Protein 4ID0 (pdb70)

Organism: Pseudomonas fluorescens (strain ATCC BAA-477 / NRRL B-23932 / Pf-5) (NCBI:txid220664)

Nearest PDB structures (foldseek):
  4iji-assembly1_F  TM=9.803E-01  e=4.692E-28  Pseudomonas protegens Pf-5
  4iji-assembly4_E  TM=9.759E-01  e=2.667E-28  Pseudomonas protegens Pf-5
  4iji-assembly2_C  TM=9.762E-01  e=1.452E-27  Pseudomonas protegens Pf-5
  4iji-assembly3_H  TM=9.733E-01  e=8.315E-27  Pseudomonas protegens Pf-5
  4jed-assembly1_A-2  TM=8.233E-01  e=1.032E-11  Methylobacterium radiotolerans JCM 2831

Radius of gyration: 20.18 Å; Cα contacts (8 Å, |Δi|>4): 592; chains: 2; bounding box: 45×53×54 Å

InterPro domains:
  IPR004045 Glutathione S-transferase, N-terminal [PF13417] (8-87)
  IPR004045 Glutathione S-transferase, N-terminal [PS50404] (4-87)
  IPR036249 Thioredoxin-like superfamily [SSF52833] (5-109)
  IPR036282 Glutathione S-transferase, C-terminal domain superfamily [SSF47616] (78-207)
  IPR050983 Glutathione S-transferase Omega/HSP26 [PTHR43968] (5-207)

Structure (mmCIF, N/CA/C/O backbone):
data_4ID0
#
_entry.id   4ID0
#
_cell.length_a   68.542
_cell.length_b   69.741
_cell.length_c   80.182
_cell.angle_alpha   90.000
_cell.angle_beta   90.000
_cell.angle_gamma   90.000
#
_symmetry.space_group_name_H-M   'P 21 21 21'
#
loop_
_entity.id
_entity.type
_entity.pdbx_description
1 polymer 'Glutathione S-transferase-like protein YibF'
2 non-polymer 'ACETATE ION'
3 non-polymer GLYCEROL
4 non-polymer L-GAMMA-GLUTAMYL-3-SULFINO-L-ALANYLGLYCINE
5 water water
#
loop_
_atom_site.group_PDB
_atom_site.id
_atom_site.type_symbol
_atom_site.label_atom_id
_atom_site.label_alt_id
_atom_site.label_comp_id
_atom_site.label_asym_id
_atom_site.label_entity_id
_atom_site.label_seq_id
_atom_site.pdbx_PDB_ins_code
_atom_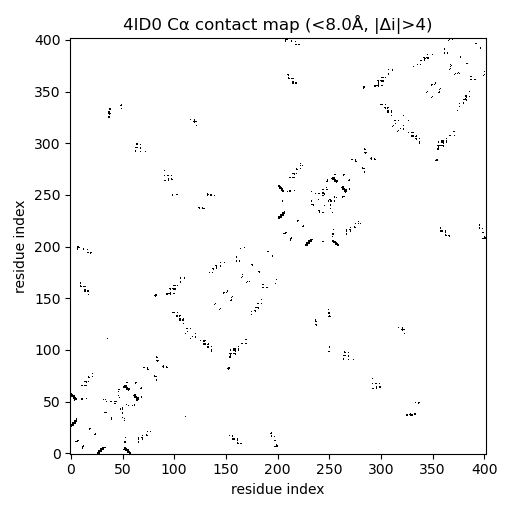site.Cartn_x
_atom_site.Cartn_y
_atom_site.Cartn_z
_atom_site.occupancy
_atom_site.B_iso_or_equiv
_atom_site.auth_seq_id
_atom_site.auth_comp_id
_atom_site.auth_asym_id
_atom_site.auth_atom_id
_atom_site.pdbx_PDB_model_num
ATOM 1 N N . SER A 1 2 ? -25.676 -12.598 -3.803 1.00 18.54 0 SER A N 1
ATOM 2 C CA . SER A 1 2 ? -24.797 -11.963 -4.785 1.00 15.03 0 SER A CA 1
ATOM 3 C C . SER A 1 2 ? -23.962 -10.839 -4.145 1.00 13.16 0 SER A C 1
ATOM 4 O O . SER A 1 2 ? -24.217 -10.443 -2.985 1.00 14.72 0 SER A O 1
ATOM 7 N N . LEU A 1 3 ? -22.984 -10.365 -4.876 1.00 8.77 1 LEU A N 1
ATOM 8 C CA . LEU A 1 3 ? -22.032 -9.369 -4.384 1.00 8.38 1 LEU A CA 1
ATOM 9 C C . LEU A 1 3 ? -22.412 -7.983 -4.844 1.00 8.10 1 LEU A C 1
ATOM 10 O O . LEU A 1 3 ? -23.105 -7.847 -5.906 1.00 9.40 1 LEU A O 1
ATOM 15 N N . THR A 1 4 ? -22.013 -6.953 -4.093 1.00 7.41 2 THR A N 1
ATOM 16 C CA . THR A 1 4 ? -22.188 -5.572 -4.552 1.00 7.32 2 THR A CA 1
ATOM 17 C C . THR A 1 4 ? -20.836 -4.917 -4.601 1.00 6.73 2 THR A C 1
ATOM 18 O O . THR A 1 4 ? -20.090 -4.924 -3.613 1.00 7.20 2 THR A O 1
ATOM 22 N N . LEU A 1 5 ? -20.481 -4.354 -5.747 1.00 6.13 3 LEU A N 1
ATOM 23 C CA . LEU A 1 5 ? -19.245 -3.592 -5.914 1.00 5.72 3 LEU A CA 1
ATOM 24 C C . LEU A 1 5 ? -19.562 -2.105 -5.881 1.00 5.84 3 LEU A C 1
ATOM 25 O O . LEU A 1 5 ? -20.293 -1.594 -6.746 1.00 6.02 3 LEU A O 1
ATOM 30 N N . PHE A 1 6 ? -18.994 -1.403 -4.894 1.00 5.84 4 PHE A N 1
ATOM 31 C CA . PHE A 1 6 ? -19.028 0.077 -4.847 1.00 6.42 4 PHE A CA 1
ATOM 32 C C . PHE A 1 6 ? -18.048 0.542 -5.899 1.00 5.61 4 PHE A C 1
ATOM 33 O O . PHE A 1 6 ? -16.834 0.281 -5.830 1.00 6.22 4 PHE A O 1
ATOM 41 N N . HIS A 1 7 ? -18.615 1.183 -6.917 1.00 6.04 5 HIS A N 1
ATOM 42 C CA . HIS A 1 7 ? -17.986 1.331 -8.221 1.00 6.11 5 HIS A CA 1
ATOM 43 C C . HIS A 1 7 ? -17.893 2.773 -8.678 1.00 6.02 5 HIS A C 1
ATOM 44 O O . HIS A 1 7 ? -18.784 3.585 -8.405 1.00 7.52 5 HIS A O 1
ATOM 51 N N . ASN A 1 8 ? -16.818 3.083 -9.397 1.00 6.27 6 ASN A N 1
ATOM 52 C CA . ASN A 1 8 ? -16.704 4.357 -10.103 1.00 6.06 6 ASN A CA 1
ATOM 53 C C . ASN A 1 8 ? -15.891 4.052 -11.360 1.00 5.87 6 ASN A C 1
ATOM 54 O O . ASN A 1 8 ? -14.899 3.342 -11.308 1.00 7.49 6 ASN A O 1
ATOM 59 N N . PRO A 1 9 ? -16.317 4.598 -12.489 1.00 7.02 7 PRO A N 1
ATOM 60 C CA . PRO A 1 9 ? -15.693 4.240 -13.761 1.00 8.74 7 PRO A CA 1
ATOM 61 C C . PRO A 1 9 ? -14.368 4.930 -14.065 1.00 7.26 7 PRO A C 1
ATOM 62 O O . PRO A 1 9 ? -13.712 4.550 -15.060 1.00 9.26 7 PRO A O 1
ATOM 66 N N . ALA A 1 10 ? -13.996 5.944 -13.305 1.00 6.59 8 ALA A N 1
ATOM 67 C CA . ALA A 1 10 ? -12.719 6.626 -13.537 1.00 7.60 8 ALA A CA 1
ATOM 68 C C . ALA A 1 10 ? -11.583 5.975 -12.786 1.00 6.47 8 ALA A C 1
ATOM 69 O O . ALA A 1 10 ? -10.400 6.088 -13.198 1.00 8.17 8 ALA A O 1
ATOM 71 N N . SER A 1 11 ? -11.892 5.348 -11.650 1.00 5.29 9 SER A N 1
ATOM 72 C CA . SER A 1 11 ? -10.819 4.836 -10.804 1.00 5.01 9 SER A CA 1
ATOM 73 C C . SER A 1 11 ? -10.084 3.662 -11.458 1.00 4.67 9 SER A C 1
ATOM 74 O O . SER A 1 11 ? -10.741 2.670 -11.813 1.00 4.54 9 SER A O 1
ATOM 77 N N . PRO A 1 12 ? -8.750 3.699 -11.524 1.00 4.66 10 PRO A N 1
ATOM 78 C CA . PRO A 1 12 ? -8.042 2.562 -12.093 1.00 4.65 10 PRO A CA 1
ATOM 79 C C . PRO A 1 12 ? -7.990 1.371 -11.115 1.00 4.29 10 PRO A C 1
ATOM 80 O O . PRO A 1 12 ? -7.707 0.258 -11.515 1.00 4.29 10 PRO A O 1
ATOM 84 N N . TYR A 1 13 ? -8.191 1.650 -9.839 1.00 4.30 11 TYR A N 1
ATOM 85 C CA . TYR A 1 13 ? -8.249 0.609 -8.819 1.00 4.55 11 TYR A CA 1
ATOM 86 C C . TYR A 1 13 ? -9.519 -0.202 -8.921 1.00 4.12 11 TYR A C 1
ATOM 87 O O . TYR A 1 13 ? -9.500 -1.446 -8.866 1.00 4.78 11 TYR A O 1
ATOM 96 N N . VAL A 1 14 ? -10.652 0.495 -9.124 1.00 4.31 12 VAL A N 1
ATOM 97 C CA . VAL A 1 14 ? -11.876 -0.195 -9.509 1.00 4.22 12 VAL A CA 1
ATOM 98 C C . VAL A 1 14 ? -11.661 -0.973 -10.795 1.00 4.12 12 VAL A C 1
ATOM 99 O O . VAL A 1 14 ? -12.133 -2.121 -10.911 1.00 4.08 12 VAL A O 1
ATOM 103 N N . ARG A 1 15 ? -10.987 -0.362 -11.761 1.00 4.15 13 ARG A N 1
ATOM 104 C CA . ARG A 1 15 ? -10.833 -1.031 -13.045 1.00 4.17 13 ARG A CA 1
ATOM 105 C C . ARG A 1 15 ? -10.153 -2.389 -12.882 1.00 3.99 13 ARG A C 1
ATOM 106 O O . ARG A 1 15 ? -10.530 -3.365 -13.538 1.00 3.99 13 ARG A O 1
ATOM 114 N N . LYS A 1 16 ? -9.122 -2.469 -12.020 1.00 3.94 14 LYS A N 1
ATOM 115 C CA . LYS A 1 16 ? -8.463 -3.779 -11.848 1.00 3.89 14 LYS A CA 1
ATOM 116 C C . LYS A 1 16 ? -9.479 -4.839 -11.454 1.00 3.87 14 LYS A C 1
ATOM 117 O O . LYS A 1 16 ? -9.417 -5.988 -11.935 1.00 3.88 14 LYS A O 1
ATOM 123 N N . VAL A 1 17 ? -10.335 -4.494 -10.497 1.00 3.91 15 VAL A N 1
ATOM 124 C CA . VAL A 1 17 ? -11.359 -5.425 -10.016 1.00 3.98 15 VAL A CA 1
ATOM 125 C C . VAL A 1 17 ? -12.291 -5.821 -11.146 1.00 4.02 15 VAL A C 1
ATOM 126 O O . VAL A 1 17 ? -12.624 -7.010 -11.326 1.00 4.24 15 VAL A O 1
ATOM 138 N N . VAL A 1 19 ? -11.726 -5.778 -14.425 1.00 4.03 17 VAL A N 1
ATOM 139 C CA . VAL A 1 19 ? -11.014 -6.597 -15.357 1.00 4.07 17 VAL A CA 1
ATOM 140 C C . VAL A 1 19 ? -10.881 -8.016 -14.836 1.00 4.05 17 VAL A C 1
ATOM 141 O O . VAL A 1 19 ? -11.104 -8.993 -15.577 1.00 4.28 17 VAL A O 1
ATOM 145 N N . LEU A 1 20 ? -10.534 -8.181 -13.557 1.00 4.13 18 LEU A N 1
ATOM 146 C CA . LEU A 1 20 ? -10.409 -9.527 -13.016 1.00 4.66 18 LEU A CA 1
ATOM 147 C C . LEU A 1 20 ? -11.775 -10.244 -13.013 1.00 4.43 18 LEU A C 1
ATOM 148 O O . LEU A 1 20 ? -11.840 -11.445 -13.296 1.00 5.04 18 LEU A O 1
ATOM 153 N N . LEU A 1 21 ? -12.846 -9.540 -12.695 1.00 4.24 19 LEU A N 1
ATOM 154 C CA . LEU A 1 21 ? -14.169 -10.161 -12.770 1.00 5.19 19 LEU A CA 1
ATOM 155 C C . LEU A 1 21 ? -14.476 -10.649 -14.179 1.00 4.64 19 LEU A C 1
ATOM 156 O O . LEU A 1 21 ? -14.968 -11.791 -14.347 1.00 5.46 19 LEU A O 1
ATOM 161 N N . HIS A 1 22 ? -14.208 -9.835 -15.192 1.00 4.45 20 HIS A N 1
ATOM 162 C CA . HIS A 1 22 ? -14.378 -10.305 -16.573 1.00 4.91 20 HIS A CA 1
ATOM 163 C C . HIS A 1 22 ? -13.513 -11.514 -16.849 1.00 5.01 20 HIS A C 1
ATOM 164 O O . HIS A 1 22 ? -13.985 -12.537 -17.372 1.00 6.00 20 HIS A O 1
ATOM 171 N N . GLU A 1 23 ? -12.234 -11.419 -16.534 1.00 4.95 21 GLU A N 1
ATOM 172 C CA . GLU A 1 23 ? -11.291 -12.478 -16.901 1.00 6.03 21 GLU A CA 1
ATOM 173 C C . GLU A 1 23 ? -11.561 -13.801 -16.211 1.00 6.43 21 GLU A C 1
ATOM 174 O O . GLU A 1 23 ? -11.207 -14.880 -16.767 1.00 9.47 21 GLU A O 1
ATOM 180 N N . THR A 1 24 ? -12.164 -13.779 -15.036 1.00 6.02 22 THR A N 1
ATOM 181 C CA . THR A 1 24 ? -12.421 -15.007 -14.275 1.00 6.75 22 THR A CA 1
ATOM 182 C C . THR A 1 24 ? -13.871 -15.441 -14.385 1.00 6.93 22 THR A C 1
ATOM 183 O O . THR A 1 24 ? -14.263 -16.433 -13.717 1.00 7.44 22 THR A O 1
ATOM 187 N N . GLY A 1 25 ? -14.684 -14.773 -15.184 1.00 6.78 23 GLY A N 1
ATOM 188 C CA . GLY A 1 25 ? -16.052 -15.242 -15.387 1.00 7.46 23 GLY A CA 1
ATOM 189 C C . GLY A 1 25 ? -16.981 -15.018 -14.220 1.00 6.47 23 GLY A C 1
ATOM 190 O O . GLY A 1 25 ? -17.919 -15.801 -14.038 1.00 8.05 23 GLY A O 1
ATOM 191 N N . GLN A 1 26 ? -16.751 -13.987 -13.400 1.00 5.47 24 GLN A N 1
ATOM 192 C CA . GLN A 1 26 ? -17.542 -13.785 -12.195 1.00 5.75 24 GLN A CA 1
ATOM 193 C C . GLN A 1 26 ? -18.418 -12.533 -12.256 1.00 6.58 24 GLN A C 1
ATOM 194 O O . GLN A 1 26 ? -18.975 -12.148 -11.246 1.00 6.91 24 GLN A O 1
ATOM 200 N N . LEU A 1 27 ? -18.639 -11.960 -13.464 1.00 6.13 25 LEU A N 1
ATOM 201 C CA . LEU A 1 27 ? -19.553 -10.823 -13.562 1.00 7.57 25 LEU A CA 1
ATOM 202 C C . LEU A 1 27 ? -20.974 -11.212 -13.210 1.00 7.65 25 LEU A C 1
ATOM 203 O O . LEU A 1 27 ? -21.792 -10.347 -12.864 1.00 9.14 25 LEU A O 1
ATOM 208 N N . ASN A 1 28 ? -21.309 -12.483 -13.307 1.00 7.13 26 ASN A N 1
ATOM 209 C CA . ASN A 1 28 ? -22.645 -12.973 -12.954 1.00 8.55 26 ASN A CA 1
ATOM 210 C C . ASN A 1 28 ? -22.936 -13.013 -11.469 1.00 7.08 26 ASN A C 1
ATOM 211 O O . ASN A 1 28 ? -24.011 -13.389 -11.085 1.00 8.24 26 ASN A O 1
ATOM 216 N N A ARG A 1 29 ? -21.939 -12.606 -10.678 0.54 7.47 27 ARG A N 1
ATOM 217 N N B ARG A 1 29 ? -22.025 -12.620 -10.617 0.46 7.04 27 ARG A N 1
ATOM 218 C CA A ARG A 1 29 ? -21.998 -12.533 -9.200 0.54 7.29 27 ARG A CA 1
ATOM 219 C CA B ARG A 1 29 ? -22.408 -12.551 -9.212 0.46 7.38 27 ARG A CA 1
ATOM 220 C C A ARG A 1 29 ? -22.334 -11.129 -8.698 0.54 7.82 27 ARG A C 1
ATOM 221 C C B ARG A 1 29 ? -22.253 -11.139 -8.682 0.46 7.85 27 ARG A C 1
ATOM 222 O O A ARG A 1 29 ? -22.756 -10.963 -7.541 0.54 7.17 27 ARG A O 1
ATOM 223 O O B ARG A 1 29 ? -22.240 -10.987 -7.469 0.46 6.99 27 ARG A O 1
ATOM 238 N N . VAL A 1 30 ? -22.132 -10.121 -9.544 1.00 7.72 28 VAL A N 1
ATOM 239 C CA . VAL A 1 30 ? -21.946 -8.764 -9.069 1.00 7.04 28 VAL A CA 1
ATOM 240 C C . VAL A 1 30 ? -23.003 -7.810 -9.553 1.00 8.17 28 VAL A C 1
ATOM 241 O O . VAL A 1 30 ? -23.416 -7.851 -10.730 1.00 11.74 28 VAL A O 1
ATOM 245 N N . ALA A 1 31 ? -23.447 -6.946 -8.664 1.00 6.97 29 ALA A N 1
ATOM 246 C CA . ALA A 1 31 ? -24.230 -5.763 -8.993 1.00 8.14 29 ALA A CA 1
ATOM 247 C C . ALA A 1 31 ? -23.377 -4.560 -8.671 1.00 6.82 29 ALA A C 1
ATOM 248 O O . ALA A 1 31 ? -22.670 -4.530 -7.653 1.00 8.55 29 ALA A O 1
ATOM 250 N N . LEU A 1 32 ? -23.419 -3.555 -9.520 1.00 7.02 30 LEU A N 1
ATOM 251 C CA . LEU A 1 32 ? -22.677 -2.317 -9.296 1.00 6.57 30 LEU A CA 1
ATOM 252 C C . LEU A 1 32 ? -23.489 -1.331 -8.498 1.00 7.69 30 LEU A C 1
ATOM 253 O O . LEU A 1 32 ? -24.706 -1.174 -8.742 1.00 11.06 30 LEU A O 1
ATOM 258 N N . GLN A 1 33 ? -22.844 -0.612 -7.589 1.00 7.08 31 GLN A N 1
ATOM 259 C CA . GLN A 1 33 ? -23.478 0.500 -6.895 1.00 8.84 31 GLN A CA 1
ATOM 260 C C . GLN A 1 33 ? -22.615 1.703 -7.073 1.00 7.72 31 GLN A C 1
ATOM 261 O O . GLN A 1 33 ? -21.454 1.762 -6.635 1.00 7.61 31 GLN A O 1
ATOM 267 N N . ALA A 1 34 ? -23.170 2.691 -7.742 1.00 8.51 32 ALA A N 1
ATOM 268 C CA . ALA A 1 34 ? -22.452 3.866 -8.198 1.00 10.49 32 ALA A CA 1
ATOM 269 C C . ALA A 1 34 ? -22.011 4.652 -7.005 1.00 10.88 32 ALA A C 1
ATOM 270 O O . ALA A 1 34 ? -22.807 4.908 -6.089 1.00 13.26 32 ALA A O 1
ATOM 272 N N . SER A 1 35 ? -20.735 5.040 -6.994 1.00 9.92 33 SER A N 1
ATOM 273 C CA . SER A 1 35 ? -20.159 5.672 -5.838 1.00 11.31 33 SER A CA 1
ATOM 274 C C . SER A 1 35 ? -19.233 6.807 -6.248 1.00 11.91 33 SER A C 1
ATOM 275 O O . SER A 1 35 ? -18.485 6.681 -7.215 1.00 12.93 33 SER A O 1
ATOM 278 N N A GLN A 1 36 ? -19.220 7.868 -5.443 0.57 12.90 34 GLN A N 1
ATOM 279 N N B GLN A 1 36 ? -19.303 7.931 -5.547 0.43 13.00 34 GLN A N 1
ATOM 280 C CA A GLN A 1 36 ? -18.507 9.092 -5.805 0.57 13.24 34 GLN A CA 1
ATOM 281 C CA B GLN A 1 36 ? -18.503 9.088 -5.934 0.43 13.34 34 GLN A CA 1
ATOM 282 C C A GLN A 1 36 ? -17.122 9.170 -5.195 0.57 11.87 34 GLN A C 1
ATOM 283 C C B GLN A 1 36 ? -17.146 9.063 -5.273 0.43 12.21 34 GLN A C 1
ATOM 284 O O A GLN A 1 36 ? -16.971 9.103 -3.980 0.57 13.20 34 GLN A O 1
ATOM 285 O O B GLN A 1 36 ? -17.043 8.770 -4.106 0.43 13.49 34 GLN A O 1
ATOM 296 N N . LEU A 1 37 ? -16.108 9.390 -6.038 1.00 11.27 35 LEU A N 1
ATOM 297 C CA . LEU A 1 37 ? -14.768 9.518 -5.494 1.00 10.16 35 LEU A CA 1
ATOM 298 C C . LEU A 1 37 ? -14.717 10.770 -4.635 1.00 10.65 35 LEU A C 1
ATOM 299 O O . LEU A 1 37 ? -15.404 11.752 -4.918 1.00 14.38 35 LEU A O 1
ATOM 304 N N . SER A 1 38 ? -13.879 10.706 -3.613 1.00 10.87 36 SER A N 1
ATOM 305 C CA . SER A 1 38 ? -13.721 11.763 -2.611 1.00 11.66 36 SER A CA 1
ATOM 306 C C . SER A 1 38 ? -12.259 12.193 -2.499 1.00 11.14 36 SER A C 1
ATOM 307 O O . SER A 1 38 ? -11.509 11.815 -1.601 1.00 13.09 36 SER A O 1
ATOM 310 N N . PRO A 1 39 ? -11.814 12.982 -3.465 1.00 9.20 37 PRO A N 1
ATOM 311 C CA . PRO A 1 39 ? -10.395 13.338 -3.535 1.00 10.38 37 PRO A CA 1
ATOM 312 C C . PRO A 1 39 ? -9.940 14.291 -2.443 1.00 9.73 37 PRO A C 1
ATOM 313 O O . PRO A 1 39 ? -8.717 14.262 -2.143 1.00 10.86 37 PRO A O 1
ATOM 317 N N . VAL A 1 40 ? -10.828 15.069 -1.830 1.00 8.31 38 VAL A N 1
ATOM 318 C CA . VAL A 1 40 ? -10.431 16.067 -0.869 1.00 9.31 38 VAL A CA 1
ATOM 319 C C . VAL A 1 40 ? -11.184 15.764 0.415 1.00 9.70 38 VAL A C 1
ATOM 320 O O . VAL A 1 40 ? -10.702 14.991 1.225 1.00 14.48 38 VAL A O 1
ATOM 324 N N . ALA A 1 41 ? -12.398 16.279 0.586 1.00 11.16 39 ALA A N 1
ATOM 325 C CA . ALA A 1 41 ? -13.213 15.956 1.789 1.00 11.42 39 ALA A CA 1
ATOM 326 C C . ALA A 1 41 ? -13.896 14.601 1.573 1.00 11.28 39 ALA A C 1
ATOM 327 O O . ALA A 1 41 ? -14.399 14.321 0.458 1.00 11.73 39 ALA A O 1
ATOM 329 N N . PRO A 1 42 ? -13.950 13.727 2.607 1.00 8.65 40 PRO A N 1
ATOM 330 C CA . PRO A 1 42 ? -14.770 12.526 2.476 1.00 9.09 40 PRO A CA 1
ATOM 331 C C . PRO A 1 42 ? -16.212 12.907 2.136 1.00 8.76 40 PRO A C 1
ATOM 332 O O . PRO A 1 42 ? -16.751 13.942 2.515 1.00 9.29 40 PRO A O 1
ATOM 336 N N . ASP A 1 43 ? -16.866 12.034 1.383 1.00 8.71 41 ASP A N 1
ATOM 337 C CA . ASP A 1 43 ? -18.286 12.272 1.007 1.00 9.86 41 ASP A CA 1
ATOM 338 C C . ASP A 1 43 ? -19.162 12.364 2.235 1.00 9.43 41 ASP A C 1
ATOM 339 O O . ASP A 1 43 ? -19.100 11.519 3.142 1.00 10.93 41 ASP A O 1
ATOM 344 N N . ALA A 1 44 ? -20.013 13.366 2.253 1.00 10.01 42 ALA A N 1
ATOM 345 C CA . ALA A 1 44 ? -20.990 13.552 3.327 1.00 10.66 42 ALA A CA 1
ATOM 346 C C . ALA A 1 44 ? -22.155 12.562 3.255 1.00 10.79 42 ALA A C 1
ATOM 347 O O . ALA A 1 44 ? -22.868 12.416 4.259 1.00 11.31 42 ALA A O 1
ATOM 349 N N . ALA A 1 45 ? -22.338 11.912 2.103 1.00 10.41 43 ALA A N 1
ATOM 350 C CA . ALA A 1 45 ? -23.429 10.936 1.973 1.00 10.57 43 ALA A CA 1
ATOM 351 C C . ALA A 1 45 ? -22.800 9.556 2.190 1.00 10.02 43 ALA A C 1
ATOM 352 O O . ALA A 1 45 ? -22.023 9.096 1.390 1.00 14.00 43 ALA A O 1
ATOM 354 N N . LEU A 1 46 ? -23.103 8.933 3.307 1.00 11.02 44 LEU A N 1
ATOM 355 C CA . LEU A 1 46 ? -22.594 7.586 3.555 1.00 11.61 44 LEU A CA 1
ATOM 356 C C . LEU A 1 46 ? -23.576 6.500 3.177 1.00 12.10 44 LEU A C 1
ATOM 357 O O . LEU A 1 46 ? -24.773 6.640 3.403 1.00 14.32 44 LEU A O 1
ATOM 362 N N . ASN A 1 47 ? -23.037 5.406 2.645 1.00 11.94 45 ASN A N 1
ATOM 363 C CA . ASN A 1 47 ? -23.757 4.134 2.680 1.00 11.16 45 ASN A CA 1
ATOM 364 C C . ASN A 1 47 ? -23.308 3.498 3.993 1.00 11.78 45 ASN A C 1
ATOM 365 O O . ASN A 1 47 ? -22.125 3.396 4.289 1.00 13.63 45 ASN A O 1
ATOM 370 N N . GLN A 1 48 ? -24.253 3.064 4.805 1.00 12.52 46 GLN A N 1
ATOM 371 C CA . GLN A 1 48 ? -23.890 2.549 6.158 1.00 12.86 46 GLN A CA 1
ATOM 372 C C . GLN A 1 48 ? -23.055 1.278 6.106 1.00 13.15 46 GLN A C 1
ATOM 373 O O . GLN A 1 48 ? -22.362 0.964 7.091 1.00 14.73 46 GLN A O 1
ATOM 379 N N . ASP A 1 49 ? -23.050 0.549 4.989 1.00 11.16 47 ASP A N 1
ATOM 380 C CA . ASP A 1 49 ? -22.139 -0.582 4.849 1.00 10.18 47 ASP A CA 1
ATOM 381 C C . ASP A 1 49 ? -20.722 -0.203 4.520 1.00 10.76 47 ASP A C 1
ATOM 382 O O . ASP A 1 49 ? -19.806 -1.037 4.634 1.00 11.82 47 ASP A O 1
ATOM 387 N N . ASN A 1 50 ? -20.529 1.022 4.042 1.00 10.05 48 ASN A N 1
ATOM 388 C CA . ASN A 1 50 ? -19.222 1.491 3.609 1.00 9.62 48 ASN A CA 1
ATOM 389 C C . ASN A 1 50 ? -18.941 2.836 4.251 1.00 9.65 48 ASN A C 1
ATOM 390 O O . ASN A 1 50 ? -18.810 3.830 3.544 1.00 9.75 48 ASN A O 1
ATOM 395 N N . PRO A 1 51 ? -18.837 2.884 5.592 1.00 10.21 49 PRO A N 1
ATOM 396 C CA . PRO A 1 51 ? -18.719 4.175 6.273 1.00 10.41 49 PRO A CA 1
ATOM 397 C C . PRO A 1 51 ? -17.452 4.941 5.929 1.00 9.45 49 PRO A C 1
ATOM 398 O O . PRO A 1 51 ? -17.431 6.173 6.118 1.00 10.33 49 PRO A O 1
ATOM 402 N N . LEU A 1 52 ? -16.426 4.270 5.419 1.00 8.10 50 LEU A N 1
ATOM 403 C CA . LEU A 1 52 ? -15.198 4.941 5.075 1.00 7.80 50 LEU A CA 1
ATOM 404 C C . LEU A 1 52 ? -15.195 5.339 3.583 1.00 7.35 50 LEU A C 1
ATOM 405 O O . LEU A 1 52 ? -14.227 5.892 3.100 1.00 8.72 50 LEU A O 1
ATOM 410 N N . GLY A 1 53 ? -16.281 5.048 2.855 1.00 7.62 51 GLY A N 1
ATOM 411 C CA . GLY A 1 53 ? -16.343 5.460 1.452 1.00 7.59 51 GLY A CA 1
ATOM 412 C C . GLY A 1 53 ? -15.239 4.860 0.619 1.00 6.92 51 GLY A C 1
ATOM 413 O O . GLY A 1 53 ? -14.748 5.486 -0.314 1.00 7.61 51 GLY A O 1
ATOM 414 N N . LYS A 1 54 ? -14.836 3.618 0.940 1.00 6.37 52 LYS A N 1
ATOM 415 C CA . LYS A 1 54 ? -13.801 2.957 0.181 1.00 6.11 52 LYS A CA 1
ATOM 416 C C . LYS A 1 54 ? -14.308 2.630 -1.225 1.00 5.70 52 LYS A C 1
ATOM 417 O O . LYS A 1 54 ? -15.419 2.121 -1.389 1.00 6.05 52 LYS A O 1
ATOM 423 N N . ILE A 1 55 ? -13.478 2.925 -2.223 1.00 4.96 53 ILE A N 1
ATOM 424 C CA . ILE A 1 55 ? -13.828 2.658 -3.616 1.00 4.83 53 ILE A CA 1
ATOM 425 C C . ILE A 1 55 ? -12.580 2.133 -4.302 1.00 4.91 53 ILE A C 1
ATOM 426 O O . ILE A 1 55 ? -11.579 2.857 -4.346 1.00 6.07 53 ILE A O 1
ATOM 431 N N . PRO A 1 56 ? -12.549 0.903 -4.797 1.00 4.38 54 PRO A N 1
ATOM 432 C CA . PRO A 1 56 ? -13.614 -0.103 -4.721 1.00 4.53 54 PRO A CA 1
ATOM 433 C C . PRO A 1 56 ? -13.813 -0.608 -3.296 1.00 3.77 54 PRO A C 1
ATOM 434 O O . PRO A 1 56 ? -12.937 -0.571 -2.460 1.00 4.78 54 PRO A O 1
ATOM 438 N N . ALA A 1 57 ? -15.018 -1.122 -3.067 1.00 4.60 55 ALA A N 1
ATOM 439 C CA . ALA A 1 57 ? -15.333 -1.913 -1.865 1.00 4.27 55 ALA A CA 1
ATOM 440 C C . ALA A 1 57 ? -16.291 -2.986 -2.343 1.00 4.08 55 ALA A C 1
ATOM 441 O O . ALA A 1 57 ? -17.107 -2.756 -3.231 1.00 5.67 55 ALA A O 1
ATOM 443 N N . LEU A 1 58 ? -16.193 -4.165 -1.771 1.00 4.88 56 LEU A N 1
ATOM 444 C CA . LEU A 1 58 ? -17.023 -5.305 -2.186 1.00 5.07 56 LEU A CA 1
ATOM 445 C C . LEU A 1 58 ? -17.830 -5.814 -1.009 1.00 5.61 56 LEU A C 1
ATOM 446 O O . LEU A 1 58 ? -17.255 -6.300 -0.004 1.00 6.17 56 LEU A O 1
ATOM 451 N N A ARG A 1 59 ? -19.140 -5.697 -1.119 0.46 5.81 57 ARG A N 1
ATOM 452 N N B ARG A 1 59 ? -19.140 -5.728 -1.107 0.54 5.75 57 ARG A N 1
ATOM 453 C CA A ARG A 1 59 ? -20.039 -6.285 -0.150 0.46 6.97 57 ARG A CA 1
ATOM 454 C CA B ARG A 1 59 ? -20.013 -6.236 -0.059 0.54 7.02 57 ARG A CA 1
ATOM 455 C C A ARG A 1 59 ? -20.283 -7.732 -0.535 0.46 6.90 57 ARG A C 1
ATOM 456 C C B ARG A 1 59 ? -20.481 -7.656 -0.392 0.54 6.49 57 ARG A C 1
ATOM 457 O O A ARG A 1 59 ? -20.690 -8.076 -1.677 0.46 6.39 57 ARG A O 1
ATOM 458 O O B ARG A 1 59 ? -21.144 -7.900 -1.403 0.54 6.68 57 ARG A O 1
ATOM 473 N N . LEU A 1 60 ? -20.032 -8.604 0.436 1.00 8.29 58 LEU A N 1
ATOM 474 C CA . LEU A 1 60 ? -20.244 -10.042 0.201 1.00 9.72 58 LEU A CA 1
ATOM 475 C C . LEU A 1 60 ? -21.672 -10.403 0.386 1.00 12.15 58 LEU A C 1
ATOM 476 O O . LEU A 1 60 ? -22.427 -9.604 0.921 1.00 12.10 58 LEU A O 1
ATOM 481 N N . ASP A 1 61 ? -22.025 -11.638 -0.013 1.00 13.64 59 ASP A N 1
ATOM 482 C CA . ASP A 1 61 ? -23.404 -12.073 -0.016 1.00 14.88 59 ASP A CA 1
ATOM 483 C C . ASP A 1 61 ? -24.069 -11.856 1.330 1.00 18.12 59 ASP A C 1
ATOM 484 O O . ASP A 1 61 ? -25.257 -11.524 1.371 1.00 22.40 59 ASP A O 1
ATOM 489 N N . ASN A 1 62 ? -23.318 -12.033 2.424 1.00 17.35 60 ASN A N 1
ATOM 490 C CA . ASN A 1 62 ? -23.892 -11.876 3.761 1.00 21.71 60 ASN A CA 1
ATOM 491 C C . ASN A 1 62 ? -23.538 -10.590 4.500 1.00 19.65 60 ASN A C 1
ATOM 492 O O . ASN A 1 62 ? -23.732 -10.475 5.711 1.00 24.07 60 ASN A O 1
ATOM 497 N N . GLY A 1 63 ? -23.034 -9.603 3.774 1.00 15.13 61 GLY A N 1
ATOM 498 C CA . GLY A 1 63 ? -22.941 -8.261 4.295 1.00 14.29 61 GLY A CA 1
ATOM 499 C C . GLY A 1 63 ? -21.543 -7.759 4.679 1.00 13.12 61 GLY A C 1
ATOM 500 O O . GLY A 1 63 ? -21.389 -6.571 4.916 1.00 15.47 61 GLY A O 1
ATOM 501 N N . GLN A 1 64 ? -20.562 -8.645 4.823 1.00 12.61 62 GLN A N 1
ATOM 502 C CA . GLN A 1 64 ? -19.205 -8.151 5.119 1.00 11.28 62 GLN A CA 1
ATOM 503 C C . GLN A 1 64 ? -18.678 -7.311 3.965 1.00 9.72 62 GLN A C 1
ATOM 504 O O . GLN A 1 64 ? -18.942 -7.656 2.822 1.00 10.37 62 GLN A O 1
ATOM 510 N N . VAL A 1 65 ? -17.950 -6.242 4.244 1.00 8.19 63 VAL A N 1
ATOM 511 C CA . VAL A 1 65 ? -17.405 -5.399 3.183 1.00 7.28 63 VAL A CA 1
ATOM 512 C C . VAL A 1 65 ? -15.886 -5.489 3.151 1.00 6.05 63 VAL A C 1
ATOM 513 O O . VAL A 1 65 ? -15.210 -5.320 4.203 1.00 7.43 63 VAL A O 1
ATOM 517 N N . LEU A 1 66 ? -15.342 -5.796 1.987 1.00 5.27 64 LEU A N 1
ATOM 518 C CA . LEU A 1 66 ? -13.903 -5.910 1.772 1.00 5.22 64 LEU A CA 1
ATOM 519 C C . LEU A 1 66 ? -13.367 -4.717 1.027 1.00 4.90 64 LEU A C 1
ATOM 520 O O . LEU A 1 66 ? -14.025 -4.160 0.126 1.00 5.49 64 LEU A O 1
ATOM 525 N N . TYR A 1 67 ? -12.122 -4.353 1.379 1.00 4.72 65 TYR A N 1
ATOM 526 C CA . TYR A 1 67 ? -11.354 -3.346 0.671 1.00 4.51 65 TYR A CA 1
ATOM 527 C C . TYR A 1 67 ? -9.922 -3.526 1.156 1.00 3.73 65 TYR A C 1
ATOM 528 O O . TYR A 1 67 ? -9.715 -4.240 2.140 1.00 5.40 65 TYR A O 1
ATOM 537 N N . ASP A 1 68 ? -8.896 -2.936 0.524 1.00 4.35 66 ASP A N 1
ATOM 538 C CA . ASP A 1 68 ? -8.907 -2.135 -0.700 1.00 4.73 66 ASP A CA 1
ATOM 539 C C . ASP A 1 68 ? -8.839 -3.024 -1.932 1.00 3.39 66 ASP A C 1
ATOM 540 O O . ASP A 1 68 ? -9.156 -4.221 -1.868 1.00 4.28 66 ASP A O 1
ATOM 545 N N . SER A 1 69 ? -8.485 -2.466 -3.091 1.00 3.99 67 SER A N 1
ATOM 546 C CA . SER A 1 69 ? -8.546 -3.252 -4.311 1.00 4.12 67 SER A CA 1
ATOM 547 C C . SER A 1 69 ? -7.696 -4.499 -4.224 1.00 3.59 67 SER A C 1
ATOM 548 O O . SER A 1 69 ? -8.100 -5.515 -4.795 1.00 4.60 67 SER A O 1
ATOM 551 N N . ARG A 1 70 ? -6.533 -4.465 -3.567 1.00 4.43 68 ARG A N 1
ATOM 552 C CA . ARG A 1 70 ? -5.720 -5.665 -3.525 1.00 4.35 68 ARG A CA 1
ATOM 553 C C . ARG A 1 70 ? -6.326 -6.759 -2.703 1.00 4.29 68 ARG A C 1
ATOM 554 O O . ARG A 1 70 ? -6.184 -7.941 -3.049 1.00 5.64 68 ARG A O 1
ATOM 562 N N . VAL A 1 71 ? -7.034 -6.415 -1.631 1.00 4.75 69 VAL A N 1
ATOM 563 C CA . VAL A 1 71 ? -7.762 -7.412 -0.839 1.00 4.75 69 VAL A CA 1
ATOM 564 C C . VAL A 1 71 ? -8.900 -8.009 -1.671 1.00 4.57 69 VAL A C 1
ATOM 565 O O . VAL A 1 71 ? -9.117 -9.223 -1.664 1.00 5.12 69 VAL A O 1
ATOM 569 N N . ILE A 1 72 ? -9.630 -7.159 -2.367 1.00 4.15 70 ILE A N 1
ATOM 570 C CA . ILE A 1 72 ? -10.752 -7.608 -3.215 1.00 4.31 70 ILE A CA 1
ATOM 571 C C . ILE A 1 72 ? -10.249 -8.528 -4.311 1.00 4.48 70 ILE A C 1
ATOM 572 O O . ILE A 1 72 ? -10.888 -9.555 -4.589 1.00 4.44 70 ILE A O 1
ATOM 577 N N . LEU A 1 73 ? -9.124 -8.175 -4.964 1.00 4.28 71 LEU A N 1
ATOM 578 C CA . LEU A 1 73 ? -8.565 -9.014 -6.018 1.00 4.56 71 LEU A CA 1
ATOM 579 C C . LEU A 1 73 ? -8.188 -10.382 -5.495 1.00 4.34 71 LEU A C 1
ATOM 580 O O . LEU A 1 73 ? -8.466 -11.389 -6.150 1.00 5.28 71 LEU A O 1
ATOM 585 N N A ASP A 1 74 ? -7.541 -10.433 -4.334 0.56 4.70 72 ASP A N 1
ATOM 586 N N B ASP A 1 74 ? -7.571 -10.421 -4.319 0.44 4.81 72 ASP A N 1
ATOM 587 C CA A ASP A 1 74 ? -7.196 -11.708 -3.718 0.56 5.28 72 ASP A CA 1
ATOM 588 C CA B ASP A 1 74 ? -7.187 -11.682 -3.704 0.44 5.38 72 ASP A CA 1
ATOM 589 C C A ASP A 1 74 ? -8.485 -12.525 -3.445 0.56 5.09 72 ASP A C 1
ATOM 590 C C B ASP A 1 74 ? -8.416 -12.535 -3.361 0.44 5.14 72 ASP A C 1
ATOM 591 O O A ASP A 1 74 ? -8.609 -13.683 -3.843 0.56 5.22 72 ASP A O 1
ATOM 592 O O B ASP A 1 74 ? -8.412 -13.745 -3.624 0.44 5.39 72 ASP A O 1
ATOM 601 N N . TYR A 1 75 ? -9.461 -11.914 -2.794 1.00 4.86 73 TYR A N 1
ATOM 602 C CA . TYR A 1 75 ? -10.720 -12.603 -2.491 1.00 5.81 73 TYR A CA 1
ATOM 603 C C . TYR A 1 75 ? -11.326 -13.213 -3.763 1.00 5.14 73 TYR A C 1
ATOM 604 O O . TYR A 1 75 ? -11.656 -14.377 -3.839 1.00 5.61 73 TYR A O 1
ATOM 613 N N . LEU A 1 76 ? -11.438 -12.373 -4.796 1.00 5.02 74 LEU A N 1
ATOM 614 C CA . LEU A 1 76 ? -12.083 -12.812 -6.031 1.00 5.02 74 LEU A CA 1
ATOM 615 C C . LEU A 1 76 ? -11.265 -13.901 -6.719 1.00 4.71 74 LEU A C 1
ATOM 616 O O . LEU A 1 76 ? -11.842 -14.812 -7.320 1.00 5.65 74 LEU A O 1
ATOM 621 N N . ASP A 1 77 ? -9.936 -13.784 -6.696 1.00 4.89 75 ASP A N 1
ATOM 622 C CA . ASP A 1 77 ? -9.163 -14.793 -7.338 1.00 5.46 75 ASP A CA 1
ATOM 623 C C . ASP A 1 77 ? -9.354 -16.153 -6.655 1.00 5.67 75 ASP A C 1
ATOM 624 O O . ASP A 1 77 ? -9.295 -17.166 -7.278 1.00 7.07 75 ASP A O 1
ATOM 629 N N . GLN A 1 78 ? -9.555 -16.145 -5.339 1.00 6.19 76 GLN A N 1
ATOM 630 C CA . GLN A 1 78 ? -9.752 -17.367 -4.594 1.00 6.80 76 GLN A CA 1
ATOM 631 C C . GLN A 1 78 ? -11.149 -17.954 -4.724 1.00 6.76 76 GLN A C 1
ATOM 632 O O . GLN A 1 78 ? -11.372 -19.047 -4.261 1.00 8.28 76 GLN A O 1
ATOM 638 N N . GLN A 1 79 ? -12.067 -17.226 -5.362 1.00 6.46 77 GLN A N 1
ATOM 639 C CA . GLN A 1 79 ? -13.435 -17.720 -5.517 1.00 6.86 77 GLN A CA 1
ATOM 640 C C . GLN A 1 79 ? -13.638 -18.543 -6.767 1.00 7.40 77 GLN A C 1
ATOM 641 O O . GLN A 1 79 ? -14.689 -19.188 -6.861 1.00 10.18 77 GLN A O 1
ATOM 647 N N . HIS A 1 80 ? -12.683 -18.601 -7.684 1.00 9.68 78 HIS A N 1
ATOM 648 C CA . HIS A 1 80 ? -12.844 -19.439 -8.868 1.00 10.05 78 HIS A CA 1
ATOM 649 C C . HIS A 1 80 ? -11.797 -20.530 -8.848 1.00 11.08 78 HIS A C 1
ATOM 650 O O . HIS A 1 80 ? -10.770 -20.402 -8.140 1.00 11.16 78 HIS A O 1
ATOM 657 N N . VAL A 1 81 ? -12.057 -21.549 -9.638 1.00 11.94 79 VAL A N 1
ATOM 658 C CA . VAL A 1 81 ? -11.140 -22.670 -9.750 1.00 13.19 79 VAL A CA 1
ATOM 659 C C . VAL A 1 81 ? -10.349 -22.488 -11.044 1.00 15.96 79 VAL A C 1
ATOM 660 O O . VAL A 1 81 ? -10.460 -21.455 -11.734 1.00 17.36 79 VAL A O 1
ATOM 664 N N A GLY A 1 82 ? -9.521 -23.466 -11.351 0.57 15.81 80 GLY A N 1
ATOM 665 N N B GLY A 1 82 ? -9.501 -23.440 -11.367 0.43 15.91 80 GLY A N 1
ATOM 666 C CA A GLY A 1 82 ? -8.662 -23.375 -12.512 0.57 16.14 80 GLY A CA 1
ATOM 667 C CA B GLY A 1 82 ? -8.720 -23.300 -12.578 0.43 16.01 80 GLY A CA 1
ATOM 668 C C A GLY A 1 82 ? -7.397 -22.595 -12.239 0.57 15.15 80 GLY A C 1
ATOM 669 C C B GLY A 1 82 ? -7.984 -21.976 -12.677 0.43 15.49 80 GLY A C 1
ATOM 670 O O A GLY A 1 82 ? -6.899 -22.582 -11.110 0.57 16.39 80 GLY A O 1
ATOM 671 O O B GLY A 1 82 ? -8.440 -20.963 -12.310 0.43 14.21 80 GLY A O 1
ATOM 672 N N . ASN A 1 83 ? -6.846 -22.005 -13.309 1.00 14.98 81 ASN A N 1
ATOM 673 C CA . ASN A 1 83 ? -5.827 -20.994 -13.256 1.00 15.68 81 ASN A CA 1
ATOM 674 C C . ASN A 1 83 ? -6.006 -19.753 -12.385 1.00 10.15 81 ASN A C 1
ATOM 675 O O . ASN A 1 83 ? -6.629 -18.742 -12.788 1.00 13.23 81 ASN A O 1
ATOM 680 N N . PRO A 1 84 ? -5.366 -19.825 -11.254 1.00 11.54 82 PRO A N 1
ATOM 681 C CA . PRO A 1 84 ? -5.321 -18.612 -10.455 1.00 11.41 82 PRO A CA 1
ATOM 682 C C . PRO A 1 84 ? -4.593 -17.482 -11.161 1.00 8.92 82 PRO A C 1
ATOM 683 O O . PRO A 1 84 ? -3.608 -17.717 -11.901 1.00 9.86 82 PRO A O 1
ATOM 687 N N . LEU A 1 85 ? -5.061 -16.272 -10.917 1.00 7.29 83 LEU A N 1
ATOM 688 C CA . LEU A 1 85 ? -4.356 -15.114 -11.416 1.00 6.72 83 LEU A CA 1
ATOM 689 C C . LEU A 1 85 ? -3.357 -14.537 -10.418 1.00 6.15 83 LEU A C 1
ATOM 690 O O . LEU A 1 85 ? -2.565 -13.654 -10.780 1.00 6.37 83 LEU A O 1
ATOM 695 N N . ILE A 1 86 ? -3.374 -15.056 -9.193 1.00 7.60 84 ILE A N 1
ATOM 696 C CA . ILE A 1 86 ? -2.334 -14.796 -8.233 1.00 8.28 84 ILE A CA 1
ATOM 697 C C . ILE A 1 86 ? -1.719 -16.152 -7.885 1.00 8.62 84 ILE A C 1
ATOM 698 O O . ILE A 1 86 ? -2.409 -16.997 -7.366 1.00 9.29 84 ILE A O 1
ATOM 703 N N . PRO A 1 87 ? -0.440 -16.380 -8.146 1.00 8.56 85 PRO A N 1
ATOM 704 C CA . PRO A 1 87 ? 0.084 -17.715 -7.812 1.00 11.02 85 PRO A CA 1
ATOM 705 C C . PRO A 1 87 ? -0.008 -17.979 -6.336 1.00 10.79 85 PRO A C 1
ATOM 706 O O . PRO A 1 87 ? 0.214 -17.071 -5.510 1.00 11.38 85 PRO A O 1
ATOM 710 N N . ARG A 1 88 ? -0.337 -19.224 -5.994 1.00 12.69 86 ARG A N 1
ATOM 711 C CA . ARG A 1 88 ? -0.535 -19.566 -4.595 1.00 15.22 86 ARG A CA 1
ATOM 712 C C . ARG A 1 88 ? 0.771 -19.770 -3.833 1.00 16.22 86 ARG A C 1
ATOM 713 O O . ARG A 1 88 ? 0.823 -19.654 -2.615 1.00 20.30 86 ARG A O 1
ATOM 721 N N . ASP A 1 89 ? 1.834 -20.076 -4.547 1.00 15.72 87 ASP A N 1
ATOM 722 C CA . ASP A 1 89 ? 3.120 -20.326 -3.896 1.00 18.15 87 ASP A CA 1
ATOM 723 C C . ASP A 1 89 ? 4.208 -20.246 -4.941 1.00 20.05 87 ASP A C 1
ATOM 724 O O . ASP A 1 89 ? 3.948 -19.886 -6.079 1.00 19.26 87 ASP A O 1
ATOM 729 N N . GLY A 1 90 ? 5.428 -20.601 -4.558 1.00 17.03 88 GLY A N 1
ATOM 730 C CA . GLY A 1 90 ? 6.531 -20.560 -5.497 1.00 18.36 88 GLY A CA 1
ATOM 731 C C . GLY A 1 90 ? 7.058 -19.137 -5.613 1.00 18.23 88 GLY A C 1
ATOM 732 O O . GLY A 1 90 ? 6.408 -18.154 -5.163 1.00 16.25 88 GLY A O 1
ATOM 733 N N . SER A 1 91 ? 8.231 -19.008 -6.224 1.00 17.28 89 SER A N 1
ATOM 734 C CA . SER A 1 91 ? 8.818 -17.701 -6.493 1.00 14.53 89 SER A CA 1
ATOM 735 C C . SER A 1 91 ? 7.831 -16.811 -7.252 1.00 12.27 89 SER A C 1
ATOM 736 O O . SER A 1 91 ? 7.821 -15.595 -7.065 1.00 11.53 89 SER A O 1
ATOM 739 N N . ALA A 1 92 ? 7.026 -17.409 -8.115 1.00 11.15 90 ALA A N 1
ATOM 740 C CA . ALA A 1 92 ? 6.120 -16.643 -8.945 1.00 11.28 90 ALA A CA 1
ATOM 741 C C . ALA A 1 92 ? 5.121 -15.849 -8.115 1.00 8.56 90 ALA A C 1
ATOM 742 O O . ALA A 1 92 ? 4.731 -14.749 -8.515 1.00 8.85 90 ALA A O 1
ATOM 744 N N . ARG A 1 93 ? 4.713 -16.349 -6.957 1.00 8.52 91 ARG A N 1
ATOM 745 C CA . ARG A 1 93 ? 3.751 -15.589 -6.169 1.00 8.40 91 ARG A CA 1
ATOM 746 C C . ARG A 1 93 ? 4.285 -14.181 -5.886 1.00 7.33 91 ARG A C 1
ATOM 747 O O . ARG A 1 93 ? 3.627 -13.179 -6.124 1.00 7.76 91 ARG A O 1
ATOM 755 N N . TRP A 1 94 ? 5.489 -14.113 -5.312 1.00 7.68 92 TRP A N 1
ATOM 756 C CA . TRP A 1 94 ? 5.988 -12.812 -4.882 1.00 7.81 92 TRP A CA 1
ATOM 757 C C . TRP A 1 94 ? 6.543 -11.995 -6.036 1.00 7.16 92 TRP A C 1
ATOM 758 O O . TRP A 1 94 ? 6.485 -10.763 -5.987 1.00 6.43 92 TRP A O 1
ATOM 769 N N . ARG A 1 95 ? 6.962 -12.642 -7.115 1.00 7.30 93 ARG A N 1
ATOM 770 C CA . ARG A 1 95 ? 7.328 -11.920 -8.321 1.00 7.70 93 ARG A CA 1
ATOM 771 C C . ARG A 1 95 ? 6.109 -11.213 -8.944 1.00 6.70 93 ARG A C 1
ATOM 772 O O . ARG A 1 95 ? 6.170 -10.026 -9.269 1.00 6.16 93 ARG A O 1
ATOM 780 N N . ARG A 1 96 ? 5.035 -11.967 -9.106 1.00 6.42 94 ARG A N 1
ATOM 781 C CA . ARG A 1 96 ? 3.837 -11.367 -9.684 1.00 6.62 94 ARG A CA 1
ATOM 782 C C . ARG A 1 96 ? 3.175 -10.325 -8.780 1.00 6.11 94 ARG A C 1
ATOM 783 O O . ARG A 1 96 ? 2.724 -9.285 -9.253 1.00 5.95 94 ARG A O 1
ATOM 791 N N . LEU A 1 97 ? 3.172 -10.562 -7.457 1.00 6.16 95 LEU A N 1
ATOM 792 C CA . LEU A 1 97 ? 2.657 -9.556 -6.553 1.00 6.04 95 LEU A CA 1
ATOM 793 C C . LEU A 1 97 ? 3.512 -8.312 -6.518 1.00 5.46 95 LEU A C 1
ATOM 794 O O . LEU A 1 97 ? 2.956 -7.227 -6.303 1.00 5.33 95 LEU A O 1
ATOM 799 N N . THR A 1 98 ? 4.837 -8.429 -6.675 1.00 5.24 96 THR A N 1
ATOM 800 C CA . THR A 1 98 ? 5.682 -7.250 -6.716 1.00 4.86 96 THR A CA 1
ATOM 801 C C . THR A 1 98 ? 5.437 -6.459 -8.002 1.00 4.68 96 THR A C 1
ATOM 802 O O . THR A 1 98 ? 5.365 -5.246 -7.967 1.00 4.43 96 THR A O 1
ATOM 806 N N . LEU A 1 99 ? 5.287 -7.157 -9.127 1.00 4.91 97 LEU A N 1
ATOM 807 C CA . LEU A 1 99 ? 4.964 -6.457 -10.355 1.00 4.93 97 LEU A CA 1
ATOM 808 C C . LEU A 1 99 ? 3.593 -5.752 -10.254 1.00 4.94 97 LEU A C 1
ATOM 809 O O . LEU A 1 99 ? 3.412 -4.629 -10.749 1.00 4.81 97 LEU A O 1
ATOM 814 N N . ALA A 1 100 ? 2.648 -6.403 -9.593 1.00 5.21 98 ALA A N 1
ATOM 815 C CA . ALA A 1 100 ? 1.376 -5.719 -9.316 1.00 5.36 98 ALA A CA 1
ATOM 816 C C . ALA A 1 100 ? 1.570 -4.484 -8.445 1.00 4.96 98 ALA A C 1
ATOM 817 O O . ALA A 1 100 ? 0.913 -3.448 -8.690 1.00 4.94 98 ALA A O 1
ATOM 819 N N . ALA A 1 101 ? 2.414 -4.574 -7.423 1.00 4.85 99 ALA A N 1
ATOM 820 C CA . ALA A 1 101 ? 2.677 -3.444 -6.536 1.00 4.93 99 ALA A CA 1
ATOM 821 C C . ALA A 1 101 ? 3.377 -2.355 -7.326 1.00 4.23 99 ALA A C 1
ATOM 822 O O . ALA A 1 101 ? 3.126 -1.163 -7.054 1.00 4.56 99 ALA A O 1
ATOM 824 N N . LEU A 1 102 ? 4.265 -2.678 -8.260 1.00 4.52 100 LEU A N 1
ATOM 825 C CA . LEU A 1 102 ? 4.882 -1.679 -9.135 1.00 5.07 100 LEU A CA 1
ATOM 826 C C . LEU A 1 102 ? 3.789 -0.905 -9.860 1.00 4.22 100 LEU A C 1
ATOM 827 O O . LEU A 1 102 ? 3.792 0.349 -9.910 1.00 4.20 100 LEU A O 1
ATOM 832 N N . ALA A 1 103 ? 2.831 -1.628 -10.425 1.00 4.30 101 ALA A N 1
ATOM 833 C CA . ALA A 1 103 ? 1.730 -1.000 -11.135 1.00 4.54 101 ALA A CA 1
ATOM 834 C C . ALA A 1 103 ? 0.875 -0.149 -10.222 1.00 4.53 101 ALA A C 1
ATOM 835 O O . ALA A 1 103 ? 0.450 0.977 -10.575 1.00 4.47 101 ALA A O 1
ATOM 837 N N . ASP A 1 104 ? 0.555 -0.651 -9.021 1.00 4.53 102 ASP A N 1
ATOM 838 C CA . ASP A 1 104 ? -0.193 0.153 -8.058 1.00 4.87 102 ASP A CA 1
ATOM 839 C C . ASP A 1 104 ? 0.578 1.396 -7.705 1.00 4.97 102 ASP A C 1
ATOM 840 O O . ASP A 1 104 ? -0.033 2.461 -7.517 1.00 4.57 102 ASP A O 1
ATOM 845 N N . GLY A 1 105 ? 1.905 1.319 -7.662 1.00 4.08 103 GLY A N 1
ATOM 846 C CA . GLY A 1 105 ? 2.676 2.523 -7.406 1.00 5.29 103 GLY A CA 1
ATOM 847 C C . GLY A 1 105 ? 2.646 3.525 -8.532 1.00 4.50 103 GLY A C 1
ATOM 848 O O . GLY A 1 105 ? 2.655 4.743 -8.292 1.00 4.70 103 GLY A O 1
ATOM 849 N N . ILE A 1 106 ? 2.600 3.057 -9.764 1.00 4.75 104 ILE A N 1
ATOM 850 C CA . ILE A 1 106 ? 2.356 3.958 -10.884 1.00 4.35 104 ILE A CA 1
ATOM 851 C C . ILE A 1 106 ? 1.019 4.654 -10.729 1.00 4.14 104 ILE A C 1
ATOM 852 O O . ILE A 1 106 ? 0.927 5.884 -10.914 1.00 4.47 104 ILE A O 1
ATOM 865 N N . ASP A 1 108 ? -0.652 5.114 -7.907 1.00 4.18 106 ASP A N 1
ATOM 866 C CA . ASP A 1 108 ? -0.647 6.006 -6.745 1.00 4.20 106 ASP A CA 1
ATOM 867 C C . ASP A 1 108 ? -0.027 7.366 -7.119 1.00 4.29 106 ASP A C 1
ATOM 868 O O . ASP A 1 108 ? -0.572 8.444 -6.766 1.00 4.64 106 ASP A O 1
ATOM 873 N N . ALA A 1 109 ? 1.126 7.316 -7.809 1.00 4.15 107 ALA A N 1
ATOM 874 C CA . ALA A 1 109 ? 1.813 8.557 -8.201 1.00 3.97 107 ALA A CA 1
ATOM 875 C C . ALA A 1 109 ? 0.932 9.305 -9.183 1.00 4.58 107 ALA A C 1
ATOM 876 O O . ALA A 1 109 ? 0.832 10.551 -9.138 1.00 4.71 107 ALA A O 1
ATOM 878 N N . SER A 1 110 ? 0.304 8.600 -10.122 1.00 4.00 108 SER A N 1
ATOM 879 C CA . SER A 1 110 ? -0.527 9.216 -11.117 1.00 4.31 108 SER A CA 1
ATOM 880 C C . SER A 1 110 ? -1.743 9.905 -10.496 1.00 4.82 108 SER A C 1
ATOM 881 O O . SER A 1 110 ? -2.133 11.000 -10.946 1.00 5.06 108 SER A O 1
ATOM 884 N N . VAL A 1 111 ? -2.376 9.288 -9.507 1.00 5.16 109 VAL A N 1
ATOM 885 C CA . VAL A 1 111 ? -3.493 9.929 -8.835 1.00 5.14 109 VAL A CA 1
ATOM 886 C C . VAL A 1 111 ? -3.049 11.135 -8.064 1.00 4.85 109 VAL A C 1
ATOM 887 O O . VAL A 1 111 ? -3.719 12.179 -8.077 1.00 5.40 109 VAL A O 1
ATOM 891 N N . LEU A 1 112 ? -1.935 11.045 -7.339 1.00 4.96 110 LEU A N 1
ATOM 892 C CA . LEU A 1 112 ? -1.464 12.249 -6.624 1.00 6.02 110 LEU A CA 1
ATOM 893 C C . LEU A 1 112 ? -1.216 13.398 -7.575 1.00 5.26 110 LEU A C 1
ATOM 894 O O . LEU A 1 112 ? -1.556 14.569 -7.222 1.00 6.33 110 LEU A O 1
ATOM 899 N N . VAL A 1 113 ? -0.589 13.146 -8.721 1.00 5.01 111 VAL A N 1
ATOM 900 C CA . VAL A 1 113 ? -0.343 14.218 -9.690 1.00 5.31 111 VAL A CA 1
ATOM 901 C C . VAL A 1 113 ? -1.662 14.758 -10.264 1.00 4.90 111 VAL A C 1
ATOM 902 O O . VAL A 1 113 ? -1.857 15.988 -10.311 1.00 6.19 111 VAL A O 1
ATOM 906 N N . ARG A 1 114 ? -2.576 13.885 -10.637 1.00 5.24 112 ARG A N 1
ATOM 907 C CA . ARG A 1 114 ? -3.876 14.326 -11.154 1.00 6.52 112 ARG A CA 1
ATOM 908 C C . ARG A 1 114 ? -4.601 15.184 -10.138 1.00 5.66 112 ARG A C 1
ATOM 909 O O . ARG A 1 114 ? -5.132 16.243 -10.491 1.00 5.98 112 ARG A O 1
ATOM 917 N N . TYR A 1 115 ? -4.706 14.733 -8.891 1.00 5.60 113 TYR A N 1
ATOM 918 C CA . TYR A 1 115 ? -5.534 15.479 -7.963 1.00 6.05 113 TYR A CA 1
ATOM 919 C C . TYR A 1 115 ? -4.903 16.826 -7.626 1.00 5.87 113 TYR A C 1
ATOM 920 O O . TYR A 1 115 ? -5.615 17.795 -7.444 1.00 6.30 113 TYR A O 1
ATOM 929 N N . GLU A 1 116 ? -3.584 16.901 -7.520 1.00 5.36 114 GLU A N 1
ATOM 930 C CA . GLU A 1 116 ? -2.979 18.196 -7.280 1.00 5.78 114 GLU A CA 1
ATOM 931 C C . GLU A 1 116 ? -3.231 19.113 -8.463 1.00 5.58 114 GLU A C 1
ATOM 932 O O . GLU A 1 116 ? -3.635 20.287 -8.263 1.00 6.80 114 GLU A O 1
ATOM 938 N N . LEU A 1 117 ? -2.926 18.651 -9.666 1.00 5.59 115 LEU A N 1
ATOM 939 C CA . LEU A 1 117 ? -3.072 19.503 -10.849 1.00 6.97 115 LEU A CA 1
ATOM 940 C C . LEU A 1 117 ? -4.505 19.935 -11.074 1.00 7.40 115 LEU A C 1
ATOM 941 O O . LEU A 1 117 ? -4.772 21.120 -11.426 1.00 9.30 115 LEU A O 1
ATOM 946 N N . ALA A 1 118 ? -5.458 19.044 -10.881 1.00 7.25 116 ALA A N 1
ATOM 947 C CA . ALA A 1 118 ? -6.855 19.335 -11.173 1.00 7.50 116 ALA A CA 1
ATOM 948 C C . ALA A 1 118 ? -7.564 20.121 -10.092 1.00 7.52 116 ALA A C 1
ATOM 949 O O . ALA A 1 118 ? -8.444 20.914 -10.404 1.00 9.95 116 ALA A O 1
ATOM 951 N N . LEU A 1 119 ? -7.169 19.937 -8.819 1.00 7.82 117 LEU A N 1
ATOM 952 C CA . LEU A 1 119 ? -7.938 20.442 -7.705 1.00 8.11 117 LEU A CA 1
ATOM 953 C C . LEU A 1 119 ? -7.289 21.511 -6.851 1.00 7.77 117 LEU A C 1
ATOM 954 O O . LEU A 1 119 ? -7.954 22.345 -6.299 1.00 8.78 117 LEU A O 1
ATOM 959 N N . ARG A 1 120 ? -5.955 21.448 -6.725 1.00 6.51 118 ARG A N 1
ATOM 960 C CA . ARG A 1 120 ? -5.271 22.442 -5.929 1.00 7.16 118 ARG A CA 1
ATOM 961 C C . ARG A 1 120 ? -5.050 23.718 -6.771 1.00 7.92 118 ARG A C 1
ATOM 962 O O . ARG A 1 120 ? -4.816 23.621 -7.986 1.00 7.13 118 ARG A O 1
ATOM 970 N N . ALA A 1 121 ? -5.132 24.871 -6.145 1.00 6.79 119 ALA A N 1
ATOM 971 C CA . ALA A 1 121 ? -4.894 26.139 -6.846 1.00 7.41 119 ALA A CA 1
ATOM 972 C C . ALA A 1 121 ? -3.523 26.118 -7.539 1.00 6.49 119 ALA A C 1
ATOM 973 O O . ALA A 1 121 ? -2.547 25.678 -6.954 1.00 6.72 119 ALA A O 1
ATOM 975 N N . PRO A 1 122 ? -3.423 26.648 -8.776 1.00 6.87 120 PRO A N 1
ATOM 976 C CA . PRO A 1 122 ? -2.129 26.614 -9.481 1.00 6.80 120 PRO A CA 1
ATOM 977 C C . PRO A 1 122 ? -1.000 27.236 -8.724 1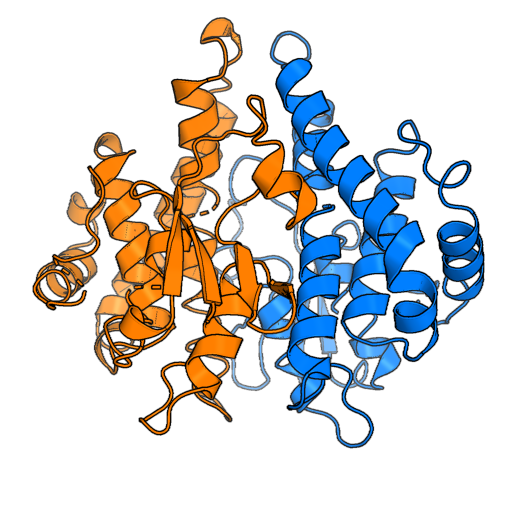.00 7.68 120 PRO A C 1
ATOM 978 O O . PRO A 1 122 ? 0.135 26.729 -8.816 1.00 8.01 120 PRO A O 1
ATOM 982 N N A GLU A 1 123 ? -1.248 28.314 -7.999 0.68 8.03 121 GLU A N 1
ATOM 983 N N B GLU A 1 123 ? -1.237 28.311 -7.993 0.32 8.10 121 GLU A N 1
ATOM 984 C CA A GLU A 1 123 ? -0.199 28.993 -7.274 0.68 8.88 121 GLU A CA 1
ATOM 985 C CA B GLU A 1 123 ? -0.138 28.968 -7.317 0.32 8.43 121 GLU A CA 1
ATOM 986 C C A GLU A 1 123 ? 0.358 28.117 -6.155 0.68 7.18 121 GLU A C 1
ATOM 987 C C B GLU A 1 123 ? 0.325 28.167 -6.096 0.32 7.82 121 GLU A C 1
ATOM 988 O O A GLU A 1 123 ? 1.476 28.379 -5.656 0.68 8.74 121 GLU A O 1
ATOM 989 O O B GLU A 1 123 ? 1.330 28.540 -5.462 0.32 8.81 121 GLU A O 1
ATOM 1000 N N . LYS A 1 124 ? -0.397 27.090 -5.760 1.00 7.29 122 LYS A N 1
ATOM 1001 C CA . LYS A 1 124 ? 0.055 26.175 -4.695 1.00 7.60 122 LYS A CA 1
ATOM 1002 C C . LYS A 1 124 ? 0.609 24.857 -5.211 1.00 6.36 122 LYS A C 1
ATOM 1003 O O . LYS A 1 124 ? 0.977 23.983 -4.437 1.00 6.76 122 LYS A O 1
ATOM 1009 N N . HIS A 1 125 ? 0.652 24.686 -6.534 1.00 6.27 123 HIS A N 1
ATOM 1010 C CA . HIS A 1 125 ? 1.301 23.511 -7.106 1.00 6.24 123 HIS A CA 1
ATOM 1011 C C . HIS A 1 125 ? 2.757 23.562 -6.788 1.00 6.92 123 HIS A C 1
ATOM 1012 O O . HIS A 1 125 ? 3.369 24.639 -6.784 1.00 7.43 123 HIS A O 1
ATOM 1019 N N . TRP A 1 126 ? 3.331 22.392 -6.516 1.00 6.34 124 TRP A N 1
ATOM 1020 C CA . TRP A 1 126 ? 4.757 22.265 -6.171 1.00 6.31 124 TRP A CA 1
ATOM 1021 C C . TRP A 1 126 ? 5.429 21.377 -7.201 1.00 5.80 124 TRP A C 1
ATOM 1022 O O . TRP A 1 126 ? 5.279 20.163 -7.188 1.00 5.93 124 TRP A O 1
ATOM 1033 N N . GLU A 1 127 ? 6.125 22.005 -8.149 1.00 6.44 125 GLU A N 1
ATOM 1034 C CA . GLU A 1 127 ? 6.576 21.293 -9.336 1.00 6.64 125 GLU A CA 1
ATOM 1035 C C . GLU A 1 127 ? 7.608 20.230 -8.988 1.00 6.04 125 GLU A C 1
ATOM 1036 O O . GLU A 1 127 ? 7.618 19.150 -9.612 1.00 6.62 125 GLU A O 1
ATOM 1042 N N . GLN A 1 128 ? 8.481 20.480 -8.022 1.00 6.20 126 GLN A N 1
ATOM 1043 C CA . GLN A 1 128 ? 9.485 19.467 -7.679 1.00 6.41 126 GLN A CA 1
ATOM 1044 C C . GLN A 1 128 ? 8.809 18.244 -7.059 1.00 6.04 126 GLN A C 1
ATOM 1045 O O . GLN A 1 128 ? 9.266 17.097 -7.264 1.00 6.30 126 GLN A O 1
ATOM 1051 N N . TRP A 1 129 ? 7.734 18.440 -6.306 1.00 6.02 127 TRP A N 1
ATOM 1052 C CA . TRP A 1 129 ? 6.951 17.323 -5.798 1.00 5.90 127 TRP A CA 1
ATOM 1053 C C . TRP A 1 129 ? 6.305 16.548 -6.942 1.00 6.19 127 TRP A C 1
ATOM 1054 O O . TRP A 1 129 ? 6.376 15.306 -6.999 1.00 5.43 127 TRP A O 1
ATOM 1065 N N . LEU A 1 130 ? 5.635 17.263 -7.837 1.00 5.62 128 LEU A N 1
ATOM 1066 C CA . LEU A 1 130 ? 5.013 16.622 -8.986 1.00 5.03 128 LEU A CA 1
ATOM 1067 C C . LEU A 1 130 ? 6.038 15.852 -9.824 1.00 6.33 128 LEU A C 1
ATOM 1068 O O . LEU A 1 1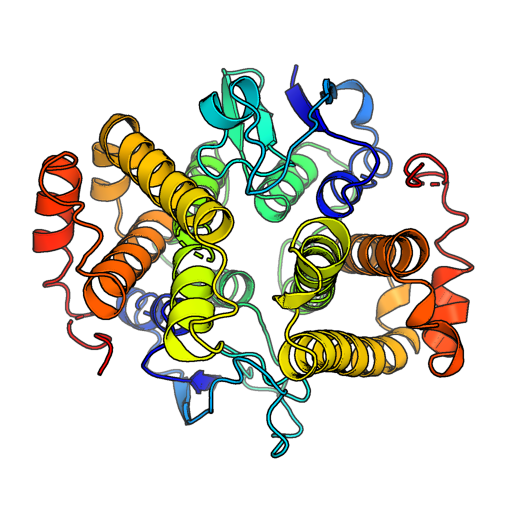30 ? 5.760 14.710 -10.235 1.00 5.76 128 LEU A O 1
ATOM 1073 N N . ASP A 1 131 ? 7.223 16.438 -10.046 1.00 5.87 129 ASP A N 1
ATOM 1074 C CA . ASP A 1 131 ? 8.238 15.739 -10.779 1.00 6.23 129 ASP A CA 1
ATOM 1075 C C . ASP A 1 131 ? 8.789 14.527 -10.032 1.00 5.55 129 ASP A C 1
ATOM 1076 O O . ASP A 1 131 ? 9.197 13.563 -10.655 1.00 6.00 129 ASP A O 1
ATOM 1081 N N . GLY A 1 132 ? 8.850 14.605 -8.707 1.00 5.51 130 GLY A N 1
ATOM 1082 C CA . GLY A 1 132 ? 9.284 13.455 -7.922 1.00 6.52 130 GLY A CA 1
ATOM 1083 C C . GLY A 1 132 ? 8.321 12.290 -8.118 1.00 5.46 130 GLY A C 1
ATOM 1084 O O . GLY A 1 132 ? 8.752 11.117 -8.233 1.00 6.07 130 GLY A O 1
ATOM 1085 N N . GLN A 1 133 ? 7.014 12.591 -8.187 1.00 5.19 131 GLN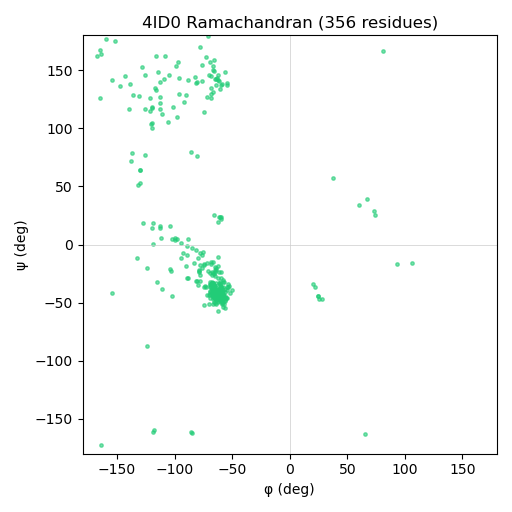 A N 1
ATOM 1086 C CA . GLN A 1 133 ? 6.055 11.553 -8.470 1.00 5.02 131 GLN A CA 1
ATOM 1087 C C . GLN A 1 133 ? 6.193 11.051 -9.911 1.00 5.27 131 GLN A C 1
ATOM 1088 O O . GLN A 1 133 ? 6.112 9.825 -10.160 1.00 5.37 131 GLN A O 1
ATOM 1094 N N . ARG A 1 134 ? 6.374 11.959 -10.871 1.00 5.78 132 ARG A N 1
ATOM 1095 C CA . ARG A 1 134 ? 6.574 11.532 -12.239 1.00 6.18 132 ARG A CA 1
ATOM 1096 C C . ARG A 1 134 ? 7.808 10.678 -12.386 1.00 5.95 132 ARG A C 1
ATOM 1097 O O . ARG A 1 134 ? 7.813 9.725 -13.195 1.00 6.69 132 ARG A O 1
ATOM 1105 N N . ASP A 1 135 ? 8.851 10.942 -11.615 1.00 6.29 133 ASP A N 1
ATOM 1106 C CA . ASP A 1 135 ? 10.029 10.127 -11.693 1.00 6.03 133 ASP A CA 1
ATOM 1107 C C . ASP A 1 135 ? 9.792 8.691 -11.179 1.00 5.77 133 ASP A C 1
ATOM 1108 O O . ASP A 1 135 ? 10.408 7.755 -11.698 1.00 6.30 133 ASP A O 1
ATOM 1113 N N . LYS A 1 136 ? 8.934 8.507 -10.189 1.00 5.23 134 LYS A N 1
ATOM 1114 C CA . LYS A 1 136 ? 8.531 7.166 -9.815 1.00 5.76 134 LYS A CA 1
ATOM 1115 C C . LYS A 1 136 ? 7.912 6.444 -10.992 1.00 4.99 134 LYS A C 1
ATOM 1116 O O . LYS A 1 136 ? 8.220 5.271 -11.269 1.00 5.73 134 LYS A O 1
ATOM 1122 N N . ILE A 1 137 ? 7.021 7.132 -11.709 1.00 4.81 135 ILE A N 1
ATOM 1123 C CA . ILE A 1 137 ? 6.366 6.535 -12.867 1.00 4.93 135 ILE A CA 1
ATOM 1124 C C . ILE A 1 137 ? 7.405 6.152 -13.934 1.00 5.44 135 ILE A C 1
ATOM 1125 O O . ILE A 1 137 ? 7.391 5.032 -14.462 1.00 5.21 135 ILE A O 1
ATOM 1130 N N . ARG A 1 138 ? 8.309 7.092 -14.245 1.00 5.56 136 ARG A N 1
ATOM 1131 C CA . ARG A 1 138 ? 9.304 6.826 -15.276 1.00 5.85 136 ARG A CA 1
ATOM 1132 C C . ARG A 1 138 ? 10.225 5.685 -14.911 1.00 6.07 136 ARG A C 1
ATOM 1133 O O . ARG A 1 138 ? 10.522 4.840 -15.741 1.00 6.24 136 ARG A O 1
ATOM 1141 N N . ARG A 1 139 ? 10.700 5.639 -13.663 1.00 5.74 137 ARG A N 1
ATOM 1142 C CA . ARG A 1 139 ? 11.558 4.555 -13.253 1.00 5.63 137 ARG A CA 1
ATOM 1143 C C . ARG A 1 139 ? 10.830 3.212 -13.315 1.00 5.24 137 ARG A C 1
ATOM 1144 O O . ARG A 1 139 ? 11.402 2.205 -13.717 1.00 5.77 137 ARG A O 1
ATOM 1152 N N . ALA A 1 140 ? 9.567 3.200 -12.896 1.00 4.64 138 ALA A N 1
ATOM 1153 C CA . ALA A 1 140 ? 8.802 1.972 -12.906 1.00 5.29 138 ALA A CA 1
ATOM 1154 C C . ALA A 1 140 ? 8.573 1.473 -14.355 1.00 5.07 138 ALA A C 1
ATOM 1155 O O . ALA A 1 140 ? 8.688 0.286 -14.632 1.00 5.49 138 ALA A O 1
ATOM 1157 N N . LEU A 1 141 ? 8.242 2.382 -15.262 1.00 5.43 139 LEU A N 1
ATOM 1158 C CA . LEU A 1 141 ? 8.120 2.010 -16.677 1.00 6.22 139 LEU A CA 1
ATOM 1159 C C . LEU A 1 141 ? 9.413 1.459 -17.225 1.00 6.95 139 LEU A C 1
ATOM 1160 O O . LEU A 1 141 ? 9.397 0.481 -18.018 1.00 6.85 139 LEU A O 1
ATOM 1165 N N . ALA A 1 142 ? 10.533 2.043 -16.841 1.00 6.42 140 ALA A N 1
ATOM 1166 C CA . ALA A 1 142 ? 11.812 1.537 -17.313 1.00 7.64 140 ALA A CA 1
ATOM 1167 C C . ALA A 1 142 ? 12.084 0.113 -16.834 1.00 7.70 140 ALA A C 1
ATOM 1168 O O . ALA A 1 142 ? 12.589 -0.714 -17.589 1.00 7.95 140 ALA A O 1
ATOM 1170 N N . VAL A 1 143 ? 11.719 -0.197 -15.581 1.00 7.11 141 VAL A N 1
ATOM 1171 C CA . VAL A 1 143 ? 11.846 -1.556 -15.069 1.00 7.08 141 VAL A CA 1
ATOM 1172 C C . VAL A 1 143 ? 10.971 -2.501 -15.851 1.00 6.37 141 VAL A C 1
ATOM 1173 O O . VAL A 1 143 ? 11.403 -3.598 -16.191 1.00 8.18 141 VAL A O 1
ATOM 1177 N N . LEU A 1 144 ? 9.731 -2.137 -16.123 1.00 6.21 142 LEU A N 1
ATOM 1178 C CA . LEU A 1 144 ? 8.880 -3.015 -16.889 1.00 7.45 142 LEU A CA 1
ATOM 1179 C C . LEU A 1 144 ? 9.442 -3.345 -18.255 1.00 6.73 142 LEU A C 1
ATOM 1180 O O . LEU A 1 144 ? 9.482 -4.508 -18.653 1.00 8.32 142 LEU A O 1
ATOM 1185 N N . GLU A 1 145 ? 9.944 -2.325 -18.947 1.00 7.70 143 GLU A N 1
ATOM 1186 C CA . GLU A 1 145 ? 10.507 -2.549 -20.252 1.00 8.00 143 GLU A CA 1
ATOM 1187 C C . GLU A 1 145 ? 11.758 -3.418 -20.190 1.00 8.41 143 GLU A C 1
ATOM 1188 O O . GLU A 1 145 ? 12.000 -4.259 -21.072 1.00 9.41 143 GLU A O 1
ATOM 1194 N N . ALA A 1 146 ? 12.620 -3.185 -19.202 1.00 8.98 144 ALA A N 1
ATOM 1195 C CA . ALA A 1 146 ? 13.913 -3.893 -19.113 1.00 10.29 144 ALA A CA 1
ATOM 1196 C C . ALA A 1 146 ? 13.765 -5.291 -18.572 1.00 11.60 144 ALA A C 1
ATOM 1197 O O . ALA A 1 146 ? 14.578 -6.174 -18.917 1.00 13.92 144 ALA A O 1
ATOM 1199 N N . GLU A 1 147 ? 12.795 -5.512 -17.709 1.00 10.11 145 GLU A N 1
ATOM 1200 C CA . GLU A 1 147 ? 12.753 -6.758 -16.928 1.00 11.25 145 GLU A CA 1
ATOM 1201 C C . GLU A 1 147 ? 11.494 -7.602 -17.022 1.00 12.35 145 GLU A C 1
ATOM 1202 O O . GLU A 1 147 ? 11.555 -8.810 -16.718 1.00 16.51 145 GLU A O 1
ATOM 1208 N N . ALA A 1 148 ? 10.368 -7.036 -17.441 1.00 9.56 146 ALA A N 1
ATOM 1209 C CA . ALA A 1 148 ? 9.092 -7.680 -17.227 1.00 10.19 146 ALA A CA 1
ATOM 1210 C C . ALA A 1 148 ? 8.320 -8.043 -18.463 1.00 7.99 146 ALA A C 1
ATOM 1211 O O . ALA A 1 148 ? 7.231 -8.534 -18.326 1.00 8.58 146 ALA A O 1
ATOM 1213 N N . ILE A 1 149 ? 8.840 -7.777 -19.659 1.00 8.44 147 ILE A N 1
ATOM 1214 C CA . ILE A 1 149 ? 8.033 -8.007 -20.862 1.00 9.40 147 ILE A CA 1
ATOM 1215 C C . ILE A 1 149 ? 7.575 -9.458 -21.017 1.00 9.30 147 ILE A C 1
ATOM 1216 O O . ILE A 1 149 ? 6.385 -9.752 -21.219 1.00 9.14 147 ILE A O 1
ATOM 1221 N N . ALA A 1 150 ? 8.505 -10.396 -20.914 1.00 10.27 148 ALA A N 1
ATOM 1222 C CA . ALA A 1 150 ? 8.147 -11.808 -21.031 1.00 10.94 148 ALA A CA 1
ATOM 1223 C C . ALA A 1 150 ? 7.211 -12.212 -19.927 1.00 10.19 148 ALA A C 1
ATOM 1224 O O . ALA A 1 150 ? 6.264 -12.958 -20.158 1.00 9.73 148 ALA A O 1
ATOM 1226 N N . GLU A 1 151 ? 7.477 -11.730 -18.720 1.00 10.51 149 GLU A N 1
ATOM 1227 C CA . GLU A 1 151 ? 6.612 -12.032 -17.603 1.00 10.90 149 GLU A CA 1
ATOM 1228 C C . GLU A 1 151 ? 5.166 -11.584 -17.846 1.00 8.04 149 GLU A C 1
ATOM 1229 O O . GLU A 1 151 ? 4.238 -12.302 -17.629 1.00 9.37 149 GLU A O 1
ATOM 1235 N N . LEU A 1 152 ? 5.005 -10.330 -18.279 1.00 7.56 150 LEU A N 1
ATOM 1236 C CA . LEU A 1 152 ? 3.669 -9.812 -18.538 1.00 7.90 150 LEU A CA 1
ATOM 1237 C C . LEU A 1 152 ? 2.979 -10.614 -19.618 1.00 8.02 150 LEU A C 1
ATOM 1238 O O . LEU A 1 152 ? 1.803 -10.929 -19.474 1.00 9.36 150 LEU A O 1
ATOM 1243 N N . ALA A 1 153 ? 3.693 -10.923 -20.689 1.00 7.98 151 ALA A N 1
ATOM 1244 C CA . ALA A 1 153 ? 3.124 -11.670 -21.788 1.00 10.02 151 ALA A CA 1
ATOM 1245 C C . ALA A 1 153 ? 2.735 -13.106 -21.415 1.00 8.74 151 ALA A C 1
ATOM 1246 O O . ALA A 1 153 ? 1.808 -13.678 -22.010 1.00 10.57 151 ALA A O 1
ATOM 1248 N N . SER A 1 154 ? 3.376 -13.666 -20.405 1.00 9.34 152 SER A N 1
ATOM 1249 C CA . SER A 1 154 ? 3.135 -15.070 -20.082 1.00 10.01 152 SER A CA 1
ATOM 1250 C C . SER A 1 154 ? 1.773 -15.382 -19.512 1.00 9.62 152 SER A C 1
ATOM 1251 O O . SER A 1 154 ? 1.308 -16.523 -19.598 1.00 11.18 152 SER A O 1
ATOM 1254 N N . HIS A 1 155 ? 1.125 -14.391 -18.891 1.00 8.73 153 HIS A N 1
ATOM 1255 C CA . HIS A 1 155 ? -0.153 -14.657 -18.240 1.00 8.14 153 HIS A CA 1
ATOM 1256 C C . HIS A 1 155 ? -0.825 -13.329 -17.957 1.00 6.69 153 HIS A C 1
ATOM 1257 O O . HIS A 1 155 ? -0.221 -12.471 -17.347 1.00 6.79 153 HIS A O 1
ATOM 1264 N N . PHE A 1 156 ? -2.061 -13.189 -18.429 1.00 6.25 154 PHE A N 1
ATOM 1265 C CA . PHE A 1 156 ? -2.845 -11.973 -18.156 1.00 4.78 154 PHE A CA 1
ATOM 1266 C C . PHE A 1 156 ? -3.428 -12.104 -16.778 1.00 5.12 154 PHE A C 1
ATOM 1267 O O . PHE A 1 156 ? -4.611 -12.406 -16.572 1.00 6.29 154 PHE A O 1
ATOM 1275 N N . ASP A 1 157 ? -2.574 -11.891 -15.791 1.00 5.77 155 ASP A N 1
ATOM 1276 C CA . ASP A 1 157 ? -2.818 -12.253 -14.398 1.00 5.58 155 ASP A CA 1
ATOM 1277 C C . ASP A 1 157 ? -2.827 -10.995 -13.540 1.00 4.87 155 ASP A C 1
ATOM 1278 O O . ASP A 1 157 ? -3.009 -9.876 -14.031 1.00 5.08 155 ASP A O 1
ATOM 1283 N N . ILE A 1 158 ? -2.622 -11.161 -12.234 1.00 5.95 156 ILE A N 1
ATOM 1284 C CA . ILE A 1 158 ? -2.645 -10.016 -11.338 1.00 6.33 156 ILE A CA 1
ATOM 1285 C C . ILE A 1 158 ? -1.658 -8.940 -11.742 1.00 5.47 156 ILE A C 1
ATOM 1286 O O . ILE A 1 158 ? -1.985 -7.715 -11.644 1.00 6.02 156 ILE A O 1
ATOM 1291 N N . ALA A 1 159 ? -0.467 -9.323 -12.152 1.00 5.70 157 ALA A N 1
ATOM 1292 C CA . ALA A 1 159 ? 0.531 -8.357 -12.581 1.00 5.55 157 ALA A CA 1
ATOM 1293 C C . ALA A 1 159 ? 0.116 -7.662 -13.852 1.00 4.82 157 ALA A C 1
ATOM 1294 O O . ALA A 1 159 ? 0.187 -6.439 -13.950 1.00 5.44 157 ALA A O 1
ATOM 1296 N N . ALA A 1 160 ? -0.252 -8.443 -14.851 1.00 5.06 158 ALA A N 1
ATOM 1297 C CA . ALA A 1 160 ? -0.602 -7.886 -16.150 1.00 5.19 158 ALA A CA 1
ATOM 1298 C C . ALA A 1 160 ? -1.824 -6.989 -16.048 1.00 4.05 158 ALA A C 1
ATOM 1299 O O . ALA A 1 160 ? -1.840 -5.911 -16.654 1.00 4.25 158 ALA A O 1
ATOM 1301 N N . ILE A 1 161 ? -2.862 -7.407 -15.324 1.00 4.26 159 ILE A N 1
ATOM 1302 C CA . ILE A 1 161 ? -4.074 -6.603 -15.172 1.00 3.86 159 ILE A CA 1
ATOM 1303 C C . ILE A 1 161 ? -3.710 -5.285 -14.513 1.00 3.58 159 ILE A C 1
ATOM 1304 O O . ILE A 1 161 ? -4.178 -4.217 -14.906 1.00 3.90 159 ILE A O 1
ATOM 1309 N N . SER A 1 162 ? -2.904 -5.345 -13.458 1.00 3.65 160 SER A N 1
ATOM 1310 C CA . SER A 1 162 ? -2.566 -4.148 -12.699 1.00 3.71 160 SER A CA 1
ATOM 1311 C C . SER A 1 162 ? -1.754 -3.176 -13.588 1.00 3.85 160 SER A C 1
ATOM 1312 O O . SER A 1 162 ? -2.058 -1.984 -13.668 1.00 3.96 160 SER A O 1
ATOM 1315 N N . VAL A 1 163 ? -0.742 -3.691 -14.311 1.00 3.50 161 VAL A N 1
ATOM 1316 C CA . VAL A 1 163 ? 0.023 -2.864 -15.209 1.00 3.96 161 VAL A CA 1
ATOM 1317 C C . VAL A 1 163 ? -0.894 -2.266 -16.277 1.00 3.58 161 VAL A C 1
ATOM 1318 O O . VAL A 1 163 ? -0.803 -1.061 -16.580 1.00 4.09 161 VAL A O 1
ATOM 1322 N N . ALA A 1 164 ? -1.760 -3.079 -16.884 1.00 3.64 162 ALA A N 1
ATOM 1323 C CA . ALA A 1 164 ? -2.636 -2.609 -17.949 1.00 4.32 162 ALA A CA 1
ATOM 1324 C C . ALA A 1 164 ? -3.497 -1.437 -17.453 1.00 3.65 162 ALA A C 1
ATOM 1325 O O . ALA A 1 164 ? -3.703 -0.443 -18.175 1.00 3.81 162 ALA A O 1
ATOM 1327 N N . CYS A 1 165 ? -4.074 -1.571 -16.248 1.00 3.52 163 CYS A N 1
ATOM 1328 C CA . CYS A 1 165 ? -4.884 -0.514 -15.702 1.00 4.03 163 CYS A CA 1
ATOM 1329 C C . CYS A 1 165 ? -4.077 0.745 -15.421 1.00 3.47 163 CYS A C 1
ATOM 1330 O O . CYS A 1 165 ? -4.578 1.867 -15.596 1.00 4.38 163 CYS A O 1
ATOM 1333 N N . ALA A 1 166 ? -2.840 0.582 -14.994 1.00 3.36 164 ALA A N 1
ATOM 1334 C CA . ALA A 1 166 ? -1.988 1.743 -14.751 1.00 3.91 164 ALA A CA 1
ATOM 1335 C C . ALA A 1 166 ? -1.692 2.480 -16.062 1.00 4.85 164 ALA A C 1
ATOM 1336 O O . ALA A 1 166 ? -1.698 3.734 -16.105 1.00 4.67 164 ALA A O 1
ATOM 1338 N N . LEU A 1 167 ? -1.403 1.745 -17.141 1.00 4.60 165 LEU A N 1
ATOM 1339 C CA . LEU A 1 167 ? -1.138 2.389 -18.433 1.00 4.40 165 LEU A CA 1
ATOM 1340 C C . LEU A 1 167 ? -2.372 3.071 -18.988 1.00 4.31 165 LEU A C 1
ATOM 1341 O O . LEU A 1 167 ? -2.274 4.187 -19.504 1.00 5.00 165 LEU A O 1
ATOM 1346 N N . GLY A 1 168 ? -3.536 2.434 -18.832 1.00 4.26 166 GLY A N 1
ATOM 1347 C CA . GLY A 1 168 ? -4.759 3.087 -19.244 1.00 5.40 166 GLY A CA 1
ATOM 1348 C C . GLY A 1 168 ? -4.974 4.398 -18.509 1.00 4.78 166 GLY A C 1
ATOM 1349 O O . GLY A 1 168 ? -5.499 5.366 -19.077 1.00 4.89 166 GLY A O 1
ATOM 1350 N N . TYR A 1 169 ? -4.600 4.431 -17.243 1.00 4.35 167 TYR A N 1
ATOM 1351 C CA . TYR A 1 169 ? -4.812 5.621 -16.440 1.00 4.66 167 TYR A CA 1
ATOM 1352 C C . TYR A 1 169 ? -3.825 6.727 -16.820 1.00 4.81 167 TYR A C 1
ATOM 1353 O O . TYR A 1 169 ? -4.200 7.919 -16.841 1.00 5.17 167 TYR A O 1
ATOM 1362 N N . LEU A 1 170 ? -2.580 6.357 -17.176 1.00 4.34 168 LEU A N 1
ATOM 1363 C CA . LEU A 1 170 ? -1.662 7.341 -17.711 1.00 5.67 168 LEU A CA 1
ATOM 1364 C C . LEU A 1 170 ? -2.235 7.963 -18.984 1.00 6.01 168 LEU A C 1
ATOM 1365 O O . LEU A 1 170 ? -2.144 9.204 -19.179 1.00 6.23 168 LEU A O 1
ATOM 1370 N N . ASP A 1 171 ? -2.754 7.152 -19.912 1.00 5.43 169 ASP A N 1
ATOM 1371 C CA . ASP A 1 171 ? -3.308 7.702 -21.138 1.00 6.44 169 ASP A CA 1
ATOM 1372 C C . ASP A 1 171 ? -4.484 8.630 -20.817 1.00 6.17 169 ASP A C 1
ATOM 1373 O O . ASP A 1 171 ? -4.681 9.672 -21.476 1.00 8.02 169 ASP A O 1
ATOM 1378 N N . PHE A 1 172 ? -5.290 8.249 -19.834 1.00 5.39 170 PHE A N 1
ATOM 1379 C CA . PHE A 1 172 ? -6.513 8.977 -19.490 1.00 5.96 170 PHE A CA 1
ATOM 1380 C C . PHE A 1 172 ? -6.210 10.344 -18.852 1.00 5.59 170 PHE A C 1
ATOM 1381 O O . PHE A 1 172 ? -6.744 11.373 -19.305 1.00 7.15 170 PHE A O 1
ATOM 1389 N N . ARG A 1 173 ? -5.364 10.367 -17.829 1.00 5.48 171 ARG A N 1
ATOM 1390 C CA . ARG A 1 173 ? -5.131 11.599 -17.096 1.00 6.28 171 ARG A CA 1
ATOM 1391 C C . ARG A 1 173 ? -3.838 12.276 -17.399 1.00 6.59 171 ARG A C 1
ATOM 1392 O O . ARG A 1 173 ? -3.743 13.475 -17.085 1.00 8.79 171 ARG A O 1
ATOM 1400 N N . HIS A 1 174 ? -2.816 11.601 -17.936 1.00 6.70 172 HIS A N 1
ATOM 1401 C CA . HIS A 1 174 ? -1.491 12.196 -18.107 1.00 6.57 172 HIS A CA 1
ATOM 1402 C C . HIS A 1 174 ? -0.938 11.966 -19.518 1.00 8.53 172 HIS A C 1
ATOM 1403 O O . HIS A 1 174 ? 0.185 11.462 -19.695 1.00 8.91 172 HIS A O 1
ATOM 1410 N N . PRO A 1 175 ? -1.707 12.292 -20.539 1.00 10.53 173 PRO A N 1
ATOM 1411 C CA . PRO A 1 175 ? -1.118 12.034 -21.866 1.00 12.64 173 PRO A CA 1
ATOM 1412 C C . PRO A 1 175 ? 0.163 12.851 -22.133 1.00 14.68 173 PRO A C 1
ATOM 1413 O O . PRO A 1 175 ? 0.950 12.426 -23.019 1.00 16.79 173 PRO A O 1
ATOM 1417 N N . ASP A 1 176 ? 0.406 13.928 -21.377 1.00 11.63 174 ASP A N 1
ATOM 1418 C CA . ASP A 1 176 ? 1.671 14.696 -21.409 1.00 11.04 174 ASP A CA 1
ATOM 1419 C C . ASP A 1 176 ? 2.870 13.896 -21.006 1.00 10.98 174 ASP A C 1
ATOM 1420 O O . ASP A 1 176 ? 4.030 14.235 -21.364 1.00 12.47 174 ASP A O 1
ATOM 1425 N N A LEU A 1 177 ? 2.641 12.824 -20.289 0.57 9.06 175 LEU A N 1
ATOM 1426 N N B LEU A 1 177 ? 2.628 12.820 -20.292 0.43 9.20 175 LEU A N 1
ATOM 1427 C CA A LEU A 1 177 ? 3.719 11.943 -19.901 0.57 9.04 175 LEU A CA 1
ATOM 1428 C CA B LEU A 1 177 ? 3.684 11.918 -19.894 0.43 9.50 175 LEU A CA 1
ATOM 1429 C C A LEU A 1 177 ? 3.818 10.821 -20.919 0.57 11.10 175 LEU A C 1
ATOM 1430 C C B LEU A 1 177 ? 3.782 10.820 -20.943 0.43 11.14 175 LEU A C 1
ATOM 1431 O O A LEU A 1 177 ? 3.234 9.748 -20.740 0.57 11.82 175 LEU A O 1
ATOM 1432 O O B LEU A 1 177 ? 3.155 9.771 -20.823 0.43 11.44 175 LEU A O 1
ATOM 1441 N N . GLU A 1 178 ? 4.547 11.054 -21.988 1.00 13.12 176 GLU A N 1
ATOM 1442 C CA . GLU A 1 178 ? 4.678 10.047 -23.050 1.00 12.30 176 GLU A CA 1
ATOM 1443 C C . GLU A 1 178 ? 5.487 8.855 -22.563 1.00 13.76 176 GLU A C 1
ATOM 1444 O O . GLU A 1 178 ? 6.502 9.028 -21.836 1.00 15.03 176 GLU A O 1
ATOM 1450 N N . TRP A 1 179 ? 5.019 7.662 -22.900 1.00 12.16 177 TRP A N 1
ATOM 1451 C CA . TRP A 1 179 ? 5.631 6.481 -22.363 1.00 12.40 177 TRP A CA 1
ATOM 1452 C C . TRP A 1 179 ? 5.916 5.419 -23.417 1.00 12.57 177 TRP A C 1
ATOM 1453 O O . TRP A 1 179 ? 6.590 4.411 -23.116 1.00 15.47 177 TRP A O 1
ATOM 1464 N N . ARG A 1 180 ? 5.369 5.586 -24.601 1.00 12.07 178 ARG A N 1
ATOM 1465 C CA . ARG A 1 180 ? 5.498 4.535 -25.590 1.00 12.58 178 ARG A CA 1
ATOM 1466 C C . ARG A 1 180 ? 6.870 4.528 -26.306 1.00 14.32 178 ARG A C 1
ATOM 1467 O O . ARG A 1 180 ? 7.396 3.458 -26.636 1.00 16.27 178 ARG A O 1
ATOM 1475 N N . GLN A 1 181 ? 7.447 5.707 -26.535 1.00 12.82 179 GLN A N 1
ATOM 1476 C CA . GLN A 1 181 ? 8.720 5.834 -27.252 1.00 13.53 179 GLN A CA 1
ATOM 1477 C C . GLN A 1 181 ? 9.863 5.063 -26.601 1.00 15.22 179 GLN A C 1
ATOM 1478 O O . GLN A 1 181 ? 10.569 4.346 -27.337 1.00 16.20 179 GLN A O 1
ATOM 1484 N N . ASP A 1 182 ? 10.127 5.279 -25.307 1.00 10.66 180 ASP A N 1
ATOM 1485 C CA . ASP A 1 182 ? 11.229 4.559 -24.659 1.00 11.37 180 ASP A CA 1
ATOM 1486 C C . ASP A 1 182 ? 10.850 3.209 -24.156 1.00 9.31 180 ASP A C 1
ATOM 1487 O O . ASP A 1 182 ? 11.712 2.441 -23.671 1.00 11.32 180 ASP A O 1
ATOM 1492 N N . HIS A 1 183 ? 9.562 2.821 -24.287 1.00 8.92 181 HIS A N 1
ATOM 1493 C CA . HIS A 1 183 ? 9.131 1.499 -23.839 1.00 8.26 181 HIS A CA 1
ATOM 1494 C C . HIS A 1 183 ? 8.333 0.806 -24.937 1.00 7.53 181 HIS A C 1
ATOM 1495 O O . HIS A 1 183 ? 7.128 0.516 -24.811 1.00 8.03 181 HIS A O 1
ATOM 1502 N N . PRO A 1 184 ? 9.001 0.529 -26.064 1.00 7.54 182 PRO A N 1
ATOM 1503 C CA . PRO A 1 184 ? 8.248 0.026 -27.224 1.00 8.32 182 PRO A CA 1
ATOM 1504 C C . PRO A 1 184 ? 7.683 -1.379 -27.009 1.00 6.88 182 PRO A C 1
ATOM 1505 O O . PRO A 1 184 ? 6.648 -1.684 -27.585 1.00 7.35 182 PRO A O 1
ATOM 1509 N N . GLN A 1 185 ? 8.388 -2.214 -26.277 1.00 7.00 183 GLN A N 1
ATOM 1510 C CA . GLN A 1 185 ? 7.841 -3.542 -26.071 1.00 7.04 183 GLN A CA 1
ATOM 1511 C C . GLN A 1 185 ? 6.610 -3.464 -25.176 1.00 6.52 183 GLN A C 1
ATOM 1512 O O . GLN A 1 185 ? 5.601 -4.158 -25.418 1.00 6.58 183 GLN A O 1
ATOM 1518 N N . LEU A 1 186 ? 6.659 -2.605 -24.141 1.00 6.64 184 LEU A N 1
ATOM 1519 C CA . LEU A 1 186 ? 5.509 -2.434 -23.291 1.00 6.45 184 LEU A CA 1
ATOM 1520 C C . LEU A 1 186 ? 4.358 -1.836 -24.087 1.00 6.15 184 LEU A C 1
ATOM 1521 O O . LEU A 1 186 ? 3.180 -2.234 -23.910 1.00 5.88 184 LEU A O 1
ATOM 1526 N N . ALA A 1 187 ? 4.657 -0.886 -24.963 1.00 6.27 185 ALA A N 1
ATOM 1527 C CA . ALA A 1 187 ? 3.631 -0.303 -25.817 1.00 6.20 185 ALA A CA 1
ATOM 1528 C C . ALA A 1 187 ? 2.950 -1.319 -26.719 1.00 5.87 185 ALA A C 1
ATOM 1529 O O . ALA A 1 187 ? 1.717 -1.290 -26.902 1.00 5.99 185 ALA A O 1
ATOM 1531 N N . ALA A 1 188 ? 3.737 -2.196 -27.320 1.00 5.93 186 ALA A N 1
ATOM 1532 C CA . ALA A 1 188 ? 3.162 -3.214 -28.208 1.00 5.82 186 ALA A CA 1
ATOM 1533 C C . ALA A 1 188 ? 2.263 -4.185 -27.428 1.00 5.60 186 ALA A C 1
ATOM 1534 O O . ALA A 1 188 ? 1.180 -4.568 -27.891 1.00 5.59 186 ALA A O 1
ATOM 1536 N N . TRP A 1 189 ? 2.762 -4.640 -26.283 1.00 5.64 187 TRP A N 1
ATOM 1537 C CA . TRP A 1 189 ? 1.964 -5.498 -25.414 1.00 5.53 187 TRP A CA 1
ATOM 1538 C C . TRP A 1 189 ? 0.646 -4.819 -25.026 1.00 5.30 187 TRP A C 1
ATOM 1539 O O . TRP A 1 189 ? -0.437 -5.425 -25.084 1.00 5.17 187 TRP A O 1
ATOM 1550 N N . TYR A 1 190 ? 0.727 -3.538 -24.646 1.00 5.34 188 TYR A N 1
ATOM 1551 C CA . TYR A 1 190 ? -0.490 -2.841 -24.234 1.00 5.22 188 TYR A CA 1
ATOM 1552 C C . TYR A 1 190 ? -1.466 -2.713 -25.387 1.00 5.11 188 TYR A C 1
ATOM 1553 O O . TYR A 1 190 ? -2.690 -2.845 -25.209 1.00 5.65 188 TYR A O 1
ATOM 1562 N N . PHE A 1 191 ? -0.942 -2.419 -26.561 1.00 5.83 189 PHE A N 1
ATOM 1563 C CA . PHE A 1 191 ? -1.810 -2.362 -27.733 1.00 6.22 189 PHE A CA 1
ATOM 1564 C C . PHE A 1 191 ? -2.557 -3.669 -27.910 1.00 5.25 189 PHE A C 1
ATOM 1565 O O . PHE A 1 191 ? -3.773 -3.660 -28.183 1.00 8.02 189 PHE A O 1
ATOM 1573 N N . GLU A 1 192 ? -1.882 -4.790 -27.772 1.00 5.15 190 GLU A N 1
ATOM 1574 C CA . GLU A 1 192 ? -2.508 -6.110 -27.872 1.00 5.53 190 GLU A CA 1
ATOM 1575 C C . GLU A 1 192 ? -3.563 -6.317 -26.785 1.00 5.29 190 GLU A C 1
ATOM 1576 O O . GLU A 1 192 ? -4.725 -6.677 -27.070 1.00 6.09 190 GLU A O 1
ATOM 1582 N N . ILE A 1 193 ? -3.167 -6.181 -25.524 1.00 5.36 191 ILE A N 1
ATOM 1583 C CA . ILE A 1 193 ? -4.113 -6.536 -24.460 1.00 6.04 191 ILE A CA 1
ATOM 1584 C C . ILE A 1 193 ? -5.260 -5.544 -24.335 1.00 5.37 191 ILE A C 1
ATOM 1585 O O . ILE A 1 193 ? -6.287 -5.890 -23.765 1.00 5.63 191 ILE A O 1
ATOM 1590 N N A SER A 1 194 ? -5.134 -4.355 -24.920 0.60 5.55 192 SER A N 1
ATOM 1591 N N B SER A 1 194 ? -5.082 -4.341 -24.843 0.40 5.61 192 SER A N 1
ATOM 1592 C CA A SER A 1 194 ? -6.239 -3.388 -24.923 0.60 6.14 192 SER A CA 1
ATOM 1593 C CA B SER A 1 194 ? -6.171 -3.406 -24.764 0.40 6.10 192 SER A CA 1
ATOM 1594 C C A SER A 1 194 ? -7.433 -3.875 -25.665 0.60 6.72 192 SER A C 1
ATOM 1595 C C B SER A 1 194 ? -7.358 -3.826 -25.628 0.40 6.54 192 SER A C 1
ATOM 1596 O O A SER A 1 194 ? -8.574 -3.423 -25.460 0.60 7.27 192 SER A O 1
ATOM 1597 O O B SER A 1 194 ? -8.438 -3.251 -25.419 0.40 7.47 192 SER A O 1
ATOM 1602 N N . GLN A 1 195 ? -7.187 -4.811 -26.549 1.00 6.40 193 GLN A N 1
ATOM 1603 C CA . GLN A 1 195 ? -8.306 -5.352 -27.312 1.00 7.09 193 GLN A CA 1
ATOM 1604 C C . GLN A 1 195 ? -9.035 -6.487 -26.602 1.00 5.82 193 GLN A C 1
ATOM 1605 O O . GLN A 1 195 ? -10.003 -7.021 -27.119 1.00 7.60 193 GLN A O 1
ATOM 1611 N N . ARG A 1 196 ? -8.529 -6.926 -25.447 1.00 5.59 194 ARG A N 1
ATOM 1612 C CA . ARG A 1 196 ? -9.287 -7.961 -24.719 1.00 5.64 194 ARG A CA 1
ATOM 1613 C C . ARG A 1 196 ? -10.639 -7.398 -24.299 1.00 5.40 194 ARG A C 1
ATOM 1614 O O . ARG A 1 196 ? -10.757 -6.225 -23.895 1.00 5.06 194 ARG A O 1
ATOM 1622 N N . PRO A 1 197 ? -11.660 -8.237 -24.338 1.00 5.39 195 PRO A N 1
ATOM 1623 C CA . PRO A 1 197 ? -12.984 -7.764 -23.912 1.00 5.83 195 PRO A CA 1
ATOM 1624 C C . PRO A 1 197 ? -12.996 -7.136 -22.524 1.00 5.11 195 PRO A C 1
ATOM 1625 O O . PRO A 1 197 ? -13.708 -6.140 -22.317 1.00 5.29 195 PRO A O 1
ATOM 1629 N N . SER A 1 198 ? -12.197 -7.678 -21.600 1.00 5.08 196 SER A N 1
ATOM 1630 C CA . SER A 1 198 ? -12.166 -7.139 -20.229 1.00 5.14 196 SER A CA 1
ATOM 1631 C C . SER A 1 198 ? -11.673 -5.688 -20.209 1.00 5.04 196 SER A C 1
ATOM 1632 O O . SER A 1 198 ? -12.106 -4.922 -19.339 1.00 5.21 196 SER A O 1
ATOM 1643 N N . LEU A 1 200 ? -11.668 -3.514 -23.082 1.00 4.97 198 LEU A N 1
ATOM 1644 C CA . LEU A 1 200 ? -12.569 -2.653 -23.859 1.00 5.17 198 LEU A CA 1
ATOM 1645 C C . LEU A 1 200 ? -13.772 -2.237 -23.040 1.00 5.35 198 LEU A C 1
ATOM 1646 O O . LEU A 1 200 ? -14.237 -1.105 -23.147 1.00 6.03 198 LEU A O 1
ATOM 1651 N N . ALA A 1 201 ? -14.285 -3.149 -22.192 1.00 5.29 199 ALA A N 1
ATOM 1652 C CA . ALA A 1 201 ? -15.515 -2.890 -21.479 1.00 6.18 199 ALA A CA 1
ATOM 1653 C C . ALA A 1 201 ? -15.343 -1.911 -20.349 1.00 6.29 199 ALA A C 1
ATOM 1654 O O . ALA A 1 201 ? -16.331 -1.349 -19.885 1.00 9.01 199 ALA A O 1
ATOM 1656 N N . THR A 1 202 ? -14.115 -1.681 -19.900 1.00 5.59 200 THR A N 1
ATOM 1657 C CA . THR A 1 202 ? -13.854 -1.022 -18.615 1.00 5.84 200 THR A CA 1
ATOM 1658 C C . THR A 1 202 ? -13.059 0.279 -18.782 1.00 6.03 200 THR A C 1
ATOM 1659 O O . THR A 1 202 ? -12.558 0.852 -17.823 1.00 7.09 200 THR A O 1
ATOM 1663 N N . ARG A 1 203 ? -12.957 0.788 -20.004 1.00 6.70 201 ARG A N 1
ATOM 1664 C CA . ARG A 1 203 ? -12.237 2.032 -20.287 1.00 8.13 201 ARG A CA 1
ATOM 1665 C C . ARG A 1 203 ? -12.878 3.210 -19.547 1.00 9.52 201 ARG A C 1
ATOM 1666 O O . ARG A 1 203 ? -14.113 3.314 -19.502 1.00 12.20 201 ARG A O 1
ATOM 1674 N N . PRO A 1 204 ? -12.045 4.133 -19.015 1.00 8.55 202 PRO A N 1
ATOM 1675 C CA . PRO A 1 204 ? -12.588 5.269 -18.292 1.00 10.28 202 PRO A CA 1
ATOM 1676 C C . PRO A 1 204 ? -13.380 6.200 -19.218 1.00 11.30 202 PRO A C 1
ATOM 1677 O O . PRO A 1 204 ? -13.137 6.207 -20.430 1.00 14.12 202 PRO A O 1
ATOM 1681 N N . PRO A 1 205 ? -14.277 7.013 -18.670 1.00 12.58 203 PRO A N 1
ATOM 1682 C CA . PRO A 1 205 ? -15.110 7.914 -19.500 1.00 14.65 203 PRO A CA 1
ATOM 1683 C C . PRO A 1 205 ? -14.273 8.953 -20.209 1.00 18.76 203 PRO A C 1
ATOM 1684 O O . PRO A 1 205 ? -13.765 9.726 -19.429 1.00 21.20 203 PRO A O 1
ATOM 1688 N N . SER B 1 2 ? 21.432 -14.065 2.713 1.00 11.60 0 SER B N 1
ATOM 1689 C CA . SER B 1 2 ? 20.446 -13.526 3.673 1.00 10.08 0 SER B CA 1
ATOM 1690 C C . SER B 1 2 ? 19.654 -12.426 3.004 1.00 9.69 0 SER B C 1
ATOM 1691 O O . SER B 1 2 ? 19.912 -12.113 1.839 1.00 11.18 0 SER B O 1
ATOM 1694 N N . LEU B 1 3 ? 18.725 -11.868 3.735 1.00 7.34 1 LEU B N 1
ATOM 1695 C CA . LEU B 1 3 ? 17.829 -10.836 3.180 1.00 7.53 1 LEU B CA 1
ATOM 1696 C C . LEU B 1 3 ? 18.346 -9.452 3.543 1.00 6.64 1 LEU B C 1
ATOM 1697 O O . LEU B 1 3 ? 19.087 -9.319 4.543 1.00 7.72 1 LEU B O 1
ATOM 1702 N N . THR B 1 4 ? 17.971 -8.441 2.768 1.00 6.84 2 THR B N 1
ATOM 1703 C CA . THR B 1 4 ? 18.347 -7.053 3.096 1.00 6.92 2 THR B CA 1
ATOM 1704 C C . THR B 1 4 ? 17.081 -6.216 3.006 1.00 5.94 2 THR B C 1
ATOM 1705 O O . THR B 1 4 ? 16.334 -6.275 1.996 1.00 7.41 2 THR B O 1
ATOM 1709 N N . LEU B 1 5 ? 16.786 -5.472 4.055 1.00 6.32 3 LEU B N 1
ATOM 1710 C CA . LEU B 1 5 ? 15.595 -4.644 4.111 1.00 5.31 3 LEU B CA 1
ATOM 1711 C C . LEU B 1 5 ? 16.020 -3.191 4.117 1.00 5.19 3 LEU B C 1
ATOM 1712 O O . LEU B 1 5 ? 16.759 -2.731 5.001 1.00 6.06 3 LEU B O 1
ATOM 1717 N N . PHE B 1 6 ? 15.553 -2.427 3.134 1.00 5.01 4 PHE B N 1
ATOM 1718 C CA . PHE B 1 6 ? 15.702 -0.973 3.177 1.00 5.16 4 PHE B CA 1
ATOM 1719 C C . PHE B 1 6 ? 14.810 -0.419 4.300 1.00 5.38 4 PHE B C 1
ATOM 1720 O O . PHE B 1 6 ? 13.617 -0.702 4.368 1.00 6.17 4 PHE B O 1
ATOM 1728 N N . HIS B 1 7 ? 15.451 0.356 5.183 1.00 5.99 5 HIS B N 1
ATOM 1729 C CA . HIS B 1 7 ? 14.888 0.597 6.498 1.00 6.08 5 HIS B CA 1
ATOM 1730 C C . HIS B 1 7 ? 15.140 2.017 6.971 1.00 6.19 5 HIS B C 1
ATOM 1731 O O . HIS B 1 7 ? 16.189 2.599 6.717 1.00 7.06 5 HIS B O 1
ATOM 1738 N N A ASN B 1 8 ? 14.206 2.562 7.725 0.54 6.38 6 ASN B N 1
ATOM 1739 N N B ASN B 1 8 ? 14.169 2.518 7.721 0.46 6.51 6 ASN B N 1
ATOM 1740 C CA A ASN B 1 8 ? 14.549 3.601 8.683 0.54 8.17 6 ASN B CA 1
ATOM 1741 C CA B ASN B 1 8 ? 14.291 3.740 8.500 0.46 8.41 6 ASN B CA 1
ATOM 1742 C C A ASN B 1 8 ? 13.518 3.546 9.806 0.54 7.92 6 ASN B C 1
ATOM 1743 C C B ASN B 1 8 ? 13.519 3.441 9.826 0.46 8.03 6 ASN B C 1
ATOM 1744 O O A ASN B 1 8 ? 12.368 3.082 9.614 0.54 6.81 6 ASN B O 1
ATOM 1745 O O B ASN B 1 8 ? 12.621 2.606 9.828 0.46 6.51 6 ASN B O 1
ATOM 1754 N N . PRO B 1 9 ? 13.930 4.020 10.970 1.00 9.15 7 PRO B N 1
ATOM 1755 C CA . PRO B 1 9 ? 13.134 3.789 12.168 1.00 10.59 7 PRO B CA 1
ATOM 1756 C C . PRO B 1 9 ? 11.881 4.656 12.239 1.00 8.22 7 PRO B C 1
ATOM 1757 O O . PRO B 1 9 ? 11.039 4.428 13.148 1.00 10.48 7 PRO B O 1
ATOM 1761 N N . ALA B 1 10 ? 11.702 5.623 11.366 1.00 9.08 8 ALA B N 1
ATOM 1762 C CA . ALA B 1 10 ? 10.491 6.436 11.373 1.00 10.52 8 ALA B CA 1
ATOM 1763 C C . ALA B 1 10 ? 9.360 5.753 10.675 1.00 8.09 8 ALA B C 1
ATOM 1764 O O . ALA B 1 10 ? 8.195 6.054 10.995 1.00 8.64 8 ALA B O 1
ATOM 1766 N N . SER B 1 11 ? 9.655 4.942 9.666 1.00 7.30 9 SER B N 1
ATOM 1767 C CA . SER B 1 11 ? 8.607 4.508 8.757 1.00 6.56 9 SER B CA 1
ATOM 1768 C C . SER B 1 11 ? 7.644 3.515 9.387 1.00 5.99 9 SER B C 1
ATOM 1769 O O . SER B 1 11 ? 8.094 2.466 9.870 1.00 6.07 9 SER B O 1
ATOM 1772 N N . PRO B 1 12 ? 6.325 3.763 9.345 1.00 6.12 10 PRO B N 1
ATOM 1773 C CA . PRO B 1 12 ? 5.435 2.798 9.972 1.00 6.34 10 PRO B CA 1
ATOM 1774 C C . PRO B 1 12 ? 5.215 1.579 9.105 1.00 5.11 10 PRO B C 1
ATOM 1775 O O . PRO B 1 12 ? 4.827 0.523 9.576 1.00 5.48 10 PRO B O 1
ATOM 1779 N N . TYR B 1 13 ? 5.440 1.708 7.803 1.00 5.33 11 TYR B N 1
ATOM 1780 C CA . TYR B 1 13 ? 5.379 0.560 6.903 1.00 5.28 11 TYR B CA 1
ATOM 1781 C C . TYR B 1 13 ? 6.541 -0.395 7.129 1.00 5.72 11 TYR B C 1
ATOM 1782 O O . TYR B 1 13 ? 6.384 -1.611 7.166 1.00 5.56 11 TYR B O 1
ATOM 1791 N N . VAL B 1 14 ? 7.731 0.192 7.292 1.00 4.89 12 VAL B N 1
ATOM 1792 C CA . VAL B 1 14 ? 8.866 -0.617 7.719 1.00 4.83 12 VAL B CA 1
ATOM 1793 C C . VAL B 1 14 ? 8.593 -1.239 9.088 1.00 4.77 12 VAL B C 1
ATOM 1794 O O . VAL B 1 14 ? 8.925 -2.395 9.323 1.00 4.66 12 VAL B O 1
ATOM 1798 N N . ARG B 1 15 ? 7.973 -0.481 9.978 1.00 4.67 13 ARG B N 1
ATOM 1799 C CA . ARG B 1 15 ? 7.700 -0.981 11.304 1.00 5.11 13 ARG B CA 1
ATOM 1800 C C . ARG B 1 15 ? 6.833 -2.220 11.225 1.00 4.52 13 ARG B C 1
ATOM 1801 O O . ARG B 1 15 ? 7.080 -3.177 12.000 1.00 5.24 13 ARG B O 1
ATOM 1809 N N . LYS B 1 16 ? 5.831 -2.276 10.331 1.00 4.61 14 LYS B N 1
ATOM 1810 C CA . LYS B 1 16 ? 5.036 -3.489 10.253 1.00 4.54 14 LYS B CA 1
ATOM 1811 C C . LYS B 1 16 ? 5.926 -4.694 10.022 1.00 4.39 14 LYS B C 1
ATOM 1812 O O . LYS B 1 16 ? 5.714 -5.765 10.589 1.00 4.92 14 LYS B O 1
ATOM 1818 N N . VAL B 1 17 ? 6.859 -4.545 9.076 1.00 4.58 15 VAL B N 1
ATOM 1819 C CA . VAL B 1 17 ? 7.775 -5.619 8.741 1.00 4.80 15 VAL B CA 1
ATOM 1820 C C . VAL B 1 17 ? 8.626 -5.995 9.964 1.00 5.26 15 VAL B C 1
ATOM 1821 O O . VAL B 1 17 ? 8.813 -7.186 10.270 1.00 5.24 15 VAL B O 1
ATOM 1833 N N . VAL B 1 19 ? 7.999 -5.580 13.161 1.00 5.42 17 VAL B N 1
ATOM 1834 C CA . VAL B 1 19 ? 7.195 -6.208 14.163 1.00 5.55 17 VAL B CA 1
ATOM 1835 C C . VAL B 1 19 ? 6.928 -7.666 13.781 1.00 5.74 17 VAL B C 1
ATOM 1836 O O . VAL B 1 19 ? 7.013 -8.574 14.619 1.00 6.26 17 VAL B O 1
ATOM 1840 N N . LEU B 1 20 ? 6.592 -7.925 12.516 1.00 5.87 18 LEU B N 1
ATOM 1841 C CA . LEU B 1 20 ? 6.379 -9.294 12.083 1.00 5.61 18 LEU B CA 1
ATOM 1842 C C . LEU B 1 20 ? 7.644 -10.129 12.231 1.00 6.37 18 LEU B C 1
ATOM 1843 O O . LEU B 1 20 ? 7.582 -11.289 12.647 1.00 6.49 18 LEU B O 1
ATOM 1848 N N . LEU B 1 21 ? 8.794 -9.564 11.875 1.00 5.78 19 LEU B N 1
ATOM 1849 C CA . LEU B 1 21 ? 10.075 -10.266 12.066 1.00 6.44 19 LEU B CA 1
ATOM 1850 C C . LEU B 1 21 ? 10.289 -10.631 13.529 1.00 6.92 19 LEU B C 1
ATOM 1851 O O . LEU B 1 21 ? 10.690 -11.751 13.835 1.00 7.74 19 LEU B O 1
ATOM 1856 N N A HIS B 1 22 ? 10.069 -9.678 14.432 0.52 6.44 20 HIS B N 1
ATOM 1857 N N B HIS B 1 22 ? 10.026 -9.688 14.413 0.48 6.56 20 HIS B N 1
ATOM 1858 C CA A HIS B 1 22 ? 10.202 -9.981 15.850 0.52 8.08 20 HIS B CA 1
ATOM 1859 C CA B HIS B 1 22 ? 10.183 -9.932 15.830 0.48 8.37 20 HIS B CA 1
ATOM 1860 C C A HIS B 1 22 ? 9.262 -11.120 16.215 0.52 6.47 20 HIS B C 1
ATOM 1861 C C B HIS B 1 22 ? 9.234 -11.034 16.320 0.48 7.53 20 HIS B C 1
ATOM 1862 O O A HIS B 1 22 ? 9.669 -12.110 16.820 0.52 7.68 20 HIS B O 1
ATOM 1863 O O B HIS B 1 22 ? 9.607 -11.928 17.094 0.48 7.74 20 HIS B O 1
ATOM 1876 N N . GLU B 1 23 ? 7.980 -10.935 15.899 1.00 6.91 21 GLU B N 1
ATOM 1877 C CA . GLU B 1 23 ? 6.955 -11.860 16.376 1.00 7.26 21 GLU B CA 1
ATOM 1878 C C . GLU B 1 23 ? 7.208 -13.269 15.858 1.00 7.63 21 GLU B C 1
ATOM 1879 O O . GLU B 1 23 ? 6.883 -14.262 16.556 1.00 10.80 21 GLU B O 1
ATOM 1885 N N . THR B 1 24 ? 7.795 -13.398 14.664 1.00 8.33 22 THR B N 1
ATOM 1886 C CA . THR B 1 24 ? 7.992 -14.704 14.035 1.00 8.42 22 THR B CA 1
ATOM 1887 C C . THR B 1 24 ? 9.399 -15.235 14.217 1.00 8.93 22 THR B C 1
ATOM 1888 O O . THR B 1 24 ? 9.717 -16.319 13.719 1.00 9.65 22 THR B O 1
ATOM 1892 N N . GLY B 1 25 ? 10.248 -14.540 14.949 1.00 8.66 23 GLY B N 1
ATOM 1893 C CA . GLY B 1 25 ? 11.604 -15.048 15.204 1.00 8.30 23 GLY B CA 1
ATOM 1894 C C . GLY B 1 25 ? 12.536 -14.957 14.009 1.00 8.64 23 GLY B C 1
ATOM 1895 O O . GLY B 1 25 ? 13.494 -15.740 13.950 1.00 9.80 23 GLY B O 1
ATOM 1896 N N . GLN B 1 26 ? 12.314 -14.042 13.079 1.00 7.68 24 GLN B N 1
ATOM 1897 C CA . GLN B 1 26 ? 13.089 -13.988 11.865 1.00 8.05 24 GLN B CA 1
ATOM 1898 C C . GLN B 1 26 ? 14.002 -12.755 11.715 1.00 7.47 24 GLN B C 1
ATOM 1899 O O . GLN B 1 26 ? 14.517 -12.501 10.657 1.00 7.80 24 GLN B O 1
ATOM 1905 N N . LEU B 1 27 ? 14.209 -12.019 12.831 1.00 8.20 25 LEU B N 1
ATOM 1906 C CA . LEU B 1 27 ? 15.086 -10.848 12.765 1.00 8.68 25 LEU B CA 1
ATOM 1907 C C . LEU B 1 27 ? 16.465 -11.230 12.302 1.00 9.17 25 LEU B C 1
ATOM 1908 O O . LEU B 1 27 ? 17.160 -10.428 11.631 1.00 11.49 25 LEU B O 1
ATOM 1913 N N . ASN B 1 28 ? 16.881 -12.421 12.657 1.00 8.37 26 ASN B N 1
ATOM 1914 C CA . ASN B 1 28 ? 18.205 -12.979 12.305 1.00 11.04 26 ASN B CA 1
ATOM 1915 C C . ASN B 1 28 ? 18.451 -13.161 10.813 1.00 9.24 26 ASN B C 1
ATOM 1916 O O . ASN B 1 28 ? 19.569 -13.457 10.397 1.00 11.32 26 ASN B O 1
ATOM 1921 N N . ARG B 1 29 ? 17.436 -13.028 9.996 1.00 8.28 27 ARG B N 1
ATOM 1922 C CA . ARG B 1 29 ? 17.582 -13.245 8.549 1.00 7.81 27 ARG B CA 1
ATOM 1923 C C . ARG B 1 29 ? 17.845 -11.970 7.830 1.00 9.53 27 ARG B C 1
ATOM 1924 O O . ARG B 1 29 ? 18.143 -11.999 6.622 1.00 10.58 27 ARG B O 1
ATOM 1932 N N . VAL B 1 30 ? 17.679 -10.818 8.490 1.00 7.80 28 VAL B N 1
ATOM 1933 C CA . VAL B 1 30 ? 17.518 -9.541 7.742 1.00 7.94 28 VAL B CA 1
ATOM 1934 C C . VAL B 1 30 ? 18.583 -8.518 8.099 1.00 9.57 28 VAL B C 1
ATOM 1935 O O . VAL B 1 30 ? 18.644 -8.048 9.252 1.00 13.21 28 VAL B O 1
ATOM 1939 N N . ALA B 1 31 ? 19.427 -8.162 7.158 1.00 7.99 29 ALA B N 1
ATOM 1940 C CA . ALA B 1 31 ? 20.340 -7.023 7.304 1.00 8.39 29 ALA B CA 1
ATOM 1941 C C . ALA B 1 31 ? 19.536 -5.759 6.998 1.00 7.32 29 ALA B C 1
ATOM 1942 O O . ALA B 1 31 ? 18.716 -5.722 6.057 1.00 8.86 29 ALA B O 1
ATOM 1944 N N . LEU B 1 32 ? 19.770 -4.702 7.766 1.00 7.28 30 LEU B N 1
ATOM 1945 C CA . LEU B 1 32 ? 19.099 -3.432 7.527 1.00 6.15 30 LEU B CA 1
ATOM 1946 C C . LEU B 1 32 ? 19.980 -2.542 6.709 1.00 6.29 30 LEU B C 1
ATOM 1947 O O . LEU B 1 32 ? 21.151 -2.332 7.012 1.00 8.60 30 LEU B O 1
ATOM 1952 N N . GLN B 1 33 ? 19.418 -1.992 5.646 1.00 6.99 31 GLN B N 1
ATOM 1953 C CA . GLN B 1 33 ? 20.143 -1.003 4.828 1.00 7.41 31 GLN B CA 1
ATOM 1954 C C . GLN B 1 33 ? 19.448 0.323 5.066 1.00 6.40 31 GLN B C 1
ATOM 1955 O O . GLN B 1 33 ? 18.282 0.531 4.673 1.00 7.12 31 GLN B O 1
ATOM 1961 N N . ALA B 1 34 ? 20.152 1.252 5.730 1.00 7.76 32 ALA B N 1
ATOM 1962 C CA . ALA B 1 34 ? 19.574 2.505 6.142 1.00 7.87 32 ALA B CA 1
ATOM 1963 C C . ALA B 1 34 ? 19.188 3.311 4.915 1.00 7.39 32 ALA B C 1
ATOM 1964 O O . ALA B 1 34 ? 19.968 3.417 3.928 1.00 9.09 32 ALA B O 1
ATOM 1966 N N . SER B 1 35 ? 18.012 3.932 4.960 1.00 7.50 33 SER B N 1
ATOM 1967 C CA . SER B 1 35 ? 17.564 4.818 3.891 1.00 8.35 33 SER B CA 1
ATOM 1968 C C . SER B 1 35 ? 16.955 6.066 4.482 1.00 8.85 33 SER B C 1
ATOM 1969 O O . SER B 1 35 ? 16.112 5.999 5.385 1.00 11.17 33 SER B O 1
ATOM 1972 N N . GLN B 1 36 ? 17.429 7.207 3.996 1.00 9.07 34 GLN B N 1
ATOM 1973 C CA . GLN B 1 36 ? 16.764 8.497 4.275 1.00 10.06 34 GLN B CA 1
ATOM 1974 C C . GLN B 1 36 ? 16.282 9.012 2.940 1.00 9.23 34 GLN B C 1
ATOM 1975 O O . GLN B 1 36 ? 17.038 8.973 1.979 1.00 12.10 34 GLN B O 1
ATOM 1981 N N . LEU B 1 37 ? 15.036 9.459 2.872 1.00 9.08 35 LEU B N 1
ATOM 1982 C CA . LEU B 1 37 ? 14.416 9.662 1.562 1.00 8.81 35 LEU B CA 1
ATOM 1983 C C . LEU B 1 37 ? 13.163 10.449 1.721 1.00 9.01 35 LEU B C 1
ATOM 1984 O O . LEU B 1 37 ? 12.598 10.552 2.821 1.00 10.30 35 LEU B O 1
ATOM 1989 N N . SER B 1 38 ? 12.698 11.013 0.612 1.00 7.93 36 SER B N 1
ATOM 1990 C CA . SER B 1 38 ? 11.350 11.565 0.534 1.00 8.20 36 SER B CA 1
ATOM 1991 C C . SER B 1 38 ? 11.015 11.641 -0.931 1.00 7.38 36 SER B C 1
ATOM 1992 O O . SER B 1 38 ? 11.853 11.381 -1.818 1.00 7.10 36 SER B O 1
ATOM 1995 N N . PRO B 1 39 ? 9.775 12.059 -1.272 1.00 7.98 37 PRO B N 1
ATOM 1996 C CA . PRO B 1 39 ? 9.459 12.129 -2.682 1.00 9.48 37 PRO B CA 1
ATOM 1997 C C . PRO B 1 39 ? 10.237 13.191 -3.432 1.00 8.96 37 PRO B C 1
ATOM 1998 O O . PRO B 1 39 ? 10.235 13.166 -4.660 1.00 11.42 37 PRO B O 1
ATOM 2002 N N . VAL B 1 40 ? 10.885 14.137 -2.730 1.00 7.48 38 VAL B N 1
ATOM 2003 C CA . VAL B 1 40 ? 11.702 15.136 -3.389 1.00 7.46 38 VAL B CA 1
ATOM 2004 C C . VAL B 1 40 ? 13.186 14.964 -3.100 1.00 7.99 38 VAL B C 1
ATOM 2005 O O . VAL B 1 40 ? 13.978 15.789 -3.530 1.00 9.18 38 VAL B O 1
ATOM 2009 N N . ALA B 1 41 ? 13.550 13.888 -2.411 1.00 8.09 39 ALA B N 1
ATOM 2010 C CA . ALA B 1 41 ? 14.935 13.563 -2.025 1.00 7.85 39 ALA B CA 1
ATOM 2011 C C . ALA B 1 41 ? 15.191 12.085 -2.256 1.00 8.07 39 ALA B C 1
ATOM 2012 O O . ALA B 1 41 ? 15.122 11.274 -1.343 1.00 9.09 39 ALA B O 1
ATOM 2014 N N . PRO B 1 42 ? 15.423 11.712 -3.507 1.00 9.54 40 PRO B N 1
ATOM 2015 C CA . PRO B 1 42 ? 15.544 10.283 -3.860 1.00 10.95 40 PRO B CA 1
ATOM 2016 C C . PRO B 1 42 ? 16.792 9.650 -3.223 1.00 10.09 40 PRO B C 1
ATOM 2017 O O . PRO B 1 42 ? 17.787 10.303 -3.000 1.00 11.51 40 PRO B O 1
ATOM 2021 N N . ASP B 1 43 ? 16.677 8.350 -2.938 1.00 8.79 41 ASP B N 1
ATOM 2022 C CA . ASP B 1 43 ? 17.784 7.501 -2.493 1.00 8.74 41 ASP B CA 1
ATOM 2023 C C . ASP B 1 43 ? 18.136 6.639 -3.714 1.00 7.53 41 ASP B C 1
ATOM 2024 O O . ASP B 1 43 ? 17.388 5.735 -4.090 1.00 7.80 41 ASP B O 1
ATOM 2029 N N . ALA B 1 44 ? 19.258 6.975 -4.349 1.00 9.39 42 ALA B N 1
ATOM 2030 C CA . ALA B 1 44 ? 19.650 6.292 -5.565 1.00 9.21 42 ALA B CA 1
ATOM 2031 C C . ALA B 1 44 ? 19.851 4.785 -5.403 1.00 8.47 42 ALA B C 1
ATOM 2032 O O . ALA B 1 44 ? 19.544 4.017 -6.313 1.00 10.83 42 ALA B O 1
ATOM 2034 N N . ALA B 1 45 ? 20.380 4.389 -4.273 1.00 8.34 43 ALA B N 1
ATOM 2035 C CA . ALA B 1 45 ? 20.607 2.971 -4.027 1.00 9.35 43 ALA B CA 1
ATOM 2036 C C . ALA B 1 45 ? 19.256 2.259 -3.923 1.00 7.41 43 ALA B C 1
ATOM 2037 O O . ALA B 1 45 ? 19.051 1.163 -4.514 1.00 8.12 43 ALA B O 1
ATOM 2039 N N . LEU B 1 46 ? 18.327 2.812 -3.167 1.00 6.04 44 LEU B N 1
ATOM 2040 C CA . LEU B 1 46 ? 16.986 2.239 -3.070 1.00 5.95 44 LEU B CA 1
ATOM 2041 C C . LEU B 1 46 ? 16.356 2.162 -4.443 1.00 5.61 44 LEU B C 1
ATOM 2042 O O . LEU B 1 46 ? 15.735 1.130 -4.796 1.00 6.20 44 LEU B O 1
ATOM 2047 N N . ASN B 1 47 ? 16.473 3.213 -5.248 1.00 6.12 45 ASN B N 1
ATOM 2048 C CA . ASN B 1 47 ? 15.777 3.253 -6.506 1.00 6.23 45 ASN B CA 1
ATOM 2049 C C . ASN B 1 47 ? 16.233 2.149 -7.428 1.00 7.21 45 ASN B C 1
ATOM 2050 O O . ASN B 1 47 ? 15.457 1.761 -8.309 1.00 9.13 45 ASN B O 1
ATOM 2055 N N . GLN B 1 48 ? 17.471 1.689 -7.324 1.00 7.03 46 GLN B N 1
ATOM 2056 C CA . GLN B 1 48 ? 17.917 0.573 -8.143 1.00 8.11 46 GLN B CA 1
ATOM 2057 C C . GLN B 1 48 ? 17.207 -0.712 -7.846 1.00 7.22 46 GLN B C 1
ATOM 2058 O O . GLN B 1 48 ? 17.192 -1.628 -8.686 1.00 9.82 46 GLN B O 1
ATOM 2064 N N . ASP B 1 49 ? 16.665 -0.825 -6.639 1.00 6.47 47 ASP B N 1
ATOM 2065 C CA . ASP B 1 49 ? 15.975 -2.023 -6.211 1.00 5.96 47 ASP B CA 1
ATOM 2066 C C . ASP B 1 49 ? 14.464 -1.867 -6.247 1.00 5.98 47 ASP B C 1
ATOM 2067 O O . ASP B 1 49 ? 13.755 -2.794 -6.670 1.00 7.20 47 ASP B O 1
ATOM 2072 N N . ASN B 1 50 ? 13.913 -0.757 -5.777 1.00 5.45 48 ASN B N 1
ATOM 2073 C CA . ASN B 1 50 ? 12.479 -0.469 -5.895 1.00 4.65 48 ASN B CA 1
ATOM 2074 C C . ASN B 1 50 ? 12.311 0.806 -6.695 1.00 4.78 48 ASN B C 1
ATOM 2075 O O . ASN B 1 50 ? 12.637 1.908 -6.188 1.00 4.86 48 ASN B O 1
ATOM 2080 N N . PRO B 1 51 ? 11.896 0.707 -7.964 1.00 4.68 49 PRO B N 1
ATOM 2081 C CA . PRO B 1 51 ? 11.803 1.914 -8.795 1.00 5.05 49 PRO B CA 1
ATOM 2082 C C . PRO B 1 51 ? 10.851 2.937 -8.231 1.00 4.56 49 PRO B C 1
ATOM 2083 O O . PRO B 1 51 ? 10.975 4.115 -8.561 1.00 5.70 49 PRO B O 1
ATOM 2087 N N . LEU B 1 52 ? 9.903 2.520 -7.415 1.00 4.44 50 LEU B N 1
ATOM 2088 C CA . LEU B 1 52 ? 8.982 3.476 -6.800 1.00 4.93 50 LEU B CA 1
ATOM 2089 C C . LEU B 1 52 ? 9.671 4.379 -5.796 1.00 4.65 50 LEU B C 1
ATOM 2090 O O . LEU B 1 52 ? 9.062 5.358 -5.367 1.00 5.59 50 LEU B O 1
ATOM 2095 N N . GLY B 1 53 ? 10.881 4.056 -5.337 1.00 4.66 51 GLY B N 1
ATOM 2096 C CA . GLY B 1 53 ? 11.538 4.924 -4.382 1.00 4.78 51 GLY B CA 1
ATOM 2097 C C . GLY B 1 53 ? 10.839 4.956 -3.056 1.00 4.16 51 GLY B C 1
ATOM 2098 O O . GLY B 1 53 ? 10.752 6.028 -2.429 1.00 6.06 51 GLY B O 1
ATOM 2099 N N . LYS B 1 54 ? 10.350 3.809 -2.598 1.00 4.72 52 LYS B N 1
ATOM 2100 C CA . LYS B 1 54 ? 9.704 3.697 -1.301 1.00 4.63 52 LYS B CA 1
ATOM 2101 C C . LYS B 1 54 ? 10.301 2.562 -0.478 1.00 4.22 52 LYS B C 1
ATOM 2102 O O . LYS B 1 54 ? 10.772 1.543 -1.009 1.00 5.04 52 LYS B O 1
ATOM 2108 N N . ILE B 1 55 ? 10.210 2.733 0.832 1.00 4.73 53 ILE B N 1
ATOM 2109 C CA . ILE B 1 55 ? 10.573 1.698 1.802 1.00 4.83 53 ILE B CA 1
ATOM 2110 C C . ILE B 1 55 ? 9.324 1.261 2.542 1.00 4.27 53 ILE B C 1
ATOM 2111 O O . ILE B 1 55 ? 8.405 2.068 2.792 1.00 4.83 53 ILE B O 1
ATOM 2116 N N . PRO B 1 56 ? 9.232 0.001 2.958 1.00 4.15 54 PRO B N 1
ATOM 2117 C CA . PRO B 1 56 ? 10.249 -1.038 2.824 1.00 4.76 54 PRO B CA 1
ATOM 2118 C C . PRO B 1 56 ? 10.390 -1.632 1.435 1.00 3.58 54 PRO B C 1
ATOM 2119 O O . PRO B 1 56 ? 9.467 -1.649 0.626 1.00 4.29 54 PRO B O 1
ATOM 2123 N N . ALA B 1 57 ? 11.582 -2.136 1.161 1.00 4.10 55 ALA B N 1
ATOM 2124 C CA . ALA B 1 57 ? 11.869 -2.989 0.011 1.00 4.55 55 ALA B CA 1
ATOM 2125 C C . ALA B 1 57 ? 12.795 -4.079 0.520 1.00 4.00 55 ALA B C 1
ATOM 2126 O O . ALA B 1 57 ? 13.707 -3.791 1.338 1.00 5.14 55 ALA B O 1
ATOM 2128 N N . LEU B 1 58 ? 12.569 -5.309 0.096 1.00 4.12 56 LEU B N 1
ATOM 2129 C CA . LEU B 1 58 ? 13.297 -6.465 0.611 1.00 4.60 56 LEU B CA 1
ATOM 2130 C C . LEU B 1 58 ? 14.046 -7.145 -0.501 1.00 4.97 56 LEU B C 1
ATOM 2131 O O . LEU B 1 58 ? 13.423 -7.689 -1.423 1.00 6.53 56 LEU B O 1
ATOM 2136 N N . ARG B 1 59 ? 15.371 -7.193 -0.415 1.00 5.50 57 ARG B N 1
ATOM 2137 C CA . ARG B 1 59 ? 16.156 -7.898 -1.382 1.00 6.46 57 ARG B CA 1
ATOM 2138 C C . ARG B 1 59 ? 16.352 -9.312 -0.884 1.00 6.95 57 ARG B C 1
ATOM 2139 O O . ARG B 1 59 ? 16.876 -9.526 0.250 1.00 8.47 57 ARG B O 1
ATOM 2147 N N . LEU B 1 60 ? 15.951 -10.283 -1.665 1.00 7.67 58 LEU B N 1
ATOM 2148 C CA . LEU B 1 60 ? 16.045 -11.699 -1.261 1.00 8.77 58 LEU B CA 1
ATOM 2149 C C . LEU B 1 60 ? 17.435 -12.221 -1.413 1.00 10.68 58 LEU B C 1
ATOM 2150 O O . LEU B 1 60 ? 18.271 -11.562 -2.019 1.00 10.59 58 LEU B O 1
ATOM 2155 N N . ASP B 1 61 ? 17.682 -13.425 -0.889 1.00 10.17 59 ASP B N 1
ATOM 2156 C CA . ASP B 1 61 ? 18.992 -14.027 -0.964 1.00 11.70 59 ASP B CA 1
ATOM 2157 C C . ASP B 1 61 ? 19.442 -14.163 -2.410 1.00 10.91 59 ASP B C 1
ATOM 2158 O O . ASP B 1 61 ? 20.657 -14.192 -2.684 1.00 15.23 59 ASP B O 1
ATOM 2163 N N . ASN B 1 62 ? 18.506 -14.348 -3.339 1.00 13.66 60 ASN B N 1
ATOM 2164 C CA . ASN B 1 62 ? 18.837 -14.508 -4.753 1.00 15.22 60 ASN B CA 1
ATOM 2165 C C . ASN B 1 62 ? 18.928 -13.180 -5.520 1.00 15.09 60 ASN B C 1
ATOM 2166 O O . ASN B 1 62 ? 19.088 -13.182 -6.753 1.00 17.26 60 ASN B O 1
ATOM 2171 N N . GLY B 1 63 ? 18.803 -12.046 -4.839 1.00 13.62 61 GLY B N 1
ATOM 2172 C CA . GLY B 1 63 ? 18.919 -10.781 -5.533 1.00 14.45 61 GLY B CA 1
ATOM 2173 C C . GLY B 1 63 ? 17.601 -10.150 -6.032 1.00 13.83 61 GLY B C 1
ATOM 2174 O O . GLY B 1 63 ? 17.552 -8.971 -6.377 1.00 14.87 61 GLY B O 1
ATOM 2175 N N . GLN B 1 64 ? 16.534 -10.923 -6.105 1.00 10.90 62 GLN B N 1
ATOM 2176 C CA . GLN B 1 64 ? 15.235 -10.364 -6.501 1.00 10.19 62 GLN B CA 1
ATOM 2177 C C . GLN B 1 64 ? 14.764 -9.413 -5.414 1.00 7.96 62 GLN B C 1
ATOM 2178 O O . GLN B 1 64 ? 15.120 -9.616 -4.239 1.00 10.21 62 GLN B O 1
ATOM 2184 N N . VAL B 1 65 ? 13.949 -8.432 -5.749 1.00 6.74 63 VAL B N 1
ATOM 2185 C CA . VAL B 1 65 ? 13.458 -7.463 -4.777 1.00 5.97 63 VAL B CA 1
ATOM 2186 C C . VAL B 1 65 ? 11.950 -7.562 -4.653 1.00 5.54 63 VAL B C 1
ATOM 2187 O O . VAL B 1 65 ? 11.234 -7.576 -5.688 1.00 6.63 63 VAL B O 1
ATOM 2191 N N . LEU B 1 66 ? 11.464 -7.554 -3.421 1.00 5.17 64 LEU B N 1
ATOM 2192 C CA . LEU B 1 66 ? 10.007 -7.514 -3.130 1.00 5.29 64 LEU B CA 1
ATOM 2193 C C . LEU B 1 66 ? 9.639 -6.152 -2.569 1.00 4.45 64 LEU B C 1
ATOM 2194 O O . LEU B 1 66 ? 10.377 -5.549 -1.756 1.00 4.73 64 LEU B O 1
ATOM 2199 N N . TYR B 1 67 ? 8.453 -5.680 -2.968 1.00 4.62 65 TYR B N 1
ATOM 2200 C CA . TYR B 1 67 ? 7.813 -4.495 -2.403 1.00 3.85 65 TYR B CA 1
ATOM 2201 C C . TYR B 1 67 ? 6.356 -4.612 -2.861 1.00 3.82 65 TYR B C 1
ATOM 2202 O O . TYR B 1 67 ? 6.038 -5.419 -3.741 1.00 4.41 65 TYR B O 1
ATOM 2211 N N . ASP B 1 68 ? 5.431 -3.866 -2.254 1.00 4.34 66 ASP B N 1
ATOM 2212 C CA . ASP B 1 68 ? 5.566 -2.983 -1.088 1.00 4.35 66 ASP B CA 1
ATOM 2213 C C . ASP B 1 68 ? 5.391 -3.788 0.214 1.00 4.51 66 ASP B C 1
ATOM 2214 O O . ASP B 1 68 ? 5.583 -5.010 0.239 1.00 4.30 66 ASP B O 1
ATOM 2219 N N . SER B 1 69 ? 5.100 -3.084 1.311 1.00 4.27 67 SER B N 1
ATOM 2220 C CA . SER B 1 69 ? 5.060 -3.758 2.605 1.00 4.64 67 SER B CA 1
ATOM 2221 C C . SER B 1 69 ? 4.133 -4.947 2.632 1.00 4.42 67 SER B C 1
ATOM 2222 O O . SER B 1 69 ? 4.470 -5.934 3.282 1.00 4.72 67 SER B O 1
ATOM 2225 N N . ARG B 1 70 ? 2.963 -4.891 1.983 1.00 5.01 68 ARG B N 1
ATOM 2226 C CA . ARG B 1 70 ? 2.089 -6.042 2.130 1.00 5.33 68 ARG B CA 1
ATOM 2227 C C . ARG B 1 70 ? 2.644 -7.264 1.427 1.00 5.30 68 ARG B C 1
ATOM 2228 O O . ARG B 1 70 ? 2.378 -8.390 1.904 1.00 6.13 68 ARG B O 1
ATOM 2236 N N . VAL B 1 71 ? 3.358 -7.107 0.324 1.00 4.95 69 VAL B N 1
ATOM 2237 C CA . VAL B 1 71 ? 3.976 -8.232 -0.368 1.00 4.88 69 VAL B CA 1
ATOM 2238 C C . VAL B 1 71 ? 5.098 -8.809 0.517 1.00 4.96 69 VAL B C 1
ATOM 2239 O O . VAL B 1 71 ? 5.242 -10.042 0.631 1.00 5.28 69 VAL B O 1
ATOM 2243 N N . ILE B 1 72 ? 5.897 -7.942 1.105 1.00 4.36 70 ILE B N 1
ATOM 2244 C CA . ILE B 1 72 ? 6.969 -8.383 1.998 1.00 4.50 70 ILE B CA 1
ATOM 2245 C C . ILE B 1 72 ? 6.420 -9.139 3.193 1.00 4.10 70 ILE B C 1
ATOM 2246 O O . ILE B 1 72 ? 6.971 -10.172 3.602 1.00 5.00 70 ILE B O 1
ATOM 2251 N N . LEU B 1 73 ? 5.351 -8.627 3.786 1.00 4.79 71 LEU B N 1
ATOM 2252 C CA . LEU B 1 73 ? 4.756 -9.283 4.953 1.00 5.09 71 LEU B CA 1
ATOM 2253 C C . LEU B 1 73 ? 4.239 -10.654 4.584 1.00 5.42 71 LEU B C 1
ATOM 2254 O O . LEU B 1 73 ? 4.436 -11.622 5.352 1.00 6.33 71 LEU B O 1
ATOM 2259 N N . ASP B 1 74 ? 3.591 -10.799 3.416 1.00 5.81 72 ASP B N 1
ATOM 2260 C CA . ASP B 1 74 ? 3.109 -12.091 2.943 1.00 6.64 72 ASP B CA 1
ATOM 2261 C C . ASP B 1 74 ? 4.267 -13.046 2.765 1.00 6.40 72 ASP B C 1
ATOM 2262 O O . ASP B 1 74 ? 4.204 -14.217 3.212 1.00 7.76 72 ASP B O 1
ATOM 2267 N N . TYR B 1 75 ? 5.333 -12.605 2.111 1.00 5.86 73 TYR B N 1
ATOM 2268 C CA . TYR B 1 75 ? 6.498 -13.472 1.908 1.00 5.94 73 TYR B CA 1
ATOM 2269 C C . TYR B 1 75 ? 7.029 -13.956 3.240 1.00 6.11 73 TYR B C 1
ATOM 2270 O O . TYR B 1 75 ? 7.273 -15.154 3.448 1.00 6.95 73 TYR B O 1
ATOM 2279 N N . LEU B 1 76 ? 7.262 -13.035 4.161 1.00 5.67 74 LEU B N 1
ATOM 2280 C CA . LEU B 1 76 ? 7.894 -13.387 5.438 1.00 6.47 74 LEU B CA 1
ATOM 2281 C C . LEU B 1 76 ? 7.018 -14.304 6.257 1.00 6.17 74 LEU B C 1
ATOM 2282 O O . LEU B 1 76 ? 7.508 -15.199 6.969 1.00 7.16 74 LEU B O 1
ATOM 2287 N N . ASP B 1 77 ? 5.700 -14.115 6.188 1.00 6.25 75 ASP B N 1
ATOM 2288 C CA . ASP B 1 77 ? 4.792 -14.955 6.940 1.00 6.83 75 ASP B CA 1
ATOM 2289 C C . ASP B 1 77 ? 4.792 -16.380 6.450 1.00 7.95 75 ASP B C 1
ATOM 2290 O O . ASP B 1 77 ? 4.482 -17.303 7.211 1.00 9.27 75 ASP B O 1
ATOM 2295 N N . GLN B 1 78 ? 5.151 -16.604 5.189 1.00 9.20 76 GLN B N 1
ATOM 2296 C CA . GLN B 1 78 ? 5.174 -17.947 4.650 1.00 10.60 76 GLN B CA 1
ATOM 2297 C C . GLN B 1 78 ? 6.525 -18.652 4.845 1.00 11.68 76 GLN B C 1
ATOM 2298 O O . GLN B 1 78 ? 6.681 -19.812 4.502 1.00 14.39 76 GLN B O 1
ATOM 2304 N N . GLN B 1 79 ? 7.498 -17.977 5.447 1.00 10.95 77 GLN B N 1
ATOM 2305 C CA . GLN B 1 79 ? 8.842 -18.549 5.580 1.00 11.75 77 GLN B CA 1
ATOM 2306 C C . GLN B 1 79 ? 9.027 -19.342 6.866 1.00 10.43 77 GLN B C 1
ATOM 2307 O O . GLN B 1 79 ? 9.932 -20.125 6.948 1.00 11.71 77 GLN B O 1
ATOM 2313 N N . HIS B 1 80 ? 8.162 -19.123 7.853 1.00 10.28 78 HIS B N 1
ATOM 2314 C CA . HIS B 1 80 ? 8.325 -19.740 9.157 1.00 10.57 78 HIS B CA 1
ATOM 2315 C C . HIS B 1 80 ? 7.279 -20.818 9.362 1.00 10.93 78 HIS B C 1
ATOM 2316 O O . HIS B 1 80 ? 6.244 -20.814 8.684 1.00 11.42 78 HIS B O 1
ATOM 2323 N N . VAL B 1 81 ? 7.523 -21.690 10.318 1.00 11.35 79 VAL B N 1
ATOM 2324 C CA . VAL B 1 81 ? 6.581 -22.775 10.583 1.00 11.78 79 VAL B CA 1
ATOM 2325 C C . VAL B 1 81 ? 5.633 -22.469 11.746 1.00 13.27 79 VAL B C 1
ATOM 2326 O O . VAL B 1 81 ? 4.901 -23.381 12.167 1.00 16.26 79 VAL B O 1
ATOM 2330 N N . GLY B 1 82 ? 5.692 -21.272 12.314 1.00 11.18 80 GLY B N 1
ATOM 2331 C CA . GLY B 1 82 ? 4.707 -20.933 13.348 1.00 17.08 80 GLY B CA 1
ATOM 2332 C C . GLY B 1 82 ? 3.277 -20.706 12.824 1.00 12.97 80 GLY B C 1
ATOM 2333 O O . GLY B 1 82 ? 3.008 -20.843 11.629 1.00 17.11 80 GLY B O 1
ATOM 2334 N N . ASN B 1 83 ? 2.318 -20.411 13.700 1.00 16.44 81 ASN B N 1
ATOM 2335 C CA . ASN B 1 83 ? 1.006 -20.027 13.186 1.00 13.44 81 ASN B CA 1
ATOM 2336 C C . ASN B 1 83 ? 1.118 -18.816 12.305 1.00 11.11 81 ASN B C 1
ATOM 2337 O O . ASN B 1 83 ? 1.838 -17.897 12.642 1.00 13.27 81 ASN B O 1
ATOM 2342 N N . PRO B 1 84 ? 0.393 -18.826 11.179 1.00 12.39 82 PRO B N 1
ATOM 2343 C CA . PRO B 1 84 ? 0.550 -17.656 10.326 1.00 10.25 82 PRO B CA 1
ATOM 2344 C C . PRO B 1 84 ? -0.066 -16.411 10.938 1.00 9.83 82 PRO B C 1
ATOM 2345 O O . PRO B 1 84 ? -1.121 -16.503 11.605 1.00 10.92 82 PRO B O 1
ATOM 2349 N N . LEU B 1 85 ? 0.564 -15.287 10.687 1.00 8.57 83 LEU B N 1
ATOM 2350 C CA . LEU B 1 85 ? -0.021 -14.005 11.077 1.00 8.64 83 LEU B CA 1
ATOM 2351 C C . LEU B 1 85 ? -1.015 -13.491 10.063 1.00 7.83 83 LEU B C 1
ATOM 2352 O O . LEU B 1 85 ? -1.786 -12.589 10.375 1.00 8.23 83 LEU B O 1
ATOM 2357 N N . ILE B 1 86 ? -1.005 -14.047 8.840 1.00 8.08 84 ILE B N 1
ATOM 2358 C CA . ILE B 1 86 ? -2.021 -13.736 7.839 1.00 8.87 84 ILE B CA 1
ATOM 2359 C C . ILE B 1 86 ? -2.839 -15.002 7.633 1.00 8.83 84 ILE B C 1
ATOM 2360 O O . ILE B 1 86 ? -2.308 -16.019 7.232 1.00 10.13 84 ILE B O 1
ATOM 2365 N N . PRO B 1 87 ? -4.151 -15.003 7.951 1.00 10.26 85 PRO B N 1
ATOM 2366 C CA . PRO B 1 87 ? -4.904 -16.245 7.818 1.00 11.98 85 PRO B CA 1
ATOM 2367 C C . PRO B 1 87 ? -4.850 -16.730 6.379 1.00 11.94 85 PRO B C 1
ATOM 2368 O O . PRO B 1 87 ? -4.962 -15.948 5.414 1.00 11.68 85 PRO B O 1
ATOM 2372 N N . ARG B 1 88 ? -4.656 -18.031 6.222 1.00 15.59 86 ARG B N 1
ATOM 2373 C CA . ARG B 1 88 ? -4.493 -18.583 4.895 1.00 19.99 86 ARG B CA 1
ATOM 2374 C C . ARG B 1 88 ? -5.811 -18.729 4.152 1.00 21.97 86 ARG B C 1
ATOM 2375 O O . ARG B 1 88 ? -5.824 -18.705 2.944 1.00 22.24 86 ARG B O 1
ATOM 2383 N N . ASP B 1 89 ? -6.913 -18.879 4.856 1.00 22.70 87 ASP B N 1
ATOM 2384 C CA . ASP B 1 89 ? -8.149 -19.078 4.104 1.00 24.67 87 ASP B CA 1
ATOM 2385 C C . ASP B 1 89 ? -9.366 -18.584 4.811 1.00 24.93 87 ASP B C 1
ATOM 2386 O O . ASP B 1 89 ? -9.310 -18.125 5.952 1.00 25.54 87 ASP B O 1
ATOM 2391 N N . GLY B 1 90 ? -10.479 -18.666 4.087 1.00 23.92 88 GLY B N 1
ATOM 2392 C CA . GLY B 1 90 ? -11.783 -18.450 4.665 1.00 24.59 88 GLY B CA 1
ATOM 2393 C C . GLY B 1 90 ? -12.010 -17.040 5.152 1.00 21.07 88 GLY B C 1
ATOM 2394 O O . GLY B 1 90 ? -11.252 -16.101 4.811 1.00 21.22 88 GLY B O 1
ATOM 2395 N N . SER B 1 91 ? -13.035 -16.893 5.993 1.00 20.24 89 SER B N 1
ATOM 2396 C CA . SER B 1 91 ? -13.548 -15.583 6.367 1.00 16.10 89 SER B CA 1
ATOM 2397 C C . SER B 1 91 ? -12.539 -14.721 7.078 1.00 13.72 89 SER B C 1
ATOM 2398 O O . SER B 1 91 ? -12.476 -13.518 6.805 1.00 13.22 89 SER B O 1
ATOM 2401 N N . ALA B 1 92 ? -11.765 -15.324 7.981 1.00 13.90 90 ALA B N 1
ATOM 2402 C CA . ALA B 1 92 ? -10.761 -14.557 8.691 1.00 13.12 90 ALA B CA 1
ATOM 2403 C C . ALA B 1 92 ? -9.787 -13.909 7.747 1.00 10.35 90 ALA B C 1
ATOM 2404 O O . ALA B 1 92 ? -9.347 -12.800 8.035 1.00 10.31 90 ALA B O 1
ATOM 2406 N N . ARG B 1 93 ? -9.384 -14.603 6.685 1.00 9.92 91 ARG B N 1
ATOM 2407 C CA . ARG B 1 93 ? -8.380 -14.007 5.786 1.00 10.05 91 ARG B CA 1
ATOM 2408 C C . ARG B 1 93 ? -8.848 -12.628 5.344 1.00 9.10 91 ARG B C 1
ATOM 2409 O O . ARG B 1 93 ? -8.090 -11.640 5.450 1.00 9.67 91 ARG B O 1
ATOM 2417 N N A TRP B 1 94 ? -10.111 -12.578 4.883 0.50 9.29 92 TRP B N 1
ATOM 2418 N N B TRP B 1 94 ? -10.056 -12.469 4.833 0.50 9.14 92 TRP B N 1
ATOM 2419 C CA A TRP B 1 94 ? -10.709 -11.393 4.244 0.50 9.59 92 TRP B CA 1
ATOM 2420 C CA B TRP B 1 94 ? -10.347 -11.149 4.263 0.50 8.96 92 TRP B CA 1
ATOM 2421 C C A TRP B 1 94 ? -10.932 -10.294 5.256 0.50 8.47 92 TRP B C 1
ATOM 2422 C C B TRP B 1 94 ? -10.888 -10.178 5.311 0.50 8.46 92 TRP B C 1
ATOM 2423 O O A TRP B 1 94 ? -10.645 -9.131 4.985 0.50 7.93 92 TRP B O 1
ATOM 2424 O O B TRP B 1 94 ? -10.788 -8.966 5.128 0.50 7.71 92 TRP B O 1
ATOM 2445 N N . ARG B 1 95 ? -11.422 -10.673 6.420 1.00 8.64 93 ARG B N 1
ATOM 2446 C CA . ARG B 1 95 ? -11.711 -9.750 7.498 1.00 9.09 93 ARG B CA 1
ATOM 2447 C C . ARG B 1 95 ? -10.440 -9.101 8.027 1.00 7.28 93 ARG B C 1
ATOM 2448 O O . ARG B 1 95 ? -10.378 -7.871 8.223 1.00 8.17 93 ARG B O 1
ATOM 2456 N N . ARG B 1 96 ? -9.436 -9.917 8.290 1.00 7.71 94 ARG B N 1
ATOM 2457 C CA . ARG B 1 96 ? -8.202 -9.390 8.861 1.00 7.87 94 ARG B CA 1
ATOM 2458 C C . ARG B 1 96 ? -7.389 -8.581 7.825 1.00 6.58 94 ARG B C 1
ATOM 2459 O O . ARG B 1 96 ? -6.796 -7.558 8.150 1.00 6.55 94 ARG B O 1
ATOM 2467 N N . LEU B 1 97 ? -7.375 -9.008 6.545 1.00 6.19 95 LEU B N 1
ATOM 2468 C CA . LEU B 1 97 ? -6.713 -8.215 5.545 1.00 5.89 95 LEU B CA 1
ATOM 2469 C C . LEU B 1 97 ? -7.421 -6.906 5.287 1.00 5.62 95 LEU B C 1
ATOM 2470 O O . LEU B 1 97 ? -6.754 -5.915 4.961 1.00 5.24 95 LEU B O 1
ATOM 2475 N N . THR B 1 98 ? -8.751 -6.852 5.406 1.00 5.54 96 THR B N 1
ATOM 2476 C CA . THR B 1 98 ? -9.458 -5.581 5.254 1.00 5.34 96 THR B CA 1
ATOM 2477 C C . THR B 1 98 ? -9.098 -4.639 6.404 1.00 5.02 96 THR B C 1
ATOM 2478 O O . THR B 1 98 ? -8.871 -3.468 6.180 1.00 5.39 96 THR B O 1
ATOM 2482 N N A LEU B 1 99 ? -9.038 -5.122 7.651 0.50 5.81 97 LEU B N 1
ATOM 2483 N N B LEU B 1 99 ? -9.062 -5.172 7.623 0.50 5.82 97 LEU B N 1
ATOM 2484 C CA A LEU B 1 99 ? -8.582 -4.254 8.755 0.50 5.83 97 LEU B CA 1
ATOM 2485 C CA B LEU B 1 99 ? -8.651 -4.370 8.759 0.50 6.42 97 LEU B CA 1
ATOM 2486 C C A LEU B 1 99 ? -7.151 -3.778 8.546 0.50 5.81 97 LEU B C 1
ATOM 2487 C C B LEU B 1 99 ? -7.226 -3.843 8.571 0.50 5.82 97 LEU B C 1
ATOM 2488 O O A LEU B 1 99 ? -6.777 -2.629 8.853 0.50 5.90 97 LEU B O 1
ATOM 2489 O O B LEU B 1 99 ? -6.965 -2.685 8.892 0.50 6.18 97 LEU B O 1
ATOM 2498 N N . ALA B 1 100 ? -6.324 -4.667 8.020 1.00 5.93 98 ALA B N 1
ATOM 2499 C CA . ALA B 1 100 ? -4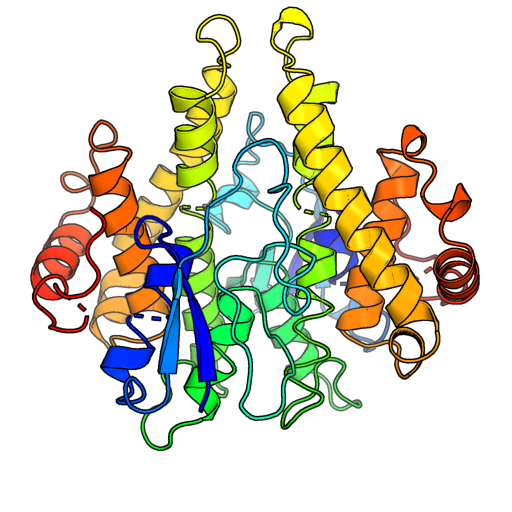.961 -4.211 7.707 1.00 5.82 98 ALA B CA 1
ATOM 2500 C C . ALA B 1 100 ? -4.984 -3.115 6.673 1.00 5.04 98 ALA B C 1
ATOM 2501 O O . ALA B 1 100 ? -4.241 -2.135 6.796 1.00 5.72 98 ALA B O 1
ATOM 2503 N N . ALA B 1 101 ? -5.842 -3.240 5.663 1.00 5.13 99 ALA B N 1
ATOM 2504 C CA . ALA B 1 101 ? -5.942 -2.192 4.628 1.00 5.09 99 ALA B CA 1
ATOM 2505 C C . ALA B 1 101 ? -6.490 -0.901 5.225 1.00 4.64 99 ALA B C 1
ATOM 2506 O O . ALA B 1 101 ? -6.085 0.187 4.803 1.00 5.47 99 ALA B O 1
ATOM 2508 N N . LEU B 1 102 ? -7.419 -0.975 6.162 1.00 4.47 100 LEU B N 1
ATOM 2509 C CA . LEU B 1 102 ? -7.912 0.216 6.867 1.00 5.28 100 LEU B CA 1
ATOM 2510 C C . LEU B 1 102 ? -6.716 0.928 7.504 1.00 4.93 100 LEU B C 1
ATOM 2511 O O . LEU B 1 102 ? -6.524 2.162 7.336 1.00 5.07 100 LEU B O 1
ATOM 2516 N N . ALA B 1 103 ? -5.874 0.168 8.205 1.00 4.77 101 ALA B N 1
ATOM 2517 C CA . ALA B 1 103 ? -4.723 0.754 8.847 1.00 5.36 101 ALA B CA 1
ATOM 2518 C C . ALA B 1 103 ? -3.733 1.350 7.829 1.00 4.92 101 ALA B C 1
ATOM 2519 O O . ALA B 1 103 ? -3.207 2.447 8.050 1.00 4.77 101 ALA B O 1
ATOM 2521 N N . ASP B 1 104 ? -3.490 0.671 6.706 1.00 5.12 102 ASP B N 1
ATOM 2522 C CA . ASP B 1 104 ? -2.634 1.228 5.676 1.00 4.98 102 ASP B CA 1
ATOM 2523 C C . ASP B 1 104 ? -3.189 2.515 5.151 1.00 5.51 102 ASP B C 1
ATOM 2524 O O . ASP B 1 104 ? -2.424 3.430 4.845 1.00 5.26 102 ASP B O 1
ATOM 2529 N N . GLY B 1 105 ? -4.514 2.633 5.029 1.00 4.70 103 GLY B N 1
ATOM 2530 C CA . GLY B 1 105 ? -5.112 3.900 4.594 1.00 5.44 103 GLY B CA 1
ATOM 2531 C C . GLY B 1 105 ? -4.873 5.014 5.582 1.00 4.56 103 GLY B C 1
ATOM 2532 O O . GLY B 1 105 ? -4.629 6.162 5.146 1.00 5.26 103 GLY B O 1
ATOM 2533 N N . ILE B 1 106 ? -4.933 4.735 6.881 1.00 5.06 104 ILE B N 1
ATOM 2534 C CA . ILE B 1 106 ? -4.533 5.733 7.861 1.00 4.69 104 ILE B CA 1
ATOM 2535 C C . ILE B 1 106 ? -3.070 6.147 7.661 1.00 4.34 104 ILE B C 1
ATOM 2536 O O . ILE B 1 106 ? -2.764 7.351 7.714 1.00 5.44 104 ILE B O 1
ATOM 2549 N N . ASP B 1 108 ? -1.275 5.980 4.973 1.00 4.53 106 ASP B N 1
ATOM 2550 C CA . ASP B 1 108 ? -1.092 6.691 3.702 1.00 4.41 106 ASP B CA 1
ATOM 2551 C C . ASP B 1 108 ? -1.474 8.154 3.888 1.00 4.27 106 ASP B C 1
ATOM 2552 O O . ASP B 1 108 ? -0.730 9.086 3.451 1.00 5.53 106 ASP B O 1
ATOM 2557 N N . ALA B 1 109 ? -2.628 8.407 4.514 1.00 4.74 107 ALA B N 1
ATOM 2558 C CA . ALA B 1 109 ? -3.061 9.794 4.756 1.00 5.22 107 ALA B CA 1
ATOM 2559 C C . ALA B 1 109 ? -2.097 10.496 5.702 1.00 5.05 107 ALA B C 1
ATOM 2560 O O . ALA B 1 109 ? -1.769 11.691 5.506 1.00 6.61 107 ALA B O 1
ATOM 2562 N N . SER B 1 110 ? -1.627 9.807 6.720 1.00 5.01 108 SER B N 1
ATOM 2563 C CA . SER B 1 110 ? -0.733 10.381 7.701 1.00 5.83 108 SER B CA 1
ATOM 2564 C C . SER B 1 110 ? 0.570 10.810 7.091 1.00 5.15 108 SER B C 1
ATOM 2565 O O . SER B 1 110 ? 1.139 11.861 7.437 1.00 5.37 108 SER B O 1
ATOM 2568 N N . VAL B 1 111 ? 1.135 9.983 6.223 1.00 5.19 109 VAL B N 1
ATOM 2569 C CA . VAL B 1 111 ? 2.391 10.314 5.567 1.00 5.44 109 VAL B CA 1
ATOM 2570 C C . VAL B 1 111 ? 2.201 11.486 4.614 1.00 5.58 109 VAL B C 1
ATOM 2571 O O . VAL B 1 111 ? 3.061 12.378 4.544 1.00 6.34 109 VAL B O 1
ATOM 2575 N N . LEU B 1 112 ? 1.114 11.521 3.883 1.00 5.83 110 LEU B N 1
ATOM 2576 C CA . LEU B 1 112 ? 0.866 12.657 2.985 1.00 6.39 110 LEU B CA 1
ATOM 2577 C C . LEU B 1 112 ? 0.751 13.953 3.773 1.00 6.16 110 LEU B C 1
ATOM 2578 O O . LEU B 1 112 ? 1.261 14.992 3.318 1.00 6.68 110 LEU B O 1
ATOM 2583 N N . VAL B 1 113 ? 0.031 13.939 4.896 1.00 6.06 111 VAL B N 1
ATOM 2584 C CA . VAL B 1 113 ? -0.076 15.168 5.709 1.00 6.71 111 VAL B CA 1
ATOM 2585 C C . VAL B 1 113 ? 1.318 15.541 6.269 1.00 6.05 111 VAL B C 1
ATOM 2586 O O . VAL B 1 113 ? 1.686 16.724 6.261 1.00 7.22 111 VAL B O 1
ATOM 2590 N N . ARG B 1 114 ? 2.121 14.573 6.707 1.00 6.10 112 ARG B N 1
ATOM 2591 C CA . ARG B 1 114 ? 3.470 14.881 7.155 1.00 6.96 112 ARG B CA 1
ATOM 2592 C C . ARG B 1 114 ? 4.293 15.547 6.083 1.00 6.38 112 ARG B C 1
ATOM 2593 O O . ARG B 1 114 ? 4.975 16.535 6.340 1.00 6.81 112 ARG B O 1
ATOM 2601 N N . TYR B 1 115 ? 4.247 15.008 4.863 1.00 6.02 113 TYR B N 1
ATOM 2602 C CA . TYR B 1 115 ? 5.049 15.594 3.810 1.00 5.85 113 TYR B CA 1
ATOM 2603 C C . TYR B 1 115 ? 4.586 16.982 3.461 1.00 7.03 113 TYR B C 1
ATOM 2604 O O . TYR B 1 115 ? 5.432 17.877 3.246 1.00 7.46 113 TYR B O 1
ATOM 2613 N N . GLU B 1 116 ? 3.292 17.229 3.412 1.00 6.57 114 GLU B N 1
ATOM 2614 C CA . GLU B 1 116 ? 2.848 18.580 3.118 1.00 8.01 114 GLU B CA 1
ATOM 2615 C C . GLU B 1 116 ? 3.328 19.530 4.201 1.00 7.49 114 GLU B C 1
ATOM 2616 O O . GLU B 1 116 ? 3.904 20.606 3.907 1.00 8.65 114 GLU B O 1
ATOM 2622 N N . LEU B 1 117 ? 3.102 19.178 5.468 1.00 7.98 115 LEU B N 1
ATOM 2623 C CA . LEU B 1 117 ? 3.463 20.098 6.539 1.00 7.67 115 LEU B CA 1
ATOM 2624 C C . LEU B 1 117 ? 4.955 20.310 6.686 1.00 8.32 115 LEU B C 1
ATOM 2625 O O . LEU B 1 117 ? 5.403 21.415 6.982 1.00 10.21 115 LEU B O 1
ATOM 2630 N N . ALA B 1 118 ? 5.744 19.257 6.528 1.00 8.00 116 ALA B N 1
ATOM 2631 C CA . ALA B 1 118 ? 7.170 19.349 6.784 1.00 7.87 116 ALA B CA 1
ATOM 2632 C C . ALA B 1 118 ? 7.991 19.772 5.586 1.00 8.62 116 ALA B C 1
ATOM 2633 O O . ALA B 1 118 ? 9.066 20.367 5.793 1.00 10.16 116 ALA B O 1
ATOM 2635 N N . LEU B 1 119 ? 7.547 19.465 4.364 1.00 6.96 117 LEU B N 1
ATOM 2636 C CA . LEU B 1 119 ? 8.364 19.685 3.185 1.00 7.82 117 LEU B CA 1
ATOM 2637 C C . LEU B 1 119 ? 7.846 20.792 2.269 1.00 7.48 117 LEU B C 1
ATOM 2638 O O . LEU B 1 119 ? 8.620 21.486 1.654 1.00 8.56 117 LEU B O 1
ATOM 2643 N N . ARG B 1 120 ? 6.529 20.902 2.112 1.00 8.01 118 ARG B N 1
ATOM 2644 C CA . ARG B 1 120 ? 5.977 21.891 1.178 1.00 7.56 118 ARG B CA 1
ATOM 2645 C C . ARG B 1 120 ? 6.054 23.285 1.794 1.00 8.98 118 ARG B C 1
ATOM 2646 O O . ARG B 1 120 ? 5.808 23.465 3.001 1.00 9.31 118 ARG B O 1
ATOM 2654 N N . ALA B 1 121 ? 6.380 24.275 0.977 1.00 8.11 119 ALA B N 1
ATOM 2655 C CA . ALA B 1 121 ? 6.430 25.670 1.450 1.00 9.53 119 ALA B CA 1
ATOM 2656 C C . ALA B 1 121 ? 5.081 26.028 2.092 1.00 9.55 119 ALA B C 1
ATOM 2657 O O . ALA B 1 121 ? 4.022 25.731 1.534 1.00 8.63 119 ALA B O 1
ATOM 2659 N N . PRO B 1 122 ? 5.102 26.723 3.252 1.00 10.69 120 PRO B N 1
ATOM 2660 C CA . PRO B 1 122 ? 3.815 27.040 3.911 1.00 11.20 120 PRO B CA 1
ATOM 2661 C C . PRO B 1 122 ? 2.840 27.818 3.037 1.00 11.02 120 PRO B C 1
ATOM 2662 O O . PRO B 1 122 ? 1.649 27.576 3.180 1.00 10.59 120 PRO B O 1
ATOM 2666 N N . GLU B 1 123 ? 3.306 28.678 2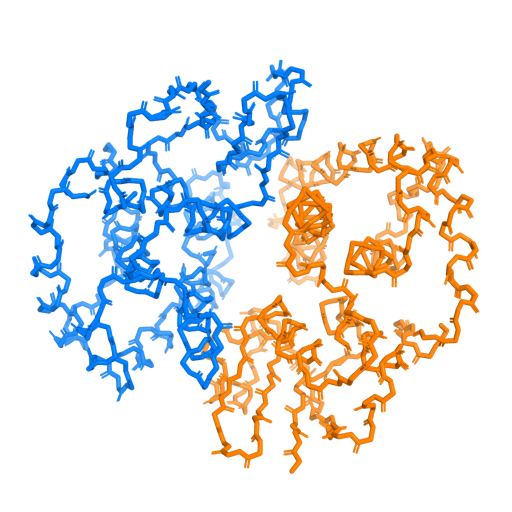.148 1.00 11.37 121 GLU B N 1
ATOM 2667 C CA . GLU B 1 123 ? 2.369 29.431 1.332 1.00 12.22 121 GLU B CA 1
ATOM 2668 C C . GLU B 1 123 ? 1.634 28.541 0.343 1.00 11.81 121 GLU B C 1
ATOM 2669 O O . GLU B 1 123 ? 0.613 28.952 -0.220 1.00 13.24 121 GLU B O 1
ATOM 2675 N N . LYS B 1 124 ? 2.154 27.342 0.112 1.00 9.26 122 LYS B N 1
ATOM 2676 C CA . LYS B 1 124 ? 1.499 26.374 -0.776 1.00 8.14 122 LYS B CA 1
ATOM 2677 C C . LYS B 1 124 ? 0.685 25.300 -0.048 1.00 7.95 122 LYS B C 1
ATOM 2678 O O . LYS B 1 124 ? 0.106 24.427 -0.684 1.00 7.75 122 LYS B O 1
ATOM 2684 N N . HIS B 1 125 ? 0.561 25.410 1.272 1.00 8.35 123 HIS B N 1
ATOM 2685 C CA . HIS B 1 125 ? -0.275 24.463 2.000 1.00 8.25 123 HIS B CA 1
ATOM 2686 C C . HIS B 1 125 ? -1.719 24.733 1.607 1.00 7.91 123 HIS B C 1
ATOM 2687 O O . HIS B 1 125 ? -2.125 25.887 1.389 1.00 9.43 123 HIS B O 1
ATOM 2694 N N . TRP B 1 126 ? -2.486 23.663 1.542 1.00 7.53 124 TRP B N 1
ATOM 2695 C CA . TRP B 1 126 ? -3.907 23.785 1.240 1.00 8.39 124 TRP B CA 1
ATOM 2696 C C . TRP B 1 126 ? -4.722 23.218 2.385 1.00 7.28 124 TRP B C 1
ATOM 2697 O O . TRP B 1 126 ? -4.788 22.003 2.597 1.00 7.47 124 TRP B O 1
ATOM 2708 N N . GLU B 1 127 ? -5.287 24.114 3.183 1.00 8.58 125 GLU B N 1
ATOM 2709 C CA . GLU B 1 127 ? -5.917 23.708 4.451 1.00 10.11 125 GLU B CA 1
ATOM 2710 C C . GLU B 1 127 ? -7.072 22.771 4.232 1.00 9.39 125 GLU B C 1
ATOM 2711 O O . GLU B 1 127 ? -7.264 21.824 5.012 1.00 9.38 125 GLU B O 1
ATOM 2717 N N . GLN B 1 128 ? -7.876 22.991 3.200 1.00 8.75 126 GLN B N 1
ATOM 2718 C CA . GLN B 1 128 ? -9.027 22.101 2.986 1.00 10.16 126 GLN B CA 1
ATOM 2719 C C . GLN B 1 128 ? -8.523 20.696 2.631 1.00 8.92 126 GLN B C 1
ATOM 2720 O O . GLN B 1 128 ? -9.163 19.709 3.004 1.00 8.58 126 GLN B O 1
ATOM 2726 N N . TRP B 1 129 ? -7.412 20.589 1.907 1.00 7.61 127 TRP B N 1
ATOM 2727 C CA . TRP B 1 129 ? -6.820 19.289 1.620 1.00 7.61 127 TRP B CA 1
ATOM 2728 C C . TRP B 1 129 ? -6.327 18.620 2.895 1.00 7.32 127 TRP B C 1
ATOM 2729 O O . TRP B 1 129 ? -6.570 17.413 3.143 1.00 7.48 127 TRP B O 1
ATOM 2740 N N . LEU B 1 130 ? -5.639 19.386 3.717 1.00 7.69 128 LEU B N 1
ATOM 2741 C CA . LEU B 1 130 ? -5.118 18.853 4.975 1.00 8.14 128 LEU B CA 1
ATOM 2742 C C . LEU B 1 130 ? -6.243 18.381 5.855 1.00 9.25 128 LEU B C 1
ATOM 2743 O O . LEU B 1 130 ? -6.175 17.273 6.419 1.00 8.90 128 LEU B O 1
ATOM 2748 N N . ASP B 1 131 ? -7.276 19.183 5.969 1.00 8.86 129 ASP B N 1
ATOM 2749 C CA . ASP B 1 131 ? -8.407 18.758 6.778 1.00 10.55 129 ASP B CA 1
ATOM 2750 C C . ASP B 1 131 ? -9.145 17.551 6.187 1.00 10.19 129 ASP B C 1
ATOM 2751 O O . ASP B 1 131 ? -9.662 16.702 6.964 1.00 10.40 129 ASP B O 1
ATOM 2756 N N . GLY B 1 132 ? -9.195 17.431 4.868 1.00 9.62 130 GLY B N 1
ATOM 2757 C CA . GLY B 1 132 ? -9.801 16.262 4.255 1.00 8.75 130 GLY B CA 1
ATOM 2758 C C . GLY B 1 132 ? -9.049 15.001 4.641 1.00 7.95 130 GLY B C 1
ATOM 2759 O O . GLY B 1 132 ? -9.672 13.972 4.968 1.00 7.91 130 GLY B O 1
ATOM 2760 N N . GLN B 1 133 ? -7.724 15.055 4.609 1.00 7.80 131 GLN B N 1
ATOM 2761 C CA . GLN B 1 133 ? -6.940 13.900 5.019 1.00 7.01 131 GLN B CA 1
ATOM 2762 C C . GLN B 1 133 ? -7.107 13.597 6.496 1.00 6.73 131 GLN B C 1
ATOM 2763 O O . GLN B 1 133 ? -7.249 12.424 6.874 1.00 7.13 131 GLN B O 1
ATOM 2769 N N . ARG B 1 134 ? -7.104 14.616 7.318 1.00 7.43 132 ARG B N 1
ATOM 2770 C CA . ARG B 1 134 ? -7.322 14.394 8.750 1.00 7.69 132 ARG B CA 1
ATOM 2771 C C . ARG B 1 134 ? -8.699 13.782 8.982 1.00 7.30 132 ARG B C 1
ATOM 2772 O O . ARG B 1 134 ? -8.844 12.915 9.862 1.00 8.23 132 ARG B O 1
ATOM 2780 N N . ASP B 1 135 ? -9.705 14.225 8.251 1.00 7.46 133 ASP B N 1
ATOM 2781 C CA . ASP B 1 135 ? -11.029 13.657 8.432 1.00 7.42 133 ASP B CA 1
ATOM 2782 C C . ASP B 1 135 ? -11.113 12.207 7.964 1.00 6.73 133 ASP B C 1
ATOM 2783 O O . ASP B 1 135 ? -11.823 11.414 8.603 1.00 7.35 133 ASP B O 1
ATOM 2788 N N . LYS B 1 136 ? -10.416 11.865 6.898 1.00 6.77 134 LYS B N 1
ATOM 2789 C CA . LYS B 1 136 ? -10.336 10.464 6.506 1.00 7.05 134 LYS B CA 1
ATOM 2790 C C . LYS B 1 136 ? -9.685 9.631 7.609 1.00 6.05 134 LYS B C 1
ATOM 2791 O O . LYS B 1 136 ? -10.108 8.490 7.863 1.00 6.70 134 LYS B O 1
ATOM 2797 N N . ILE B 1 137 ? -8.654 10.147 8.268 1.00 5.70 135 ILE B N 1
ATOM 2798 C CA . ILE B 1 137 ? -8.049 9.443 9.385 1.00 6.25 135 ILE B CA 1
ATOM 2799 C C . ILE B 1 137 ? -9.070 9.325 10.513 1.00 5.69 135 ILE B C 1
ATOM 2800 O O . ILE B 1 137 ? -9.244 8.232 11.078 1.00 6.07 135 ILE B O 1
ATOM 2805 N N . ARG B 1 138 ? -9.768 10.413 10.861 1.00 5.89 136 ARG B N 1
ATOM 2806 C CA . ARG B 1 138 ? -10.736 10.379 11.954 1.00 7.21 136 ARG B CA 1
ATOM 2807 C C . ARG B 1 138 ? -11.850 9.406 11.694 1.00 6.63 136 ARG B C 1
ATOM 2808 O O . ARG B 1 138 ? -12.284 8.684 12.609 1.00 6.54 136 ARG B O 1
ATOM 2816 N N . ARG B 1 139 ? -12.352 9.342 10.455 1.00 6.26 137 ARG B N 1
ATOM 2817 C CA . ARG B 1 139 ? -13.425 8.388 10.175 1.00 7.07 137 ARG B CA 1
ATOM 2818 C C . ARG B 1 139 ? -12.922 6.960 10.355 1.00 5.89 137 ARG B C 1
ATOM 2819 O O . ARG B 1 139 ? -13.654 6.092 10.836 1.00 6.37 137 ARG B O 1
ATOM 2827 N N . ALA B 1 140 ? -11.691 6.672 9.917 1.00 6.04 138 ALA B N 1
ATOM 2828 C CA . ALA B 1 140 ? -11.121 5.344 10.085 1.00 5.59 138 ALA B CA 1
ATOM 2829 C C . ALA B 1 140 ? -10.919 5.016 11.575 1.00 5.79 138 ALA B C 1
ATOM 2830 O O . ALA B 1 140 ? -11.158 3.863 11.979 1.00 6.02 138 ALA B O 1
ATOM 2832 N N . LEU B 1 141 ? -10.497 5.993 12.352 1.00 5.43 139 LEU B N 1
ATOM 2833 C CA . LEU B 1 141 ? -10.373 5.780 13.796 1.00 6.50 139 LEU B CA 1
ATOM 2834 C C . LEU B 1 141 ? -11.717 5.402 14.448 1.00 6.35 139 LEU B C 1
ATOM 2835 O O . LEU B 1 141 ? -11.752 4.621 15.372 1.00 7.01 139 LEU B O 1
ATOM 2840 N N . ALA B 1 142 ? -12.806 5.991 13.966 1.00 6.54 140 ALA B N 1
ATOM 2841 C CA . ALA B 1 142 ? -14.105 5.647 14.508 1.00 7.19 140 ALA B CA 1
ATOM 2842 C C . ALA B 1 142 ? -14.433 4.193 14.274 1.00 7.25 140 ALA B C 1
ATOM 2843 O O . ALA B 1 142 ? -14.955 3.511 15.165 1.00 7.74 140 ALA B O 1
ATOM 2845 N N . VAL B 1 143 ? -14.148 3.695 13.066 1.00 6.91 141 VAL B N 1
ATOM 2846 C CA . VAL B 1 143 ? -14.376 2.291 12.791 1.00 7.13 141 VAL B CA 1
ATOM 2847 C C . VAL B 1 143 ? -13.461 1.445 13.693 1.00 7.08 141 VAL B C 1
ATOM 2848 O O . VAL B 1 143 ? -13.894 0.458 14.276 1.00 8.07 141 VAL B O 1
ATOM 2852 N N . LEU B 1 144 ? -12.198 1.845 13.881 1.00 6.85 142 LEU B N 1
ATOM 2853 C CA . LEU B 1 144 ? -11.326 1.137 14.787 1.00 6.85 142 LEU B CA 1
ATOM 2854 C C . LEU B 1 144 ? -11.815 1.113 16.221 1.00 7.39 142 LEU B C 1
ATOM 2855 O O . LEU B 1 144 ? -11.567 0.140 16.919 1.00 7.80 142 LEU B O 1
ATOM 2860 N N . GLU B 1 145 ? -12.467 2.186 16.675 1.00 7.52 143 GLU B N 1
ATOM 2861 C CA . GLU B 1 145 ? -13.018 2.210 18.032 1.00 8.23 143 GLU B CA 1
ATOM 2862 C C . GLU B 1 145 ? -14.007 1.068 18.200 1.00 8.67 143 GLU B C 1
ATOM 2863 O O . GLU B 1 145 ? -14.014 0.389 19.227 1.00 9.22 143 GLU B O 1
ATOM 2869 N N . ALA B 1 146 ? -14.897 0.893 17.212 1.00 8.59 144 ALA B N 1
ATOM 2870 C CA . ALA B 1 146 ? -15.843 -0.213 17.245 1.00 9.55 144 ALA B CA 1
ATOM 2871 C C . ALA B 1 146 ? -15.090 -1.544 17.197 1.00 9.23 144 ALA B C 1
ATOM 2872 O O . ALA B 1 146 ? -15.482 -2.494 17.899 1.00 11.71 144 ALA B O 1
ATOM 2874 N N . GLU B 1 147 ? -14.055 -1.633 16.364 1.00 9.24 145 GLU B N 1
ATOM 2875 C CA . GLU B 1 147 ? -13.310 -2.887 16.259 1.00 10.00 145 GLU B CA 1
ATOM 2876 C C . GLU B 1 147 ? -12.547 -3.204 17.539 1.00 9.53 145 GLU B C 1
ATOM 2877 O O . GLU B 1 147 ? -12.280 -4.362 17.831 1.00 10.53 145 GLU B O 1
ATOM 2883 N N . ALA B 1 148 ? -12.246 -2.176 18.337 1.00 9.69 146 ALA B N 1
ATOM 2884 C CA . ALA B 1 148 ? -11.507 -2.364 19.588 1.00 10.73 146 ALA B CA 1
ATOM 2885 C C . ALA B 1 148 ? -12.407 -2.972 20.651 1.00 15.03 146 ALA B C 1
ATOM 2886 O O . ALA B 1 148 ? -11.945 -3.269 21.750 1.00 19.18 146 ALA B O 1
ATOM 2888 N N . ILE B 1 149 ? -13.703 -3.129 20.395 1.00 12.98 147 ILE B N 1
ATOM 2889 C CA . ILE B 1 149 ? -14.632 -3.730 21.331 1.00 17.47 147 ILE B CA 1
ATOM 2890 C C . ILE B 1 149 ? -14.260 -5.155 21.540 1.00 18.25 147 ILE B C 1
ATOM 2891 O O . ILE B 1 149 ? -14.197 -5.619 22.704 1.00 20.63 147 ILE B O 1
ATOM 2896 N N . ALA B 1 150 ? -13.991 -5.856 20.444 1.00 17.55 148 ALA B N 1
ATOM 2897 C CA . ALA B 1 150 ? -13.649 -7.281 20.538 1.00 19.51 148 ALA B CA 1
ATOM 2898 C C . ALA B 1 150 ? -12.801 -7.836 19.396 1.00 19.35 148 ALA B C 1
ATOM 2899 O O . ALA B 1 150 ? -11.854 -8.594 19.633 1.00 22.05 148 ALA B O 1
ATOM 2901 N N . GLU B 1 151 ? -13.113 -7.442 18.168 1.00 17.93 149 GLU B N 1
ATOM 2902 C CA . GLU B 1 151 ? -12.404 -7.990 16.999 1.00 18.02 149 GLU B CA 1
ATOM 2903 C C . GLU B 1 151 ? -10.897 -7.779 16.944 1.00 17.88 149 GLU B C 1
ATOM 2904 O O . GLU B 1 151 ? -10.120 -8.719 16.704 1.00 14.85 149 GLU B O 1
ATOM 2910 N N . LEU B 1 152 ? -10.443 -6.564 17.190 1.00 16.68 150 LEU B N 1
ATOM 2911 C CA . LEU B 1 152 ? -9.018 -6.272 17.118 1.00 18.60 150 LEU B CA 1
ATOM 2912 C C . LEU B 1 152 ? -8.109 -7.152 17.980 1.00 18.64 150 LEU B C 1
ATOM 2913 O O . LEU B 1 152 ? -7.073 -7.660 17.525 1.00 19.86 150 LEU B O 1
ATOM 2918 N N . ALA B 1 153 ? -8.528 -7.331 19.234 1.00 17.20 151 ALA B N 1
ATOM 2919 C CA . ALA B 1 153 ? -7.767 -8.014 20.258 1.00 19.20 151 ALA B CA 1
ATOM 2920 C C . ALA B 1 153 ? -7.750 -9.538 20.142 1.00 19.76 151 ALA B C 1
ATOM 2921 O O . ALA B 1 153 ? -6.994 -10.209 20.863 1.00 20.90 151 ALA B O 1
ATOM 2923 N N . SER B 1 154 ? -8.564 -10.089 19.242 1.00 19.92 152 SER B N 1
ATOM 2924 C CA . SER B 1 154 ? -8.616 -11.538 19.069 1.00 20.41 152 SER B CA 1
ATOM 2925 C C . SER B 1 154 ? -7.251 -12.209 18.783 1.00 20.53 152 SER B C 1
ATOM 2926 O O . SER B 1 154 ? -6.980 -13.314 19.266 1.00 21.67 152 SER B O 1
ATOM 2929 N N . HIS B 1 155 ? -6.387 -11.551 18.021 1.00 18.12 153 HIS B N 1
ATOM 2930 C CA . HIS B 1 155 ? -5.079 -12.115 17.682 1.00 17.49 153 HIS B CA 1
ATOM 2931 C C . HIS B 1 155 ? -4.144 -10.956 17.394 1.00 12.42 153 HIS B C 1
ATOM 2932 O O . HIS B 1 155 ? -4.582 -9.975 16.788 1.00 14.04 153 HIS B O 1
ATOM 2939 N N . PHE B 1 156 ? -2.874 -11.057 17.815 1.00 12.11 154 PHE B N 1
ATOM 2940 C CA . PHE B 1 156 ? -1.879 -10.072 17.384 1.00 9.95 154 PHE B CA 1
ATOM 2941 C C . PHE B 1 156 ? -1.315 -10.534 16.035 1.00 9.27 154 PHE B C 1
ATOM 2942 O O . PHE B 1 156 ? -0.235 -11.131 15.939 1.00 11.58 154 PHE B O 1
ATOM 2950 N N . ASP B 1 157 ? -2.099 -10.262 15.003 1.00 8.05 155 ASP B N 1
ATOM 2951 C CA . ASP B 1 157 ? -1.831 -10.772 13.666 1.00 8.11 155 ASP B CA 1
ATOM 2952 C C . ASP B 1 157 ? -1.613 -9.624 12.693 1.00 7.70 155 ASP B C 1
ATOM 2953 O O . ASP B 1 157 ? -1.321 -8.496 13.100 1.00 7.37 155 ASP B O 1
ATOM 2958 N N . ILE B 1 158 ? -1.747 -9.908 11.392 1.00 7.08 156 ILE B N 1
ATOM 2959 C CA . ILE B 1 158 ? -1.540 -8.898 10.385 1.00 6.97 156 ILE B CA 1
ATOM 2960 C C . ILE B 1 158 ? -2.361 -7.630 10.644 1.00 5.67 156 ILE B C 1
ATOM 2961 O O . ILE B 1 158 ? -1.860 -6.496 10.462 1.00 6.61 156 ILE B O 1
ATOM 2966 N N . ALA B 1 159 ? -3.621 -7.806 11.054 1.00 6.17 157 ALA B N 1
ATOM 2967 C CA . ALA B 1 159 ? -4.466 -6.636 11.280 1.00 6.73 157 ALA B CA 1
ATOM 2968 C C . ALA B 1 159 ? -4.019 -5.846 12.475 1.00 5.85 157 ALA B C 1
ATOM 2969 O O . ALA B 1 159 ? -3.904 -4.611 12.426 1.00 6.69 157 ALA B O 1
ATOM 2971 N N . ALA B 1 160 ? -3.738 -6.542 13.578 1.00 6.26 158 ALA B N 1
ATOM 2972 C CA . ALA B 1 160 ? -3.368 -5.873 14.795 1.00 6.02 158 ALA B CA 1
ATOM 2973 C C . ALA B 1 160 ? -2.039 -5.152 14.654 1.00 5.38 158 ALA B C 1
ATOM 2974 O O . ALA B 1 160 ? -1.850 -4.016 15.108 1.00 5.86 158 ALA B O 1
ATOM 2976 N N . ILE B 1 161 ? -1.086 -5.802 13.989 1.00 5.65 159 ILE B N 1
ATOM 2977 C CA . ILE B 1 161 ? 0.203 -5.186 13.732 1.00 5.92 159 ILE B CA 1
ATOM 2978 C C . ILE B 1 161 ? 0.038 -3.915 12.906 1.00 4.84 159 ILE B C 1
ATOM 2979 O O . ILE B 1 161 ? 0.625 -2.872 13.210 1.00 5.15 159 ILE B O 1
ATOM 2984 N N . SER B 1 162 ? -0.772 -4.002 11.858 1.00 4.80 160 SER B N 1
ATOM 2985 C CA . SER B 1 162 ? -0.932 -2.880 10.958 1.00 4.83 160 SER B CA 1
ATOM 2986 C C . SER B 1 162 ? -1.578 -1.691 11.698 1.00 5.04 160 SER B C 1
ATOM 2987 O O . SER B 1 162 ? -1.118 -0.551 11.603 1.00 5.19 160 SER B O 1
ATOM 2990 N N . VAL B 1 163 ? -2.651 -1.967 12.433 1.00 4.67 161 VAL B N 1
ATOM 2991 C CA . VAL B 1 163 ? -3.315 -0.916 13.206 1.00 4.75 161 VAL B CA 1
ATOM 2992 C C . VAL B 1 163 ? -2.376 -0.347 14.241 1.00 4.91 161 VAL B C 1
ATOM 2993 O O . VAL B 1 163 ? -2.284 0.881 14.377 1.00 5.53 161 VAL B O 1
ATOM 2997 N N . ALA B 1 164 ? -1.644 -1.181 14.970 1.00 5.16 162 ALA B N 1
ATOM 2998 C CA . ALA B 1 164 ? -0.733 -0.681 15.992 1.00 5.31 162 ALA B CA 1
ATOM 2999 C C . ALA B 1 164 ? 0.324 0.261 15.413 1.00 5.26 162 ALA B C 1
ATOM 3000 O O . ALA B 1 164 ? 0.667 1.311 15.990 1.00 5.69 162 ALA B O 1
ATOM 3002 N N . CYS B 1 165 ? 0.870 -0.095 14.256 1.00 5.30 163 CYS B N 1
ATOM 3003 C CA . CYS B 1 165 ? 1.877 0.737 13.620 1.00 4.98 163 CYS B CA 1
ATOM 3004 C C . CYS B 1 165 ? 1.271 2.058 13.162 1.00 4.88 163 CYS B C 1
ATOM 3005 O O . CYS B 1 165 ? 1.943 3.121 13.231 1.00 5.22 163 CYS B O 1
ATOM 3008 N N . ALA B 1 166 ? 0.005 2.055 12.700 1.00 5.12 164 ALA B N 1
ATOM 3009 C CA . ALA B 1 166 ? -0.632 3.281 12.295 1.00 5.02 164 ALA B CA 1
ATOM 3010 C C . ALA B 1 166 ? -0.820 4.224 13.501 1.00 5.35 164 ALA B C 1
ATOM 3011 O O . ALA B 1 166 ? -0.598 5.442 13.393 1.00 5.24 164 ALA B O 1
ATOM 3013 N N . LEU B 1 167 ? -1.251 3.661 14.634 1.00 5.28 165 LEU B N 1
ATOM 3014 C CA . LEU B 1 167 ? -1.436 4.491 15.823 1.00 5.54 165 LEU B CA 1
ATOM 3015 C C . LEU B 1 167 ? -0.109 5.011 16.358 1.00 5.62 165 LEU B C 1
ATOM 3016 O O . LEU B 1 167 ? -0.029 6.194 16.778 1.00 6.18 165 LEU B O 1
ATOM 3021 N N . GLY B 1 168 ? 0.916 4.183 16.316 1.00 5.36 166 GLY B N 1
ATOM 3022 C CA . GLY B 1 168 ? 2.230 4.660 16.741 1.00 5.91 166 GLY B CA 1
ATOM 3023 C C . GLY B 1 168 ? 2.722 5.820 15.878 1.00 5.94 166 GLY B C 1
ATOM 3024 O O . GLY B 1 168 ? 3.384 6.744 16.379 1.00 6.34 166 GLY B O 1
ATOM 3025 N N . TYR B 1 169 ? 2.353 5.801 14.600 1.00 5.09 167 TYR B N 1
ATOM 3026 C CA . TYR B 1 169 ? 2.784 6.860 13.707 1.00 5.90 167 TYR B CA 1
ATOM 3027 C C . TYR B 1 169 ? 1.999 8.159 13.965 1.00 6.12 167 TYR B C 1
ATOM 3028 O O . TYR B 1 169 ? 2.556 9.254 13.871 1.00 6.48 167 TYR B O 1
ATOM 3037 N N . LEU B 1 170 ? 0.701 8.031 14.288 1.00 5.52 168 LEU B N 1
ATOM 3038 C CA . LEU B 1 170 ? -0.034 9.231 14.711 1.00 6.37 168 LEU B CA 1
ATOM 3039 C C . LEU B 1 170 ? 0.610 9.856 15.932 1.00 6.17 168 LEU B C 1
ATOM 3040 O O . LEU B 1 170 ? 0.759 11.083 16.026 1.00 7.34 168 LEU B O 1
ATOM 3045 N N . ASP B 1 171 ? 0.980 9.040 16.916 1.00 6.56 169 ASP B N 1
ATOM 3046 C CA . ASP B 1 171 ? 1.641 9.581 18.109 1.00 7.05 169 ASP B CA 1
ATOM 3047 C C . ASP B 1 171 ? 2.946 10.309 17.725 1.00 7.69 169 ASP B C 1
ATOM 3048 O O . ASP B 1 171 ? 3.282 11.346 18.304 1.00 8.48 169 ASP B O 1
ATOM 3053 N N . PHE B 1 172 ? 3.686 9.744 16.782 1.00 6.78 170 PHE B N 1
ATOM 3054 C CA . PHE B 1 172 ? 5.016 10.245 16.414 1.00 6.74 170 PHE B CA 1
ATOM 3055 C C . PHE B 1 172 ? 4.923 11.531 15.600 1.00 6.84 170 PHE B C 1
ATOM 3056 O O . PHE B 1 172 ? 5.586 12.505 15.947 1.00 8.66 170 PHE B O 1
ATOM 3064 N N . ARG B 1 173 ? 4.131 11.539 14.535 1.00 7.44 171 ARG B N 1
ATOM 3065 C CA . ARG B 1 173 ? 4.098 12.704 13.655 1.00 8.31 171 ARG B CA 1
ATOM 3066 C C . ARG B 1 173 ? 2.879 13.592 13.822 1.00 7.91 171 ARG B C 1
ATOM 3067 O O . ARG B 1 173 ? 2.946 14.766 13.414 1.00 11.11 171 ARG B O 1
ATOM 3075 N N . HIS B 1 174 ? 1.776 13.084 14.350 1.00 8.49 172 HIS B N 1
ATOM 3076 C CA . HIS B 1 174 ? 0.531 13.865 14.434 1.00 9.09 172 HIS B CA 1
ATOM 3077 C C . HIS B 1 174 ? -0.108 13.865 15.824 1.00 8.98 172 HIS B C 1
ATOM 3078 O O . HIS B 1 174 ? -1.296 13.574 15.975 1.00 9.36 172 HIS B O 1
ATOM 3085 N N . PRO B 1 175 ? 0.667 14.217 16.854 1.00 10.69 173 PRO B N 1
ATOM 3086 C CA . PRO B 1 175 ? 0.086 14.227 18.206 1.00 12.25 173 PRO B CA 1
ATOM 3087 C C . PRO B 1 175 ? -1.071 15.217 18.326 1.00 10.71 173 PRO B C 1
ATOM 3088 O O . PRO B 1 175 ? -1.943 15.053 19.187 1.00 12.75 173 PRO B O 1
ATOM 3092 N N . ASP B 1 176 ? -1.110 16.231 17.463 1.00 12.38 174 ASP B N 1
ATOM 3093 C CA . ASP B 1 176 ? -2.175 17.224 17.454 1.00 12.85 174 ASP B CA 1
ATOM 3094 C C . ASP B 1 176 ? -3.519 16.597 17.116 1.00 12.99 174 ASP B C 1
ATOM 3095 O O . ASP B 1 176 ? -4.571 17.159 17.452 1.00 15.23 174 ASP B O 1
ATOM 3100 N N . LEU B 1 1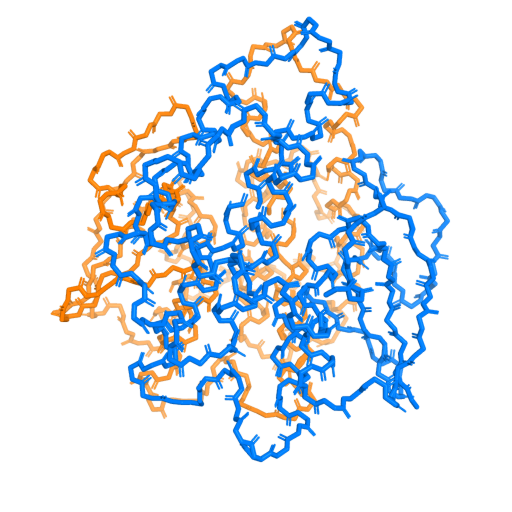77 ? -3.532 15.440 16.465 1.00 12.19 175 LEU B N 1
ATOM 3101 C CA . LEU B 1 177 ? -4.811 14.744 16.235 1.00 13.60 175 LEU B CA 1
ATOM 3102 C C . LEU B 1 177 ? -5.444 14.102 17.487 1.00 15.60 175 LEU B C 1
ATOM 3103 O O . LEU B 1 177 ? -6.631 13.786 17.505 1.00 20.39 175 LEU B O 1
ATOM 3108 N N . GLU B 1 178 ? -4.634 13.964 18.539 1.00 13.28 176 GLU B N 1
ATOM 3109 C CA . GLU B 1 178 ? -5.025 13.451 19.860 1.00 14.37 176 GLU B CA 1
ATOM 3110 C C . GLU B 1 178 ? -6.045 12.296 19.775 1.00 13.05 176 GLU B C 1
ATOM 3111 O O . GLU B 1 178 ? -7.111 12.327 20.359 1.00 14.31 176 GLU B O 1
ATOM 3117 N N . TRP B 1 179 ? -5.645 11.255 19.056 1.00 11.82 177 TRP B N 1
ATOM 3118 C CA . TRP B 1 179 ? -6.599 10.186 18.706 1.00 12.07 177 TRP B CA 1
ATOM 3119 C C . TRP B 1 179 ? -7.202 9.505 19.923 1.00 11.84 177 TRP B C 1
ATOM 3120 O O . TRP B 1 179 ? -8.364 9.016 19.852 1.00 15.19 177 TRP B O 1
ATOM 3131 N N . ARG B 1 180 ? -6.488 9.452 21.049 1.00 10.72 178 ARG B N 1
ATOM 3132 C CA . ARG B 1 180 ? -7.060 8.786 22.204 1.00 11.54 178 ARG B CA 1
ATOM 3133 C C . ARG B 1 180 ? -8.255 9.527 22.782 1.00 12.24 178 ARG B C 1
ATOM 3134 O O . ARG B 1 180 ? -9.079 8.896 23.447 1.00 12.89 178 ARG B O 1
ATOM 3142 N N . GLN B 1 181 ? -8.357 10.861 22.608 1.00 14.17 179 GLN B N 1
ATOM 3143 C CA . GLN B 1 181 ? -9.343 11.658 23.358 1.00 14.90 179 GLN B CA 1
ATOM 3144 C C . GLN B 1 181 ? -10.770 11.202 23.209 1.00 12.91 179 GLN B C 1
ATOM 3145 O O . GLN B 1 181 ? -11.547 11.266 24.144 1.00 13.65 179 GLN B O 1
ATOM 3151 N N . ASP B 1 182 ? -11.084 10.796 21.989 1.00 12.26 180 ASP B N 1
ATOM 3152 C CA . ASP B 1 182 ? -12.439 10.386 21.664 1.00 12.33 180 ASP B CA 1
ATOM 3153 C C . ASP B 1 182 ? -12.485 8.935 21.216 1.00 10.35 180 ASP B C 1
ATOM 3154 O O . ASP B 1 182 ? -13.503 8.522 20.668 1.00 11.36 180 ASP B O 1
ATOM 3159 N N . HIS B 1 183 ? -11.457 8.151 21.526 1.00 9.52 181 HIS B N 1
ATOM 3160 C CA . HIS B 1 183 ? -11.492 6.722 21.184 1.00 8.81 181 HIS B CA 1
ATOM 3161 C C . HIS B 1 183 ? -10.937 5.907 22.384 1.00 9.05 181 HIS B C 1
ATOM 3162 O O . HIS B 1 183 ? -9.876 5.285 22.320 1.00 8.96 181 HIS B O 1
ATOM 3169 N N . PRO B 1 184 ? -11.703 5.836 23.460 1.00 9.60 182 PRO B N 1
ATOM 3170 C CA . PRO B 1 184 ? -11.218 5.153 24.674 1.00 9.82 182 PRO B CA 1
ATOM 3171 C C . PRO B 1 184 ? -11.015 3.635 24.556 1.00 9.63 182 PRO B C 1
ATOM 3172 O O . PRO B 1 184 ? -10.126 3.072 25.211 1.00 9.56 182 PRO B O 1
ATOM 3176 N N . GLN B 1 185 ? -11.867 2.955 23.792 1.00 9.68 183 GLN B N 1
ATOM 3177 C CA . GLN B 1 185 ? -11.675 1.531 23.644 1.00 9.58 183 GLN B CA 1
ATOM 3178 C C . GLN B 1 185 ? -10.382 1.231 22.894 1.00 9.23 183 GLN B C 1
ATOM 3179 O O . GLN B 1 185 ? -9.594 0.338 23.266 1.00 9.30 183 GLN B O 1
ATOM 3185 N N . LEU B 1 186 ? -10.138 1.961 21.807 1.00 8.26 184 LEU B N 1
ATOM 3186 C CA . LEU B 1 186 ? -8.939 1.812 21.026 1.00 7.74 184 LEU B CA 1
ATOM 3187 C C . LEU B 1 186 ? -7.727 2.203 21.893 1.00 7.46 184 LEU B C 1
ATOM 3188 O O . LEU B 1 186 ? -6.651 1.580 21.789 1.00 7.77 184 LEU B O 1
ATOM 3193 N N . ALA B 1 187 ? -7.872 3.260 22.687 1.00 7.87 185 ALA B N 1
ATOM 3194 C CA . ALA B 1 187 ? -6.784 3.678 23.576 1.00 7.97 185 ALA B CA 1
ATOM 3195 C C . ALA B 1 187 ? -6.398 2.535 24.506 1.00 8.57 185 ALA B C 1
ATOM 3196 O O . ALA B 1 187 ? -5.198 2.262 24.695 1.00 8.89 185 ALA B O 1
ATOM 3198 N N . ALA B 1 188 ? -7.375 1.865 25.099 1.00 8.63 186 ALA B N 1
ATOM 3199 C CA . ALA B 1 188 ? -7.061 0.763 26.026 1.00 9.03 186 ALA B CA 1
ATOM 3200 C C . ALA B 1 188 ? -6.395 -0.377 25.325 1.00 8.65 186 ALA B C 1
ATOM 3201 O O . ALA B 1 188 ? -5.415 -0.958 25.845 1.00 9.48 186 ALA B O 1
ATOM 3203 N N . TRP B 1 189 ? -6.891 -0.729 24.139 1.00 9.11 187 TRP B N 1
ATOM 3204 C CA . TRP B 1 189 ? -6.280 -1.814 23.372 1.00 9.38 187 TRP B CA 1
ATOM 3205 C C . TRP B 1 189 ? -4.814 -1.503 23.053 1.00 8.67 187 TRP B C 1
ATOM 3206 O O . TRP B 1 189 ? -3.891 -2.315 23.272 1.00 8.59 187 TRP B O 1
ATOM 3217 N N . TYR B 1 190 ? -4.590 -0.283 22.580 1.00 7.59 188 TYR B N 1
ATOM 3218 C CA . TYR B 1 190 ? -3.240 0.082 22.184 1.00 8.06 188 TYR B CA 1
ATOM 3219 C C . TYR B 1 190 ? -2.285 0.138 23.386 1.00 8.92 188 TYR B C 1
ATOM 3220 O O . TYR B 1 190 ? -1.090 -0.213 23.276 1.00 9.68 188 TYR B O 1
ATOM 3229 N N . PHE B 1 191 ? -2.782 0.590 24.521 1.00 8.27 189 PHE B N 1
ATOM 3230 C CA . PHE B 1 191 ? -1.930 0.629 25.717 1.00 9.83 189 PHE B CA 1
ATOM 3231 C C . PHE B 1 191 ? -1.397 -0.755 26.018 1.00 10.61 189 PHE B C 1
ATOM 3232 O O . PHE B 1 191 ? -0.201 -0.913 26.353 1.00 14.16 189 PHE B O 1
ATOM 3240 N N A GLU B 1 192 ? -2.254 -1.756 25.914 0.47 9.25 190 GLU B N 1
ATOM 3241 N N B GLU B 1 192 ? -2.256 -1.760 25.930 0.53 9.08 190 GLU B N 1
ATOM 3242 C CA A GLU B 1 192 ? -1.837 -3.119 26.155 0.47 10.87 190 GLU B CA 1
ATOM 3243 C CA B GLU B 1 192 ? -1.836 -3.132 26.153 0.53 10.88 190 GLU B CA 1
ATOM 3244 C C A GLU B 1 192 ? -0.877 -3.635 25.094 0.47 9.49 190 GLU B C 1
ATOM 3245 C C B GLU B 1 192 ? -0.850 -3.595 25.086 0.53 9.25 190 GLU B C 1
ATOM 3246 O O A GLU B 1 192 ? 0.166 -4.210 25.448 0.47 10.16 190 GLU B O 1
ATOM 3247 O O B GLU B 1 192 ? 0.245 -4.077 25.420 0.53 10.16 190 GLU B O 1
ATOM 3258 N N . ILE B 1 193 ? -1.218 -3.489 23.811 1.00 9.09 191 ILE B N 1
ATOM 3259 C CA . ILE B 1 193 ? -0.359 -4.103 22.806 1.00 10.77 191 ILE B CA 1
ATOM 3260 C C . ILE B 1 193 ? 0.977 -3.373 22.692 1.00 9.72 191 ILE B C 1
ATOM 3261 O O . ILE B 1 193 ? 1.972 -3.977 22.255 1.00 9.88 191 ILE B O 1
ATOM 3266 N N A SER B 1 194 ? 1.034 -2.125 23.126 0.52 9.34 192 SER B N 1
ATOM 3267 N N B SER B 1 194 ? 1.022 -2.095 23.061 0.48 9.32 192 SER B N 1
ATOM 3268 C CA A SER B 1 194 ? 2.328 -1.423 23.166 0.52 10.05 192 SER B CA 1
ATOM 3269 C CA B SER B 1 194 ? 2.291 -1.352 22.946 0.48 10.00 192 SER B CA 1
ATOM 3270 C C A SER B 1 194 ? 3.349 -2.076 24.082 0.52 10.41 192 SER B C 1
ATOM 3271 C C B SER B 1 194 ? 3.356 -1.884 23.884 0.48 11.36 192 SER B C 1
ATOM 3272 O O A SER B 1 194 ? 4.556 -1.877 23.919 0.52 11.60 192 SER B O 1
ATOM 3273 O O B SER B 1 194 ? 4.539 -1.533 23.713 0.48 10.50 192 SER B O 1
ATOM 3278 N N A GLN B 1 195 ? 2.884 -2.852 25.040 0.52 10.83 193 GLN B N 1
ATOM 3279 N N B GLN B 1 195 ? 2.937 -2.696 24.855 0.48 10.28 193 GLN B N 1
ATOM 3280 C CA A GLN B 1 195 ? 3.830 -3.488 25.927 0.52 11.85 193 GLN B CA 1
ATOM 3281 C CA B GLN B 1 195 ? 3.849 -3.352 25.795 0.48 11.68 193 GLN B CA 1
ATOM 3282 C C A GLN B 1 195 ? 4.437 -4.744 25.318 0.52 10.20 193 GLN B C 1
ATOM 3283 C C B GLN B 1 195 ? 4.461 -4.652 25.268 0.48 10.53 193 GLN B C 1
ATOM 3284 O O A GLN B 1 195 ? 5.331 -5.338 25.926 0.52 11.43 193 GLN B O 1
ATOM 3285 O O B GLN B 1 195 ? 5.356 -5.200 25.901 0.48 11.50 193 GLN B O 1
ATOM 3296 N N . ARG B 1 196 ? 3.975 -5.159 24.138 1.00 10.10 194 ARG B N 1
ATOM 3297 C CA . ARG B 1 196 ? 4.609 -6.342 23.568 1.00 9.53 194 ARG B CA 1
ATOM 3298 C C . ARG B 1 196 ? 6.060 -6.047 23.214 1.00 8.74 194 ARG B C 1
ATOM 3299 O O . ARG B 1 196 ? 6.366 -4.971 22.696 1.00 9.66 194 ARG B O 1
ATOM 3307 N N . PRO B 1 197 ? 6.954 -6.995 23.461 1.00 9.39 195 PRO B N 1
ATOM 3308 C CA . PRO B 1 197 ? 8.367 -6.798 23.103 1.00 9.79 195 PRO B CA 1
ATOM 3309 C C . PRO B 1 197 ? 8.555 -6.328 21.653 1.00 8.70 195 PRO B C 1
ATOM 3310 O O . PRO B 1 197 ? 9.433 -5.470 21.413 1.00 9.18 195 PRO B O 1
ATOM 3314 N N . SER B 1 198 ? 7.787 -6.842 20.707 1.00 8.01 196 SER B N 1
ATOM 3315 C CA . SER B 1 198 ? 7.976 -6.448 19.318 1.00 8.04 196 SER B CA 1
ATOM 3316 C C . SER B 1 198 ? 7.645 -4.994 19.087 1.00 8.30 196 SER B C 1
ATOM 3317 O O . SER B 1 198 ? 8.243 -4.363 18.206 1.00 8.37 196 SER B O 1
ATOM 3328 N N . LEU B 1 200 ?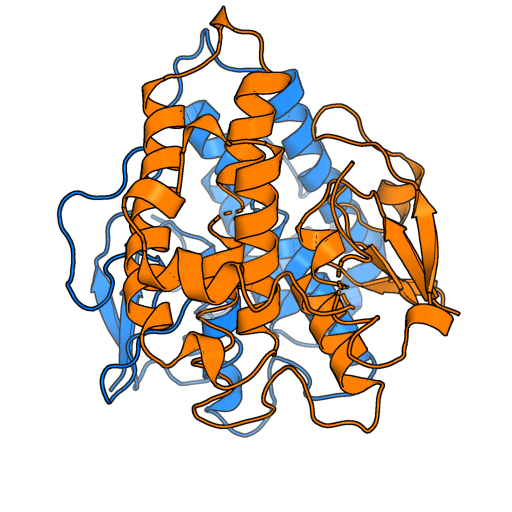 7.805 -2.594 21.641 1.00 8.29 198 LEU B N 1
ATOM 3329 C CA . LEU B 1 200 ? 8.809 -1.821 22.355 1.00 9.06 198 LEU B CA 1
ATOM 3330 C C . LEU B 1 200 ? 10.117 -1.722 21.585 1.00 10.02 198 LEU B C 1
ATOM 3331 O O . LEU B 1 200 ? 10.815 -0.690 21.648 1.00 12.06 198 LEU B O 1
ATOM 3336 N N . ALA B 1 201 ? 10.480 -2.754 20.847 1.00 8.53 199 ALA B N 1
ATOM 3337 C CA . ALA B 1 201 ? 11.756 -2.781 20.129 1.00 8.84 199 ALA B CA 1
ATOM 3338 C C . ALA B 1 201 ? 11.752 -2.032 18.795 1.00 9.35 199 ALA B C 1
ATOM 3339 O O . ALA B 1 201 ? 12.801 -1.970 18.131 1.00 10.88 199 ALA B O 1
ATOM 3341 N N . THR B 1 202 ? 10.603 -1.513 18.357 1.00 8.10 200 THR B N 1
ATOM 3342 C CA . THR B 1 202 ? 10.470 -0.972 17.005 1.00 8.28 200 THR B CA 1
ATOM 3343 C C . THR B 1 202 ? 9.904 0.445 17.036 1.00 7.35 200 THR B C 1
ATOM 3344 O O . THR B 1 202 ? 9.425 0.951 16.017 1.00 7.74 200 THR B O 1
ATOM 3348 N N . ARG B 1 203 ? 9.962 1.118 18.191 1.00 9.69 201 ARG B N 1
ATOM 3349 C CA . ARG B 1 203 ? 9.407 2.484 18.301 1.00 9.33 201 ARG B CA 1
ATOM 3350 C C . ARG B 1 203 ? 10.194 3.465 17.437 1.00 10.19 201 ARG B C 1
ATOM 3351 O O . ARG B 1 203 ? 11.385 3.329 17.281 1.00 11.28 201 ARG B O 1
ATOM 3359 N N . PRO B 1 204 ? 9.515 4.515 16.921 1.00 10.08 202 PRO B N 1
ATOM 3360 C CA . PRO B 1 204 ? 10.216 5.559 16.164 1.00 10.88 202 PRO B CA 1
ATOM 3361 C C . PRO B 1 204 ? 11.063 6.454 17.067 1.00 14.47 202 PRO B C 1
ATOM 3362 O O . PRO B 1 204 ? 10.891 6.426 18.295 1.00 15.90 202 PRO B O 1
ATOM 3366 N N . PRO B 1 205 ? 12.028 7.181 16.480 1.00 15.94 203 PRO B N 1
ATOM 3367 C CA . PRO B 1 205 ? 12.969 8.005 17.259 1.00 20.61 203 PRO B CA 1
ATOM 3368 C C . PRO B 1 205 ? 12.264 9.099 18.063 1.00 23.17 203 PRO B C 1
ATOM 3369 O O . PRO B 1 205 ? 11.126 9.477 17.756 1.00 25.16 203 PRO B O 1
#

CATH classification: 3.40.30.10 (+1 more: 1.20.1050.10)

Solvent-accessible surface area: 17056 Å² total

Sequence (402 aa):
SLTLFHNPASPYVRKVVLLHETGQLNRRVALQASQQLSPVAPDAALNQDNPLGKIPALRRLDNGQVLYDSRVILDDYLDQQHVGGNPLIPRDGSARWRRLTLAALADGIDASVLVRYELALRAPEEKHWEQWLDGQRDKIRRALAVLEAEAIAELASHFDIAAISVACALGYLDFRHPDLLEWRQDHPQLAAWYFEISSQRPSLATRPPSLTLFHNNPASPYVRKVVLLHHETGQLNRVALQASQLSPVAPDAALNQDNPLGKIPALRLDNGQVLYDSRVILDYLDQQHVGNPLIPRDGSARWWRRLTLLAALADGIDASVLVRYELALRAPEKHWEQWLDGQRDKIRRALAVLEAEAIAELASHFDIAAISVACALGYLDFRHPDLEWRQDHPQLAAWYFEEISSQQRPSLATRPP

Foldseek 3Di:
DKEWAADLLDLLRLLLLLCVVQVNPVVYDYDYADDDLDDPDPDDDVLCRRRAHGWMQDPVGHIDDDSVRSLVVVQVVGDPDGLQDPDDPRNVVLVVLLVLLVLLCLLVVLQCCVPPPDVVPDDVVSNVVSVVSNQVSLVCCQVPCLVVLVVDCGSNVSSNLSSVLSCVVRPVVSDRCVVRVSVVVVSVVCVPPPSVVRRHD/DKEWADDLLDLLVLLCLLCVVQVNPVPYHYDYDDADPVRADVVVCVQPVVRDDTWMQDPVGHIDDDSVRSLVVVQVPGDDDGLQDPDDDSNVVLVVLLVLLVLLVLLVVLLCCVPPNDVVPRDVVSNVVSLVSNLVSLVVVLVCLVPPLPPDCGSNVSSNLSSVLSCVVRPCVSVSCPPRVSNVVVSVVVVPPPSVVRHHD

B-factor: mean 11.38, std 7.05, range [3.36, 42.58]

Secondary structure (DSSP, 8-state):
-EEEEE-SS-HHHHH--HHHHHT-GGGEEEEE----SSSPPSS--TT-TT--SSEEE-TTS-EE-SHHHHHHHHHHTS-SS-SS-SSHHHHHHHHHHHHHHHH--HHHHHHHHHHHS-GGG--HHHHHHHHHHHHHHHHHIIIIIHHHHHH--SHHHHHHHHHHHHHHHH-TTS--SSS-HHHHHHHHHHTTS---TT---/-EEEEE-TT-HHHHH--HHHHHT-GGGEEEEE---BTTB--HHHHHH-TT--S-EEE-TTS-EE-SHHHHHHHHHTTSSS--SS--SHHHHHHHHHHHHHHHH--HHHHHHHHHHHS-GGG--HHHHHHHHHHHHHHHHHHHHHTTTTGGG-SSHHHHHHHHHHHHHHHH-GGG-GGGG-HHHHHHHHHHTTS---TT---